Protein AF-0000000071392279 (afdb_homodimer)

Radius of gyration: 48.76 Å; Cα contacts (8 Å, |Δi|>4): 1713; chains: 2; bounding box: 173×163×91 Å

Sequence (722 aa):
MALFSVLIILVCLHVDSVRSAIGSTEVDCVSGTYVTLNTVDEEFEGDIEIITNISPYVRLVLEPYMCSLCMKYLELVYSDGDSTAIVRTIKPLDLEAIKMSADAVYYSISCVRGAINTRTLYIADINDNPPIFQSKSYTGRVSDGTPVGWVVQKVTAIDKDMTLENKRLTYSILPPVPENFGLRYDLQNNAADIELIKPVNYNNVQQYVFMVEAKDKGGLSDTTTITLTIEDFDNLNPYFDHCLYKASIEENQIGLFSEITPEPIKAQDGDTGINEPVVYSITSVIPNEYQNSFEIDRNTGVISVTAALDREQTGQITVVIQATQQNDTSKTADAVVLVTIVDVTDNPPKIDQGVHSSHLVMALFSVLIILVCLHVDSVRSAIGSTEVDCVSGTYVTLNTVDEEFEGDIEIITNISPYVRLVLEPYMCSLCMKYLELVYSDGDSTAIVRTIKPLDLEAIKMSADAVYYSISCVRGAINTRTLYIADINDNPPIFQSKSYTGRVSDGTPVGWVVQKVTAIDKDMTLENKRLTYSILPPVPENFGLRYDLQNNAADIELIKPVNYNNVQQYVFMVEAKDKGGLSDTTTITLTIEDFDNLNPYFDHCLYKASIEENQIGLFSEITPEPIKAQDGDTGINEPVVYSITSVIPNEYQNSFEIDRNTGVISVTAALDREQTGQITVVIQATQQNDTSKTADAVVLVTIVDVTDNPPKIDQGVHSSHLV

Structure (mmCIF, N/CA/C/O backbone):
data_AF-0000000071392279-model_v1
#
loop_
_entity.id
_entity.type
_entity.pdbx_description
1 polymer 'Protocadherin-like wing polarity protein stan'
#
loop_
_atom_site.group_PDB
_atom_site.id
_atom_site.type_symbol
_atom_site.label_atom_id
_atom_site.label_alt_id
_atom_site.label_comp_id
_atom_site.label_asym_id
_atom_site.label_entity_id
_atom_site.label_seq_id
_atom_site.pdbx_PDB_ins_code
_atom_site.Cartn_x
_atom_site.Cartn_y
_atom_site.Cartn_z
_atom_site.occupancy
_atom_site.B_iso_or_equiv
_atom_site.auth_seq_id
_atom_site.auth_comp_id
_atom_site.auth_asym_id
_atom_site.auth_atom_id
_atom_site.pdbx_PDB_model_num
ATOM 1 N N . MET A 1 1 ? 88.562 -14.469 -36.062 1 30.28 1 MET A N 1
ATOM 2 C CA . MET A 1 1 ? 87.938 -15.43 -35.156 1 30.28 1 MET A CA 1
ATOM 3 C C . MET A 1 1 ? 86.375 -15.352 -35.219 1 30.28 1 MET A C 1
ATOM 5 O O . MET A 1 1 ? 85.812 -14.312 -34.938 1 30.28 1 MET A O 1
ATOM 9 N N . ALA A 1 2 ? 85.75 -16.109 -36.25 1 39.19 2 ALA A N 1
ATOM 10 C CA . ALA A 1 2 ? 84.375 -16.281 -36.656 1 39.19 2 ALA A CA 1
ATOM 11 C C . ALA A 1 2 ? 83.5 -16.766 -35.469 1 39.19 2 ALA A C 1
ATOM 13 O O . ALA A 1 2 ? 83.812 -17.812 -34.875 1 39.19 2 ALA A O 1
ATOM 14 N N . LEU A 1 3 ? 82.812 -15.914 -34.688 1 34.94 3 LEU A N 1
ATOM 15 C CA . LEU A 1 3 ? 81.875 -16.109 -33.594 1 34.94 3 LEU A CA 1
ATOM 16 C C . LEU A 1 3 ? 80.688 -16.938 -34.062 1 34.94 3 LEU A C 1
ATOM 18 O O . LEU A 1 3 ? 79.938 -16.516 -34.969 1 34.94 3 LEU A O 1
ATOM 22 N N . PHE A 1 4 ? 80.75 -18.297 -34.094 1 37.12 4 PHE A N 1
ATOM 23 C CA . PHE A 1 4 ? 79.688 -19.203 -34.375 1 37.12 4 PHE A CA 1
ATOM 24 C C . PHE A 1 4 ? 78.5 -18.984 -33.375 1 37.12 4 PHE A C 1
ATOM 26 O O . PHE A 1 4 ? 78.75 -19.078 -32.156 1 37.12 4 PHE A O 1
ATOM 33 N N . SER A 1 5 ? 77.438 -18.172 -33.719 1 39 5 SER A N 1
ATOM 34 C CA . SER A 1 5 ? 76.188 -18 -33 1 39 5 SER A CA 1
ATOM 35 C C . SER A 1 5 ? 75.438 -19.312 -32.875 1 39 5 SER A C 1
ATOM 37 O O . SER A 1 5 ? 75.125 -19.953 -33.875 1 39 5 SER A O 1
ATOM 39 N N . VAL A 1 6 ? 75.688 -20.094 -31.781 1 39.09 6 VAL A N 1
ATOM 40 C CA . VAL A 1 6 ? 74.938 -21.312 -31.5 1 39.09 6 VAL A CA 1
ATOM 41 C C . VAL A 1 6 ? 73.438 -20.953 -31.266 1 39.09 6 VAL A C 1
ATOM 43 O O . VAL A 1 6 ? 73.125 -20.172 -30.359 1 39.09 6 VAL A O 1
ATOM 46 N N . LEU A 1 7 ? 72.562 -21.078 -32.25 1 36.31 7 LEU A N 1
ATOM 47 C CA . LEU A 1 7 ? 71.062 -21 -32.125 1 36.31 7 LEU A CA 1
ATOM 48 C C . LEU A 1 7 ? 70.562 -22.109 -31.234 1 36.31 7 LEU A C 1
ATOM 50 O O . LEU A 1 7 ? 70.688 -23.297 -31.562 1 36.31 7 LEU A O 1
ATOM 54 N N . ILE A 1 8 ? 70.438 -21.953 -29.906 1 39.66 8 ILE A N 1
ATOM 55 C CA . ILE A 1 8 ? 69.75 -22.859 -28.984 1 39.66 8 ILE A CA 1
ATOM 56 C C . ILE A 1 8 ? 68.25 -22.938 -29.312 1 39.66 8 ILE A C 1
ATOM 58 O O . ILE A 1 8 ? 67.562 -21.938 -29.188 1 39.66 8 ILE A O 1
ATOM 62 N N . ILE A 1 9 ? 67.812 -23.797 -30.203 1 37.56 9 ILE A N 1
ATOM 63 C CA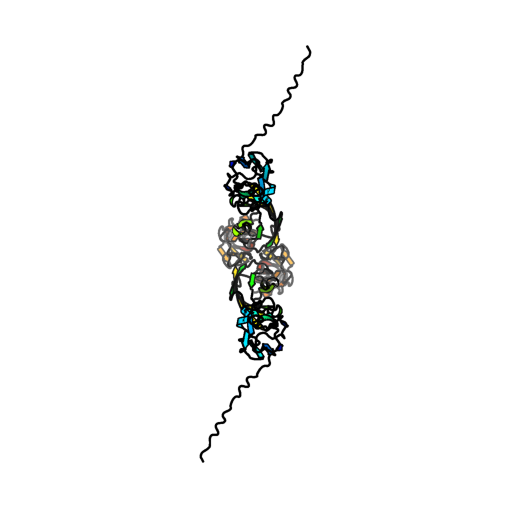 . ILE A 1 9 ? 66.438 -24.094 -30.406 1 37.56 9 ILE A CA 1
ATOM 64 C C . ILE A 1 9 ? 65.812 -24.719 -29.125 1 37.56 9 ILE A C 1
ATOM 66 O O . ILE A 1 9 ? 66.25 -25.797 -28.719 1 37.56 9 ILE A O 1
ATOM 70 N N . LEU A 1 10 ? 65.312 -24 -28.203 1 35.72 10 LEU A N 1
ATOM 71 C CA . LEU A 1 10 ? 64.5 -24.469 -27.094 1 35.72 10 LEU A CA 1
ATOM 72 C C . LEU A 1 10 ? 63.25 -25.234 -27.594 1 35.72 10 LEU A C 1
ATOM 74 O O . LEU A 1 10 ? 62.344 -24.641 -28.172 1 35.72 10 LEU A O 1
ATOM 78 N N . VAL A 1 11 ? 63.344 -26.516 -27.969 1 36.88 11 VAL A N 1
ATOM 79 C CA . VAL A 1 11 ? 62.188 -27.359 -28.188 1 36.88 11 VAL A CA 1
ATOM 80 C C . VAL A 1 11 ? 61.312 -27.375 -26.938 1 36.88 11 VAL A C 1
ATOM 82 O O . VAL A 1 11 ? 61.75 -27.766 -25.859 1 36.88 11 VAL A O 1
ATOM 85 N N . CYS A 1 12 ? 60.406 -26.5 -26.766 1 35.56 12 CYS A N 1
ATOM 86 C CA . CYS A 1 12 ? 59.312 -26.625 -25.797 1 35.56 12 CYS A CA 1
ATOM 87 C C . CYS A 1 12 ? 58.656 -28 -25.875 1 35.56 12 CYS A C 1
ATOM 89 O O . CYS A 1 12 ? 57.969 -28.312 -26.844 1 35.56 12 CYS A O 1
ATOM 91 N N . LEU A 1 13 ? 59.188 -29.062 -25.312 1 34.22 13 LEU A N 1
ATOM 92 C CA . LEU A 1 13 ? 58.438 -30.297 -25.047 1 34.22 13 LEU A CA 1
ATOM 93 C C . LEU A 1 13 ? 57.094 -30.016 -24.422 1 34.22 13 LEU A C 1
ATOM 95 O O . LEU A 1 13 ? 57.031 -29.438 -23.328 1 34.22 13 LEU A O 1
ATOM 99 N N . HIS A 1 14 ? 56.125 -29.672 -25.141 1 37.09 14 HIS A N 1
ATOM 100 C CA . HIS A 1 14 ? 54.781 -29.844 -24.641 1 37.09 14 HIS A CA 1
ATOM 101 C C . HIS A 1 14 ? 54.594 -31.188 -23.938 1 37.09 14 HIS A C 1
ATOM 103 O O . HIS A 1 14 ? 54.656 -32.25 -24.594 1 37.09 14 HIS A O 1
ATOM 109 N N . VAL A 1 15 ? 55.156 -31.453 -22.766 1 35.97 15 VAL A N 1
ATOM 110 C CA . VAL A 1 15 ? 54.719 -32.562 -21.953 1 35.97 15 VAL A CA 1
ATOM 111 C C . VAL A 1 15 ? 53.188 -32.656 -21.969 1 35.97 15 VAL A C 1
ATOM 113 O O . VAL A 1 15 ? 52.5 -31.75 -21.484 1 35.97 15 VAL A O 1
ATOM 116 N N . ASP A 1 16 ? 52.594 -33.156 -22.984 1 37.53 16 ASP A N 1
ATOM 117 C CA . ASP A 1 16 ? 51.219 -33.656 -22.781 1 37.53 16 ASP A CA 1
ATOM 118 C C . ASP A 1 16 ? 51.062 -34.312 -21.406 1 37.53 16 ASP A C 1
ATOM 120 O O . ASP A 1 16 ? 51.688 -35.344 -21.141 1 37.53 16 ASP A O 1
ATOM 124 N N . SER A 1 17 ? 51.156 -33.656 -20.312 1 39.31 17 SER A N 1
ATOM 125 C CA . SER A 1 17 ? 50.812 -34.219 -19.031 1 39.31 17 SER A CA 1
ATOM 126 C C . SER A 1 17 ? 49.719 -35.281 -19.188 1 39.31 17 SER A C 1
ATOM 128 O O . SER A 1 17 ? 48.594 -34.969 -19.547 1 39.31 17 SER A O 1
ATOM 130 N N . VAL A 1 18 ? 50.031 -36.406 -19.75 1 45.5 18 VAL A N 1
ATOM 131 C CA . VAL A 1 18 ? 49.156 -37.594 -19.719 1 45.5 18 VAL A CA 1
ATOM 132 C C . VAL A 1 18 ? 48.406 -37.656 -18.406 1 45.5 18 VAL A C 1
ATOM 134 O O . VAL A 1 18 ? 49 -37.906 -17.344 1 45.5 18 VAL A O 1
ATOM 137 N N . ARG A 1 19 ? 47.562 -36.719 -18.047 1 53.41 19 ARG A N 1
ATOM 138 C CA . ARG A 1 19 ? 46.719 -36.781 -16.875 1 53.41 19 ARG A CA 1
ATOM 139 C C . ARG A 1 19 ? 46.062 -38.156 -16.75 1 53.41 19 ARG A C 1
ATOM 141 O O . ARG A 1 19 ? 45.469 -38.688 -17.703 1 53.41 19 ARG A O 1
ATOM 148 N N . SER A 1 20 ? 46.438 -39.156 -15.898 1 66.62 20 SER A N 1
ATOM 149 C CA . SER A 1 20 ? 45.938 -40.469 -15.516 1 66.62 20 SER A CA 1
ATOM 150 C C . SER A 1 20 ? 44.438 -40.438 -15.375 1 66.62 20 SER A C 1
ATOM 152 O O . SER A 1 20 ? 43.844 -39.438 -15 1 66.62 20 SER A O 1
ATOM 154 N N . ALA A 1 21 ? 43.812 -41.438 -15.977 1 74.94 21 ALA A N 1
ATOM 155 C CA . ALA A 1 21 ? 42.375 -41.594 -15.836 1 74.94 21 ALA A CA 1
ATOM 156 C C . ALA A 1 21 ? 41.969 -41.656 -14.367 1 74.94 21 ALA A C 1
ATOM 158 O O . ALA A 1 21 ? 42.75 -42.062 -13.516 1 74.94 21 ALA A O 1
ATOM 159 N N . ILE A 1 22 ? 40.781 -41.156 -14.031 1 82.06 22 ILE A N 1
ATOM 160 C CA . ILE A 1 22 ? 40.25 -41.156 -12.672 1 82.06 22 ILE A CA 1
ATOM 161 C C . ILE A 1 22 ? 40.125 -42.594 -12.148 1 82.06 22 ILE A C 1
ATOM 163 O O . ILE A 1 22 ? 40.25 -42.812 -10.945 1 82.06 22 ILE A O 1
ATOM 167 N N . GLY A 1 23 ? 39.906 -43.625 -13.156 1 85.06 23 GLY A N 1
ATOM 168 C CA . GLY A 1 23 ? 39.781 -45 -12.75 1 85.06 23 GLY A CA 1
ATOM 169 C C . GLY A 1 23 ? 39.938 -45.969 -13.898 1 85.06 23 GLY A C 1
ATOM 170 O O . GLY A 1 23 ? 39.938 -45.562 -15.07 1 85.06 23 GLY A O 1
ATOM 171 N N . SER A 1 24 ? 40.25 -47.219 -13.523 1 92.88 24 SER A N 1
ATOM 172 C CA . SER A 1 24 ? 40.344 -48.344 -14.461 1 92.88 24 SER A CA 1
ATOM 173 C C . SER A 1 24 ? 39.156 -49.312 -14.273 1 92.88 24 SER A C 1
ATOM 175 O O . SER A 1 24 ? 38.844 -49.656 -13.141 1 92.88 24 SER A O 1
ATOM 177 N N . THR A 1 25 ? 38.5 -49.594 -15.32 1 95.69 25 THR A N 1
ATOM 178 C CA . THR A 1 25 ? 37.344 -50.469 -15.242 1 95.69 25 THR A CA 1
ATOM 179 C C . THR A 1 25 ? 37.406 -51.562 -16.297 1 95.69 25 THR A C 1
ATOM 181 O O . THR A 1 25 ? 38.375 -51.625 -17.078 1 95.69 25 THR A O 1
ATOM 184 N N . GLU A 1 26 ? 36.438 -52.469 -16.141 1 96.12 26 GLU A N 1
ATOM 185 C CA . GLU A 1 26 ? 36.25 -53.531 -17.141 1 96.12 26 GLU A CA 1
ATOM 186 C C . GLU A 1 26 ? 34.781 -53.594 -17.625 1 96.12 26 GLU A C 1
ATOM 188 O O . GLU A 1 26 ? 33.906 -52.969 -17.016 1 96.12 26 GLU A O 1
ATOM 193 N N . VAL A 1 27 ? 34.656 -54.219 -18.766 1 96.31 27 VAL A N 1
ATOM 194 C CA . VAL A 1 27 ? 33.281 -54.438 -19.266 1 96.31 27 VAL A CA 1
ATOM 195 C C . VAL A 1 27 ? 32.969 -55.906 -19.281 1 96.31 27 VAL A C 1
ATOM 197 O O . VAL A 1 27 ? 33.844 -56.75 -19.406 1 96.31 27 VAL A O 1
ATOM 200 N N . ASP A 1 28 ? 31.703 -56.219 -19.016 1 96.56 28 ASP A N 1
ATOM 201 C CA . ASP A 1 28 ? 31.141 -57.562 -19.172 1 96.56 28 ASP A CA 1
ATOM 202 C C . ASP A 1 28 ? 30.078 -57.594 -20.281 1 96.56 28 ASP A C 1
ATOM 204 O O . ASP A 1 28 ? 28.969 -57.062 -20.094 1 96.56 28 ASP A O 1
ATOM 208 N N . CYS A 1 29 ? 30.391 -58.25 -21.359 1 95.56 29 CYS A N 1
ATOM 209 C CA . CYS A 1 29 ? 29.531 -58.188 -22.547 1 95.56 29 CYS A CA 1
ATOM 210 C C . CYS A 1 29 ? 28.469 -59.281 -22.5 1 95.56 29 CYS A C 1
ATOM 212 O O . CYS A 1 29 ? 27.641 -59.375 -23.422 1 95.56 29 CYS A O 1
ATOM 214 N N . VAL A 1 30 ? 28.484 -60.031 -21.453 1 94.31 30 VAL A N 1
ATOM 215 C CA . VAL A 1 30 ? 27.484 -61.094 -21.297 1 94.31 30 VAL A CA 1
ATOM 216 C C . VAL A 1 30 ? 26.391 -60.625 -20.328 1 94.31 30 VAL A C 1
ATOM 218 O O . VAL A 1 30 ? 25.219 -60.562 -20.688 1 94.31 30 VAL A O 1
ATOM 221 N N . SER A 1 31 ? 26.781 -60.125 -19.172 1 95.25 31 SER A N 1
ATOM 222 C CA . SER A 1 31 ? 25.812 -59.812 -18.125 1 95.25 31 SER A CA 1
ATOM 223 C C . SER A 1 31 ? 25.688 -58.312 -17.922 1 95.25 31 SER A C 1
ATOM 225 O O . SER A 1 31 ? 24.703 -57.812 -17.359 1 95.25 31 SER A O 1
ATOM 227 N N . GLY A 1 32 ? 26.625 -57.562 -18.422 1 95.31 32 GLY A N 1
ATOM 228 C CA . GLY A 1 32 ? 26.672 -56.125 -18.125 1 95.31 32 GLY A CA 1
ATOM 229 C C . GLY A 1 32 ? 27.188 -55.812 -16.734 1 95.31 32 GLY A C 1
ATOM 230 O O . GLY A 1 32 ? 27.312 -56.719 -15.898 1 95.31 32 GLY A O 1
ATOM 231 N N . THR A 1 33 ? 27.641 -54.562 -16.547 1 95.38 33 THR A N 1
ATOM 232 C CA . THR A 1 33 ? 28.109 -54.094 -15.234 1 95.38 33 THR A CA 1
ATOM 233 C C . THR A 1 33 ? 27.594 -52.688 -14.93 1 95.38 33 THR A C 1
ATOM 235 O O . THR A 1 33 ? 27.156 -51.969 -15.828 1 95.38 33 THR A O 1
ATOM 238 N N . TYR A 1 34 ? 27.469 -52.438 -13.625 1 94.94 34 TYR A N 1
ATOM 239 C CA . TYR A 1 34 ? 27.234 -51.094 -13.109 1 94.94 34 TYR A CA 1
ATOM 240 C C . TYR A 1 34 ? 28.391 -50.656 -12.234 1 94.94 34 TYR A C 1
ATOM 242 O O . TYR A 1 34 ? 28.75 -51.312 -11.258 1 94.94 34 TYR A O 1
ATOM 250 N N . VAL A 1 35 ? 29.078 -49.594 -12.672 1 95.69 35 VAL A N 1
ATOM 251 C CA . VAL A 1 35 ? 30.234 -49.094 -11.922 1 95.69 35 VAL A CA 1
ATOM 252 C C . VAL A 1 35 ? 30 -47.625 -11.555 1 95.69 35 VAL A C 1
ATOM 254 O O . VAL A 1 35 ? 29.578 -46.812 -12.391 1 95.69 35 VAL A O 1
ATOM 257 N N . THR A 1 36 ? 30.188 -47.25 -10.312 1 94.5 36 THR A N 1
ATOM 258 C CA . THR A 1 36 ? 30.25 -45.844 -9.875 1 94.5 36 THR A CA 1
ATOM 259 C C . THR A 1 36 ? 31.703 -45.375 -9.852 1 94.5 36 THR A C 1
ATOM 261 O O . THR A 1 36 ? 32.531 -45.906 -9.125 1 94.5 36 THR A O 1
ATOM 264 N N . LEU A 1 37 ? 31.938 -44.438 -10.719 1 94.06 37 LEU A N 1
ATOM 265 C CA . LEU A 1 37 ? 33.281 -43.906 -10.82 1 94.06 37 LEU A CA 1
ATOM 266 C C . LEU A 1 37 ? 33.562 -42.906 -9.703 1 94.06 37 LEU A C 1
ATOM 268 O O . LEU A 1 37 ? 32.656 -42.5 -9 1 94.06 37 LEU A O 1
ATOM 272 N N . ASN A 1 38 ? 34.875 -42.562 -9.492 1 92.12 38 ASN A N 1
ATOM 273 C CA . ASN A 1 38 ? 35.25 -41.531 -8.523 1 92.12 38 ASN A CA 1
ATOM 274 C C . ASN A 1 38 ? 34.719 -40.156 -8.945 1 92.12 38 ASN A C 1
ATOM 276 O O . ASN A 1 38 ? 34.719 -39.844 -10.133 1 92.12 38 ASN A O 1
ATOM 280 N N . THR A 1 39 ? 34.375 -39.438 -7.949 1 92.44 39 THR A N 1
ATOM 281 C CA . THR A 1 39 ? 33.812 -38.125 -8.18 1 92.44 39 THR A CA 1
ATOM 282 C C . THR A 1 39 ? 34.875 -37.188 -8.773 1 92.44 39 THR A C 1
ATOM 284 O O . THR A 1 39 ? 36.062 -37.25 -8.391 1 92.44 39 THR A O 1
ATOM 287 N N . VAL A 1 40 ? 34.469 -36.406 -9.719 1 92.12 40 VAL A N 1
ATOM 288 C CA . VAL A 1 40 ? 35.344 -35.375 -10.273 1 92.12 40 VAL A CA 1
ATOM 289 C C . VAL A 1 40 ? 34.75 -34 -10.031 1 92.12 40 VAL A C 1
ATOM 291 O O . VAL A 1 40 ? 33.562 -33.875 -9.711 1 92.12 40 VAL A O 1
ATOM 294 N N . ASP A 1 41 ? 35.594 -32.969 -10.141 1 90.88 41 ASP A N 1
ATOM 295 C CA . ASP A 1 41 ? 35.094 -31.594 -10.023 1 90.88 41 ASP A CA 1
ATOM 296 C C . ASP A 1 41 ? 34.438 -31.125 -11.336 1 90.88 41 ASP A C 1
ATOM 298 O O . ASP A 1 41 ? 34.844 -31.578 -12.414 1 90.88 41 ASP A O 1
ATOM 302 N N . GLU A 1 42 ? 33.5 -30.344 -11.094 1 90 42 GLU A N 1
ATOM 303 C CA . GLU A 1 42 ? 33.031 -29.625 -12.266 1 90 42 GLU A CA 1
ATOM 304 C C . GLU A 1 42 ? 34.188 -28.906 -12.992 1 90 42 GLU A C 1
ATOM 306 O O . GLU A 1 42 ? 35.188 -28.578 -12.375 1 90 42 GLU A O 1
ATOM 311 N N . GLU A 1 43 ? 34.125 -28.875 -14.305 1 91.25 43 GLU A N 1
ATOM 312 C CA . GLU A 1 43 ? 35.125 -28.312 -15.195 1 91.25 43 GLU A CA 1
ATOM 313 C C . GLU A 1 43 ? 36.25 -29.297 -15.445 1 91.25 43 GLU A C 1
ATOM 315 O O . GLU A 1 43 ? 37.281 -28.938 -16.031 1 91.25 43 GLU A O 1
ATOM 320 N N . PHE A 1 44 ? 36.062 -30.484 -14.961 1 93.12 44 PHE A N 1
ATOM 321 C CA . PHE A 1 44 ? 37.062 -31.531 -15.211 1 93.12 44 PHE A CA 1
ATOM 322 C C . PHE A 1 44 ? 37.219 -31.766 -16.703 1 93.12 44 PHE A C 1
ATOM 324 O O . PHE A 1 44 ? 36.219 -31.859 -17.438 1 93.12 44 PHE A O 1
ATOM 331 N N . GLU A 1 45 ? 38.438 -31.766 -17.125 1 94.06 45 GLU A N 1
ATOM 332 C CA . GLU A 1 45 ? 38.844 -32.125 -18.484 1 94.06 45 GLU A CA 1
ATOM 333 C C . GLU A 1 45 ? 39.938 -33.188 -18.469 1 94.06 45 GLU A C 1
ATOM 335 O O . GLU A 1 45 ? 41 -32.938 -17.906 1 94.06 45 GLU A O 1
ATOM 340 N N . GLY A 1 46 ? 39.594 -34.344 -18.938 1 94.5 46 GLY A N 1
ATOM 341 C CA . GLY A 1 46 ? 40.594 -35.406 -18.953 1 94.5 46 GLY A CA 1
ATOM 342 C C . GLY A 1 46 ? 39.969 -36.781 -19.156 1 94.5 46 GLY A C 1
ATOM 343 O O . GLY A 1 46 ? 38.844 -36.906 -19.672 1 94.5 46 GLY A O 1
ATOM 344 N N . ASP A 1 47 ? 40.781 -37.812 -18.828 1 95.5 47 ASP A N 1
ATOM 345 C CA . ASP A 1 47 ? 40.344 -39.188 -18.953 1 95.5 47 ASP A CA 1
ATOM 346 C C . ASP A 1 47 ? 39.5 -39.625 -17.734 1 95.5 47 ASP A C 1
ATOM 348 O O . ASP A 1 47 ? 39.938 -39.469 -16.594 1 95.5 47 ASP A O 1
ATOM 352 N N . ILE A 1 48 ? 38.375 -40.031 -18.062 1 95 48 ILE A N 1
ATOM 353 C CA . ILE A 1 48 ? 37.469 -40.438 -17 1 95 48 ILE A CA 1
ATOM 354 C C . ILE A 1 48 ? 37.781 -41.875 -16.562 1 95 48 ILE A C 1
ATOM 356 O O . ILE A 1 48 ? 37.969 -42.125 -15.375 1 95 48 ILE A O 1
ATOM 360 N N . GLU A 1 49 ? 37.781 -42.719 -17.484 1 96.06 49 GLU A N 1
ATOM 361 C CA . GLU A 1 49 ? 38.156 -44.094 -17.172 1 96.06 49 GLU A CA 1
ATOM 362 C C . GLU A 1 49 ? 38.938 -44.75 -18.312 1 96.06 49 GLU A C 1
ATOM 364 O O . GLU A 1 49 ? 38.812 -44.344 -19.469 1 96.06 49 GLU A O 1
ATOM 369 N N . ILE A 1 50 ? 39.75 -45.719 -17.891 1 96.44 50 ILE A N 1
ATOM 370 C CA . ILE A 1 50 ? 40.406 -46.656 -18.828 1 96.44 50 ILE A CA 1
ATOM 371 C C . ILE A 1 50 ? 39.781 -48.031 -18.703 1 96.44 50 ILE A C 1
ATOM 373 O O . ILE A 1 50 ? 39.719 -48.594 -17.609 1 96.44 50 ILE A O 1
ATOM 377 N N . ILE A 1 51 ? 39.25 -48.438 -19.719 1 96.62 51 ILE A N 1
ATOM 378 C CA . ILE A 1 51 ? 38.656 -49.781 -19.766 1 96.62 51 ILE A CA 1
ATOM 379 C C . ILE A 1 51 ? 39.719 -50.781 -20.219 1 96.62 51 ILE A C 1
ATOM 381 O O . ILE A 1 51 ? 40.375 -50.594 -21.25 1 96.62 51 ILE A O 1
ATOM 385 N N . THR A 1 52 ? 39.844 -51.812 -19.375 1 96.38 52 THR A N 1
ATOM 386 C CA . THR A 1 52 ? 40.875 -52.781 -19.656 1 96.38 52 THR A CA 1
ATOM 387 C C . THR A 1 52 ? 40.312 -54.156 -19.938 1 96.38 52 THR A C 1
ATOM 389 O O . THR A 1 52 ? 39.094 -54.375 -19.797 1 96.38 52 THR A O 1
ATOM 392 N N . ASN A 1 53 ? 41.094 -55.031 -20.484 1 95.75 53 ASN A N 1
ATOM 393 C CA . ASN A 1 53 ? 40.75 -56.438 -20.703 1 95.75 53 ASN A CA 1
ATOM 394 C C . ASN A 1 53 ? 39.594 -56.594 -21.672 1 95.75 53 ASN A C 1
ATOM 396 O O . ASN A 1 53 ? 38.656 -57.406 -21.422 1 95.75 53 ASN A O 1
ATOM 400 N N . ILE A 1 54 ? 39.656 -55.844 -22.703 1 95.75 54 ILE A N 1
ATOM 401 C CA . ILE A 1 54 ? 38.625 -55.938 -23.719 1 95.75 54 ILE A CA 1
ATOM 402 C C . ILE A 1 54 ? 38.938 -57.125 -24.656 1 95.75 54 ILE A C 1
ATOM 404 O O . ILE A 1 54 ? 40.031 -57.219 -25.203 1 95.75 54 ILE A O 1
ATOM 408 N N . SER A 1 55 ? 37.938 -57.938 -24.875 1 94.81 55 SER A N 1
ATOM 409 C CA . SER A 1 55 ? 38.094 -59.062 -25.812 1 94.81 55 SER A CA 1
ATOM 410 C C . SER A 1 55 ? 38.25 -58.562 -27.234 1 94.81 55 SER A C 1
ATOM 412 O O . SER A 1 55 ? 37.594 -57.625 -27.672 1 94.81 55 SER A O 1
ATOM 414 N N . PRO A 1 56 ? 39.188 -59.219 -28.047 1 93.38 56 PRO A N 1
ATOM 415 C CA . PRO A 1 56 ? 39.375 -58.781 -29.438 1 93.38 56 PRO A CA 1
ATOM 416 C C . PRO A 1 56 ? 38.156 -59.031 -30.312 1 93.38 56 PRO A C 1
ATOM 418 O O . PRO A 1 56 ? 38.062 -58.531 -31.422 1 93.38 56 PRO A O 1
ATOM 421 N N . TYR A 1 57 ? 37.188 -59.719 -29.734 1 92.62 57 TYR A N 1
ATOM 422 C CA . TYR A 1 57 ? 36.031 -60.125 -30.531 1 92.62 57 TYR A CA 1
ATOM 423 C C . TYR A 1 57 ? 34.812 -59.219 -30.234 1 92.62 57 TYR A C 1
ATOM 425 O O . TYR A 1 57 ? 33.719 -59.438 -30.766 1 92.62 57 TYR A O 1
ATOM 433 N N . VAL A 1 58 ? 35.062 -58.25 -29.422 1 94.31 58 VAL A N 1
ATOM 434 C CA . VAL A 1 58 ? 33.938 -57.375 -29.078 1 94.31 58 VAL A CA 1
ATOM 435 C C . VAL A 1 58 ? 34.219 -55.969 -29.609 1 94.31 58 VAL A C 1
ATOM 437 O O . VAL A 1 58 ? 35.344 -55.594 -29.797 1 94.31 58 VAL A O 1
ATOM 440 N N . ARG A 1 59 ? 33.062 -55.312 -29.922 1 96.19 59 ARG A N 1
ATOM 441 C CA . ARG A 1 59 ? 33.094 -53.906 -30.297 1 96.19 59 ARG A CA 1
ATOM 442 C C . ARG A 1 59 ? 32.344 -53.062 -29.281 1 96.19 59 ARG A C 1
ATOM 444 O O . ARG A 1 59 ? 31.203 -53.375 -28.906 1 96.19 59 ARG A O 1
ATOM 451 N N . LEU A 1 60 ? 33.031 -52.031 -28.828 1 97.19 60 LEU A N 1
ATOM 452 C CA . LEU A 1 60 ? 32.438 -51.156 -27.812 1 97.19 60 LEU A CA 1
ATOM 453 C C . LEU A 1 60 ? 31.891 -49.875 -28.453 1 97.19 60 LEU A C 1
ATOM 455 O O . LEU A 1 60 ? 32.5 -49.344 -29.391 1 97.19 60 LEU A O 1
ATOM 459 N N . VAL A 1 61 ? 30.766 -49.438 -27.922 1 97.12 61 VAL A N 1
ATOM 460 C CA . VAL A 1 61 ? 30.172 -48.156 -28.312 1 97.12 61 VAL A CA 1
ATOM 461 C C . VAL A 1 61 ? 29.734 -47.375 -27.078 1 97.12 61 VAL A C 1
ATOM 463 O O . VAL A 1 61 ? 29.203 -47.938 -26.125 1 97.12 61 VAL A O 1
ATOM 466 N N . LEU A 1 62 ? 30.078 -46.125 -27.109 1 96.62 62 LEU A N 1
ATOM 467 C CA . LEU A 1 62 ? 29.594 -45.219 -26.078 1 96.62 62 LEU A CA 1
ATOM 468 C C . LEU A 1 62 ? 28.172 -44.781 -26.375 1 96.62 62 LEU A C 1
ATOM 470 O O . LEU A 1 62 ? 27.891 -44.281 -27.469 1 96.62 62 LEU A O 1
ATOM 474 N N . GLU A 1 63 ? 27.234 -44.938 -25.344 1 94.69 63 GLU A N 1
ATOM 475 C CA . GLU A 1 63 ? 25.828 -44.594 -25.547 1 94.69 63 GLU A CA 1
ATOM 476 C C . GLU A 1 63 ? 25.281 -43.812 -24.359 1 94.69 63 GLU A C 1
ATOM 478 O O . GLU A 1 63 ? 25.766 -43.938 -23.234 1 94.69 63 GLU A O 1
ATOM 483 N N . PRO A 1 64 ? 24.312 -42.969 -24.734 1 90.19 64 PRO A N 1
ATOM 484 C CA . PRO A 1 64 ? 23.672 -42.25 -23.625 1 90.19 64 PRO A CA 1
ATOM 485 C C . PRO A 1 64 ? 22.922 -43.188 -22.672 1 90.19 64 PRO A C 1
ATOM 487 O O . PRO A 1 64 ? 22.375 -44.188 -23.109 1 90.19 64 PRO A O 1
ATOM 490 N N . TYR A 1 65 ? 23.031 -42.875 -21.391 1 90 65 TYR A N 1
ATOM 491 C CA . TYR A 1 65 ? 22.266 -43.562 -20.359 1 90 65 TYR A CA 1
ATOM 492 C C . TYR A 1 65 ? 21.609 -42.562 -19.422 1 90 65 TYR A C 1
ATOM 494 O O . TYR A 1 65 ? 22.297 -41.906 -18.625 1 90 65 TYR A O 1
ATOM 502 N N . MET A 1 66 ? 20.312 -42.281 -19.484 1 83.62 66 MET A N 1
ATOM 503 C CA . MET A 1 66 ? 19.5 -41.375 -18.672 1 83.62 66 MET A CA 1
ATOM 504 C C . MET A 1 66 ? 19.875 -39.938 -18.922 1 83.62 66 MET A C 1
ATOM 506 O O . MET A 1 66 ? 19.469 -39.031 -18.172 1 83.62 66 MET A O 1
ATOM 510 N N . CYS A 1 67 ? 20.828 -39.688 -19.797 1 81.62 67 CYS A N 1
ATOM 511 C CA . CYS A 1 67 ? 21.297 -38.312 -20.078 1 81.62 67 CYS A CA 1
ATOM 512 C C . CYS A 1 67 ? 21.688 -38.156 -21.547 1 81.62 67 CYS A C 1
ATOM 514 O O . CYS A 1 67 ? 22.766 -38.594 -21.953 1 81.62 67 CYS A O 1
ATOM 516 N N . SER A 1 68 ? 20.922 -37.562 -22.25 1 80.31 68 SER A N 1
ATOM 517 C CA . SER A 1 68 ? 21.25 -37.375 -23.656 1 80.31 68 SER A CA 1
ATOM 518 C C . SER A 1 68 ? 22.281 -36.281 -23.844 1 80.31 68 SER A C 1
ATOM 520 O O . SER A 1 68 ? 23.172 -36.375 -24.688 1 80.31 68 SER A O 1
ATOM 522 N N . LEU A 1 69 ? 22.25 -35.312 -22.984 1 85.69 69 LEU A N 1
ATOM 523 C CA . LEU A 1 69 ? 23.125 -34.156 -23.141 1 85.69 69 LEU A CA 1
ATOM 524 C C . LEU A 1 69 ? 24.547 -34.5 -22.719 1 85.69 69 LEU A C 1
ATOM 526 O O . LEU A 1 69 ? 25.5 -33.781 -23.094 1 85.69 69 LEU A O 1
ATOM 530 N N . CYS A 1 70 ? 24.641 -35.594 -22.016 1 85.81 70 CYS A N 1
ATOM 531 C CA . CYS A 1 70 ? 25.953 -36 -21.516 1 85.81 70 CYS A CA 1
ATOM 532 C C . CYS A 1 70 ? 26.875 -36.375 -22.656 1 85.81 70 CYS A C 1
ATOM 534 O O . CYS A 1 70 ? 28.094 -36.25 -22.562 1 85.81 70 CYS A O 1
ATOM 536 N N . MET A 1 71 ? 26.328 -36.812 -23.75 1 89 71 MET A N 1
ATOM 537 C CA . MET A 1 71 ? 27.141 -37.312 -24.859 1 89 71 MET A CA 1
ATOM 538 C C . MET A 1 71 ? 27.844 -36.125 -25.562 1 89 71 MET A C 1
ATOM 540 O O . MET A 1 71 ? 28.781 -36.344 -26.328 1 89 71 MET A O 1
ATOM 544 N N . LYS A 1 72 ? 27.422 -34.938 -25.188 1 90.5 72 LYS A N 1
ATOM 545 C CA . LYS A 1 72 ? 28.078 -33.75 -25.75 1 90.5 72 LYS A CA 1
ATOM 546 C C . LYS A 1 72 ? 29.406 -33.5 -25.031 1 90.5 72 LYS A C 1
ATOM 548 O O . LYS A 1 72 ? 30.234 -32.719 -25.531 1 90.5 72 LYS A O 1
ATOM 553 N N . TYR A 1 73 ? 29.625 -34.188 -23.953 1 93.19 73 TYR A N 1
ATOM 554 C CA . TYR A 1 73 ? 30.781 -33.875 -23.125 1 93.19 73 TYR A CA 1
ATOM 555 C C . TYR A 1 73 ? 31.766 -35.031 -23.141 1 93.19 73 TYR A C 1
ATOM 557 O O . TYR A 1 73 ? 32.906 -34.906 -22.656 1 93.19 73 TYR A O 1
ATOM 565 N N . LEU A 1 74 ? 31.344 -36.25 -23.641 1 94.62 74 LEU A N 1
ATOM 566 C CA . LEU A 1 74 ? 32.156 -37.469 -23.531 1 94.62 74 LEU A CA 1
ATOM 567 C C . LEU A 1 74 ? 32.438 -38.062 -24.906 1 94.62 74 LEU A C 1
ATOM 569 O O . LEU A 1 74 ? 31.625 -37.906 -25.828 1 94.62 74 LEU A O 1
ATOM 573 N N . GLU A 1 75 ? 33.562 -38.719 -24.984 1 96.12 75 GLU A N 1
ATOM 574 C CA . GLU A 1 75 ? 33.875 -39.531 -26.172 1 96.12 75 GLU A CA 1
ATOM 575 C C . GLU A 1 75 ? 34.594 -40.812 -25.797 1 96.12 75 GLU A C 1
ATOM 577 O O . GLU A 1 75 ? 35.188 -40.906 -24.719 1 96.12 75 GLU A O 1
ATOM 582 N N . LEU A 1 76 ? 34.375 -41.781 -26.578 1 97.25 76 LEU A N 1
ATOM 583 C CA . LEU A 1 76 ? 35.062 -43.062 -26.453 1 97.25 76 LEU A CA 1
ATOM 584 C C . LEU A 1 76 ? 36.219 -43.156 -27.438 1 97.25 76 LEU A C 1
ATOM 586 O O . LEU A 1 76 ? 36 -43.062 -28.656 1 97.25 76 LEU A O 1
ATOM 590 N N . VAL A 1 77 ? 37.438 -43.188 -26.859 1 96.94 77 VAL A N 1
ATOM 591 C CA . VAL A 1 77 ? 38.625 -43.438 -27.672 1 96.94 77 VAL A CA 1
ATOM 592 C C . VAL A 1 77 ? 38.906 -44.938 -27.719 1 96.94 77 VAL A C 1
ATOM 594 O O . VAL A 1 77 ? 39.438 -45.5 -26.766 1 96.94 77 VAL A O 1
ATOM 597 N N . TYR A 1 78 ? 38.469 -45.469 -28.828 1 96.88 78 TYR A N 1
ATOM 598 C CA . TYR A 1 78 ? 38.5 -46.938 -28.969 1 96.88 78 TYR A CA 1
ATOM 599 C C . TYR A 1 78 ? 38.531 -47.344 -30.422 1 96.88 78 TYR A C 1
ATOM 601 O O . TYR A 1 78 ? 37.844 -46.75 -31.266 1 96.88 78 TYR A O 1
ATOM 609 N N . SER A 1 79 ? 39.469 -48.312 -30.781 1 95.44 79 SER A N 1
ATOM 610 C CA . SER A 1 79 ? 39.469 -49 -32.062 1 95.44 79 SER A CA 1
ATOM 611 C C . SER A 1 79 ? 39.188 -50.469 -31.938 1 95.44 79 SER A C 1
ATOM 613 O O . SER A 1 79 ? 39.688 -51.125 -31 1 95.44 79 SER A O 1
ATOM 615 N N . ASP A 1 80 ? 38.531 -50.969 -32.938 1 93.44 80 ASP A N 1
ATOM 616 C CA . ASP A 1 80 ? 38.188 -52.375 -32.906 1 93.44 80 ASP A CA 1
ATOM 617 C C . ASP A 1 80 ? 39.438 -53.219 -32.75 1 93.44 80 ASP A C 1
ATOM 619 O O . ASP A 1 80 ? 40.438 -53 -33.438 1 93.44 80 ASP A O 1
ATOM 623 N N . GLY A 1 81 ? 39.312 -54.125 -31.875 1 94.12 81 GLY A N 1
ATOM 624 C CA . GLY A 1 81 ? 40.406 -55.031 -31.672 1 94.12 81 GLY A CA 1
ATOM 625 C C . GLY A 1 81 ? 41.344 -54.625 -30.547 1 94.12 81 GLY A C 1
ATOM 626 O O . GLY A 1 81 ? 42.156 -55.438 -30.078 1 94.12 81 GLY A O 1
ATOM 627 N N . ASP A 1 82 ? 41.281 -53.375 -30.109 1 95.19 82 ASP A N 1
ATOM 628 C CA . ASP A 1 82 ? 42.125 -52.906 -29.016 1 95.19 82 ASP A CA 1
ATOM 629 C C . ASP A 1 82 ? 41.75 -53.594 -27.703 1 95.19 82 ASP A C 1
ATOM 631 O O . ASP A 1 82 ? 40.594 -53.906 -27.469 1 95.19 82 ASP A O 1
ATOM 635 N N . SER A 1 83 ? 42.719 -53.75 -26.828 1 96.44 83 SER A N 1
ATOM 636 C CA . SER A 1 83 ? 42.469 -54.375 -25.547 1 96.44 83 SER A CA 1
ATOM 637 C C . SER A 1 83 ? 42.125 -53.344 -24.484 1 96.44 83 SER A C 1
ATOM 639 O O . SER A 1 83 ? 41.812 -53.688 -23.344 1 96.44 83 SER A O 1
ATOM 641 N N . THR A 1 84 ? 42.344 -52.094 -24.812 1 96.44 84 THR A N 1
ATOM 642 C CA . THR A 1 84 ? 42 -51 -23.906 1 96.44 84 THR A CA 1
ATOM 643 C C . THR A 1 84 ? 41.188 -49.906 -24.625 1 96.44 84 THR A C 1
ATOM 645 O O . THR A 1 84 ? 41.219 -49.844 -25.844 1 96.44 84 THR A O 1
ATOM 648 N N . ALA A 1 85 ? 40.406 -49.219 -23.922 1 97.25 85 ALA A N 1
ATOM 649 C CA . ALA A 1 85 ? 39.625 -48.062 -24.375 1 97.25 85 ALA A CA 1
ATOM 650 C C . ALA A 1 85 ? 39.625 -46.969 -23.328 1 97.25 85 ALA A C 1
ATOM 652 O O . ALA A 1 85 ? 39.812 -47.219 -22.141 1 97.25 85 ALA A O 1
ATOM 653 N N . ILE A 1 86 ? 39.438 -45.75 -23.797 1 97.25 86 ILE A N 1
ATOM 654 C CA . ILE A 1 86 ? 39.438 -44.625 -22.875 1 97.25 86 ILE A CA 1
ATOM 655 C C . ILE A 1 86 ? 38.156 -43.781 -23.094 1 97.25 86 ILE A C 1
ATOM 657 O O . ILE A 1 86 ? 37.781 -43.469 -24.234 1 97.25 86 ILE A O 1
ATOM 661 N N . VAL A 1 87 ? 37.469 -43.594 -22.031 1 96.69 87 VAL A N 1
ATOM 662 C CA . VAL A 1 87 ? 36.438 -42.562 -22.047 1 96.69 87 VAL A CA 1
ATOM 663 C C . VAL A 1 87 ? 37 -41.25 -21.516 1 96.69 87 VAL A C 1
ATOM 665 O O . VAL A 1 87 ? 37.562 -41.219 -20.422 1 96.69 87 VAL A O 1
ATOM 668 N N . ARG A 1 88 ? 36.844 -40.219 -22.266 1 96.06 88 ARG A N 1
ATOM 669 C CA . ARG A 1 88 ? 37.406 -38.938 -21.859 1 96.06 88 ARG A CA 1
ATOM 670 C C . ARG A 1 88 ? 36.438 -37.812 -22.203 1 96.06 88 ARG A C 1
ATOM 672 O O . ARG A 1 88 ? 35.5 -38 -22.984 1 96.06 88 ARG A O 1
ATOM 679 N N . THR A 1 89 ? 36.625 -36.625 -21.562 1 94.69 89 THR A N 1
ATOM 680 C CA . THR A 1 89 ? 35.812 -35.438 -21.828 1 94.69 89 THR A CA 1
ATOM 681 C C . THR A 1 89 ? 36.25 -34.75 -23.125 1 94.69 89 THR A C 1
ATOM 683 O O . THR A 1 89 ? 37.438 -34.719 -23.438 1 94.69 89 THR A O 1
ATOM 686 N N . ILE A 1 90 ? 35.281 -34.281 -23.891 1 94.25 90 ILE A N 1
ATOM 687 C CA . ILE A 1 90 ? 35.562 -33.531 -25.094 1 94.25 90 ILE A CA 1
ATOM 688 C C . ILE A 1 90 ? 35.688 -32.031 -24.75 1 94.25 90 ILE A C 1
ATOM 690 O O . ILE A 1 90 ? 36.312 -31.266 -25.484 1 94.25 90 ILE A O 1
ATOM 694 N N . LYS A 1 91 ? 35.125 -31.625 -23.719 1 93.81 91 LYS A N 1
ATOM 695 C CA . LYS A 1 91 ? 35.156 -30.281 -23.125 1 93.81 91 LYS A CA 1
ATOM 696 C C . LYS A 1 91 ? 34.906 -30.328 -21.625 1 93.81 91 LYS A C 1
ATOM 698 O O . LYS A 1 91 ? 34.5 -31.359 -21.094 1 93.81 91 LYS A O 1
ATOM 703 N N . PRO A 1 92 ? 35.25 -29.266 -21.016 1 92.88 92 PRO A N 1
ATOM 704 C CA . PRO A 1 92 ? 35.062 -29.312 -19.562 1 92.88 92 PRO A CA 1
ATOM 705 C C . PRO A 1 92 ? 33.625 -29.625 -19.156 1 92.88 92 PRO A C 1
ATOM 707 O O . PRO A 1 92 ? 32.688 -29.141 -19.781 1 92.88 92 PRO A O 1
ATOM 710 N N . LEU A 1 93 ? 33.5 -30.422 -18.141 1 90.94 93 LEU A N 1
ATOM 711 C CA . LEU A 1 93 ? 32.188 -30.812 -17.656 1 90.94 93 LEU A CA 1
ATOM 712 C C . LEU A 1 93 ? 31.453 -29.609 -17.078 1 90.94 93 LEU A C 1
ATOM 714 O O . LEU A 1 93 ? 32.062 -28.766 -16.406 1 90.94 93 LEU A O 1
ATOM 718 N N . ASP A 1 94 ? 30.188 -29.469 -17.422 1 90.25 94 ASP A N 1
ATOM 719 C CA . ASP A 1 94 ? 29.312 -28.391 -16.938 1 90.25 94 ASP A CA 1
ATOM 720 C C . ASP A 1 94 ? 28.031 -28.969 -16.344 1 90.25 94 ASP A C 1
ATOM 722 O O . ASP A 1 94 ? 27.125 -29.359 -17.078 1 90.25 94 ASP A O 1
ATOM 726 N N . LEU A 1 95 ? 28.047 -29 -15.117 1 87.25 95 LEU A N 1
ATOM 727 C CA . LEU A 1 95 ? 26.953 -29.641 -14.391 1 87.25 95 LEU A CA 1
ATOM 728 C C . LEU A 1 95 ? 25.625 -28.969 -14.703 1 87.25 95 LEU A C 1
ATOM 730 O O . LEU A 1 95 ? 24.609 -29.641 -14.891 1 87.25 95 LEU A O 1
ATOM 734 N N . GLU A 1 96 ? 25.641 -27.641 -14.812 1 88.88 96 GLU A N 1
ATOM 735 C CA . GLU A 1 96 ? 24.422 -26.859 -15.023 1 88.88 96 GLU A CA 1
ATOM 736 C C . GLU A 1 96 ? 23.875 -27.047 -16.438 1 88.88 96 GLU A C 1
ATOM 738 O O . GLU A 1 96 ? 22.672 -27.016 -16.656 1 88.88 96 GLU A O 1
ATOM 743 N N . ALA A 1 97 ? 24.781 -27.234 -17.344 1 85.5 97 ALA A N 1
ATOM 744 C CA . ALA A 1 97 ? 24.375 -27.438 -18.734 1 85.5 97 ALA A CA 1
ATOM 745 C C . ALA A 1 97 ? 23.828 -28.844 -18.938 1 85.5 97 ALA A C 1
ATOM 747 O O . ALA A 1 97 ? 22.938 -29.047 -19.75 1 85.5 97 ALA A O 1
ATOM 748 N N . ILE A 1 98 ? 24.359 -29.75 -18.234 1 82.56 98 ILE A N 1
ATOM 749 C CA . ILE A 1 98 ? 23.953 -31.141 -18.375 1 82.56 98 ILE A CA 1
ATOM 750 C C . ILE A 1 98 ? 22.594 -31.359 -17.703 1 82.56 98 ILE A C 1
ATOM 752 O O . ILE A 1 98 ? 21.828 -32.219 -18.094 1 82.56 98 ILE A O 1
ATOM 756 N N . LYS A 1 99 ? 21.938 -30.234 -17.078 1 67.12 99 LYS A N 1
ATOM 757 C CA . LYS A 1 99 ? 20.609 -30.109 -16.5 1 67.12 99 LYS A CA 1
ATOM 758 C C . LYS A 1 99 ? 20.188 -31.391 -15.805 1 67.12 99 LYS A C 1
ATOM 760 O O . LYS A 1 99 ? 19 -31.719 -15.781 1 67.12 99 LYS A O 1
ATOM 765 N N . MET A 1 100 ? 21.109 -32.156 -15.438 1 61.94 100 MET A N 1
ATOM 766 C CA . MET A 1 100 ? 20.562 -33.406 -14.883 1 61.94 100 MET A CA 1
ATOM 767 C C . MET A 1 100 ? 20.125 -33.219 -13.445 1 61.94 100 MET A C 1
ATOM 769 O O . MET A 1 100 ? 20.656 -32.375 -12.734 1 61.94 100 MET A O 1
ATOM 773 N N . SER A 1 101 ? 18.984 -33.844 -13.148 1 58.53 101 SER A N 1
ATOM 774 C CA . SER A 1 101 ? 18.312 -33.812 -11.852 1 58.53 101 SER A CA 1
ATOM 775 C C . SER A 1 101 ? 19.25 -34.25 -10.734 1 58.53 101 SER A C 1
ATOM 777 O O . SER A 1 101 ? 19 -34 -9.555 1 58.53 101 SER A O 1
ATOM 779 N N . ALA A 1 102 ? 20.328 -35.094 -11.086 1 60.31 102 ALA A N 1
ATOM 780 C CA . ALA A 1 102 ? 20.938 -35.844 -9.969 1 60.31 102 ALA A CA 1
ATOM 781 C C . ALA A 1 102 ? 22.438 -35.594 -9.906 1 60.31 102 ALA A C 1
ATOM 783 O O . ALA A 1 102 ? 23.172 -36.375 -9.305 1 60.31 102 ALA A O 1
ATOM 784 N N . ASP A 1 103 ? 23.109 -34.438 -10.102 1 73.88 103 ASP A N 1
ATOM 785 C CA . ASP A 1 103 ? 24.531 -34.125 -9.938 1 73.88 103 ASP A CA 1
ATOM 786 C C . ASP A 1 103 ? 25.406 -35.219 -10.555 1 73.88 103 ASP A C 1
ATOM 788 O O . ASP A 1 103 ? 26.516 -35.469 -10.078 1 73.88 103 ASP A O 1
ATOM 792 N N . ALA A 1 104 ? 24.859 -36.062 -11.391 1 83.62 104 ALA A N 1
ATOM 793 C CA . ALA A 1 104 ? 25.672 -37.125 -11.938 1 83.62 104 ALA A CA 1
ATOM 794 C C . ALA A 1 104 ? 25.484 -37.25 -13.453 1 83.62 104 ALA A C 1
ATOM 796 O O . ALA A 1 104 ? 24.453 -36.844 -13.992 1 83.62 104 ALA A O 1
ATOM 797 N N . VAL A 1 105 ? 26.594 -37.688 -14.023 1 87.19 105 VAL A N 1
ATOM 798 C CA . VAL A 1 105 ? 26.562 -38.031 -15.445 1 87.19 105 VAL A CA 1
ATOM 799 C C . VAL A 1 105 ? 26.422 -39.562 -15.594 1 87.19 105 VAL A C 1
ATOM 801 O O . VAL A 1 105 ? 27.188 -40.312 -15.023 1 87.19 105 VAL A O 1
ATOM 804 N N . TYR A 1 106 ? 25.375 -39.906 -16.328 1 88.81 106 TYR A N 1
ATOM 805 C CA . TYR A 1 106 ? 25.125 -41.312 -16.609 1 88.81 106 TYR A CA 1
ATOM 806 C C . TYR A 1 106 ? 25.422 -41.625 -18.062 1 88.81 106 TYR A C 1
ATOM 808 O O . TYR A 1 106 ? 24.984 -40.906 -18.969 1 88.81 106 TYR A O 1
ATOM 816 N N . TYR A 1 107 ? 26.297 -42.625 -18.25 1 92.88 107 TYR A N 1
ATOM 817 C CA . TYR A 1 107 ? 26.516 -43.094 -19.609 1 92.88 107 TYR A CA 1
ATOM 818 C C . TYR A 1 107 ? 26.734 -44.625 -19.609 1 92.88 107 TYR A C 1
ATOM 820 O O . TYR A 1 107 ? 26.781 -45.25 -18.547 1 92.88 107 TYR A O 1
ATOM 828 N N . SER A 1 108 ? 26.672 -45.188 -20.766 1 96.19 108 SER A N 1
ATOM 829 C CA . SER A 1 108 ? 26.859 -46.625 -20.859 1 96.19 108 SER A CA 1
ATOM 830 C C . SER A 1 108 ? 27.844 -46.969 -21.984 1 96.19 108 SER A C 1
ATOM 832 O O . SER A 1 108 ? 27.969 -46.219 -22.953 1 96.19 108 SER A O 1
ATOM 834 N N . ILE A 1 109 ? 28.672 -47.969 -21.656 1 96.44 109 ILE A N 1
ATOM 835 C CA . ILE A 1 109 ? 29.5 -48.625 -22.656 1 96.44 109 ILE A CA 1
ATOM 836 C C . ILE A 1 109 ? 28.844 -49.906 -23.094 1 96.44 109 ILE A C 1
ATOM 838 O O . ILE A 1 109 ? 28.797 -50.875 -22.344 1 96.44 109 ILE A O 1
ATOM 842 N N . SER A 1 110 ? 28.375 -49.906 -24.312 1 96.44 110 SER A N 1
ATOM 843 C CA . SER A 1 110 ? 27.656 -51.062 -24.812 1 96.44 110 SER A CA 1
ATOM 844 C C . SER A 1 110 ? 28.547 -51.938 -25.703 1 96.44 110 SER A C 1
ATOM 846 O O . SER A 1 110 ? 29.344 -51.438 -26.484 1 96.44 110 SER A O 1
ATOM 848 N N . CYS A 1 111 ? 28.406 -53.25 -25.5 1 95.44 111 CYS A N 1
ATOM 849 C CA . CYS A 1 111 ? 28.953 -54.188 -26.453 1 95.44 111 CYS A CA 1
ATOM 850 C C . CYS A 1 111 ? 28 -54.438 -27.609 1 95.44 111 CYS A C 1
ATOM 852 O O . CYS A 1 111 ? 26.812 -54.688 -27.406 1 95.44 111 CYS A O 1
ATOM 854 N N . VAL A 1 112 ? 28.562 -54.25 -28.797 1 94.69 112 VAL A N 1
ATOM 855 C CA . VAL A 1 112 ? 27.703 -54.5 -29.938 1 94.69 112 VAL A CA 1
ATOM 856 C C . VAL A 1 112 ? 27.156 -55.938 -29.875 1 94.69 112 VAL A C 1
ATOM 858 O O . VAL A 1 112 ? 27.938 -56.875 -29.828 1 94.69 112 VAL A O 1
ATOM 861 N N . ARG A 1 113 ? 25.844 -56.125 -29.812 1 90.69 113 ARG A N 1
ATOM 862 C CA . ARG A 1 113 ? 25.141 -57.406 -29.703 1 90.69 113 ARG A CA 1
ATOM 863 C C . ARG A 1 113 ? 25.391 -58.062 -28.344 1 90.69 113 ARG A C 1
ATOM 865 O O . ARG A 1 113 ? 25.406 -59.281 -28.234 1 90.69 113 ARG A O 1
ATOM 872 N N . GLY A 1 114 ? 25.781 -57.219 -27.422 1 93.19 114 GLY A N 1
ATOM 873 C CA . GLY A 1 114 ? 26.016 -57.719 -26.062 1 93.19 114 GLY A CA 1
ATOM 874 C C . GLY A 1 114 ? 25.375 -56.844 -25 1 93.19 114 GLY A C 1
ATOM 875 O O . GLY A 1 114 ? 24.359 -56.188 -25.25 1 93.19 114 GLY A O 1
ATOM 876 N N . ALA A 1 115 ? 25.812 -56.969 -23.781 1 95.38 115 ALA A N 1
ATOM 877 C CA . ALA A 1 115 ? 25.234 -56.312 -22.609 1 95.38 115 ALA A CA 1
ATOM 878 C C . ALA A 1 115 ? 25.672 -54.844 -22.516 1 95.38 115 ALA A C 1
ATOM 880 O O . ALA A 1 115 ? 26.625 -54.438 -23.188 1 95.38 115 ALA A O 1
ATOM 881 N N . ILE A 1 116 ? 24.922 -54.156 -21.766 1 95.56 116 ILE A N 1
ATOM 882 C CA . ILE A 1 116 ? 25.219 -52.75 -21.5 1 95.56 116 ILE A CA 1
ATOM 883 C C . ILE A 1 116 ? 25.938 -52.625 -20.156 1 95.56 116 ILE A C 1
ATOM 885 O O . ILE A 1 116 ? 25.562 -53.281 -19.188 1 95.56 116 ILE A O 1
ATOM 889 N N . ASN A 1 117 ? 27.031 -51.875 -20.172 1 97.12 117 ASN A N 1
ATOM 890 C CA . ASN A 1 117 ? 27.766 -51.531 -18.953 1 97.12 117 ASN A CA 1
ATOM 891 C C . ASN A 1 117 ? 27.547 -50.094 -18.562 1 97.12 117 ASN A C 1
ATOM 893 O O . ASN A 1 117 ? 28.047 -49.188 -19.219 1 97.12 117 ASN A O 1
ATOM 897 N N . THR A 1 118 ? 26.844 -49.812 -17.438 1 96.19 118 THR A N 1
ATOM 898 C CA . THR A 1 118 ? 26.453 -48.469 -17.062 1 96.19 118 THR A CA 1
ATOM 899 C C . THR A 1 118 ? 27.453 -47.875 -16.094 1 96.19 118 THR A C 1
ATOM 901 O O . THR A 1 118 ? 28.078 -48.562 -15.305 1 96.19 118 THR A O 1
ATOM 904 N N . ARG A 1 119 ? 27.641 -46.625 -16.328 1 94.5 119 ARG A N 1
ATOM 905 C CA . ARG A 1 119 ? 28.531 -45.812 -15.484 1 94.5 119 ARG A CA 1
ATOM 906 C C . ARG A 1 119 ? 27.797 -44.688 -14.82 1 94.5 119 ARG A C 1
ATOM 908 O O . ARG A 1 119 ? 26.906 -44.062 -15.43 1 94.5 119 ARG A O 1
ATOM 915 N N . THR A 1 120 ? 28.125 -44.438 -13.523 1 92.38 120 THR A N 1
ATOM 916 C CA . THR A 1 120 ? 27.719 -43.25 -12.789 1 92.38 120 THR A CA 1
ATOM 917 C C . THR A 1 120 ? 28.922 -42.406 -12.406 1 92.38 120 THR A C 1
ATOM 919 O O . THR A 1 120 ? 29.844 -42.906 -11.727 1 92.38 120 THR A O 1
ATOM 922 N N . LEU A 1 121 ? 28.969 -41.25 -12.953 1 92.12 121 LEU A N 1
ATOM 923 C CA . LEU A 1 121 ? 30.031 -40.312 -12.617 1 92.12 121 LEU A CA 1
ATOM 924 C C . LEU A 1 121 ? 29.469 -39.125 -11.852 1 92.12 121 LEU A C 1
ATOM 926 O O . LEU A 1 121 ? 28.797 -38.281 -12.43 1 92.12 121 LEU A O 1
ATOM 930 N N . TYR A 1 122 ? 29.781 -39.062 -10.531 1 91.06 122 TYR A N 1
ATOM 931 C CA . TYR A 1 122 ? 29.375 -37.906 -9.727 1 91.06 122 TYR A CA 1
ATOM 932 C C . TYR A 1 122 ? 30.297 -36.719 -9.969 1 91.06 122 TYR A C 1
ATOM 934 O O . TYR A 1 122 ? 31.5 -36.875 -10.078 1 91.06 122 TYR A O 1
ATOM 942 N N . ILE A 1 123 ? 29.609 -35.656 -10.219 1 90.94 123 ILE A N 1
ATOM 943 C CA . ILE A 1 123 ? 30.328 -34.406 -10.43 1 90.94 123 ILE A CA 1
ATOM 944 C C . ILE A 1 123 ? 30.141 -33.469 -9.234 1 90.94 123 ILE A C 1
ATOM 946 O O . ILE A 1 123 ? 29 -33.219 -8.82 1 90.94 123 ILE A O 1
ATOM 950 N N . ALA A 1 124 ? 31.219 -33 -8.664 1 91.38 124 ALA A N 1
ATOM 951 C CA . ALA A 1 124 ? 31.141 -32 -7.578 1 91.38 124 ALA A CA 1
ATOM 952 C C . ALA A 1 124 ? 30.875 -30.609 -8.117 1 91.38 124 ALA A C 1
ATOM 954 O O . ALA A 1 124 ? 31.641 -30.094 -8.938 1 91.38 124 ALA A O 1
ATOM 955 N N . ASP A 1 125 ? 29.844 -30 -7.648 1 91.88 125 ASP A N 1
ATOM 956 C CA . ASP A 1 125 ? 29.422 -28.656 -8.078 1 91.88 125 ASP A CA 1
ATOM 957 C C . ASP A 1 125 ? 30.422 -27.609 -7.613 1 91.88 125 ASP A C 1
ATOM 959 O O . ASP A 1 125 ? 30.859 -27.609 -6.453 1 91.88 125 ASP A O 1
ATOM 963 N N . ILE A 1 126 ? 30.875 -26.75 -8.547 1 92.25 126 ILE A N 1
ATOM 964 C CA . ILE A 1 126 ? 31.688 -25.594 -8.195 1 92.25 126 ILE A CA 1
ATOM 965 C C . ILE A 1 126 ? 30.906 -24.312 -8.438 1 92.25 126 ILE A C 1
ATOM 967 O O . ILE A 1 126 ? 30 -24.266 -9.273 1 92.25 126 ILE A O 1
ATOM 971 N N . ASN A 1 127 ? 31.25 -23.234 -7.656 1 94.75 127 ASN A N 1
ATOM 972 C CA . ASN A 1 127 ? 30.609 -21.938 -7.848 1 94.75 127 ASN A CA 1
ATOM 973 C C . ASN A 1 127 ? 31.203 -21.203 -9.047 1 94.75 127 ASN A C 1
ATOM 975 O O . ASN A 1 127 ? 32.156 -20.438 -8.906 1 94.75 127 ASN A O 1
ATOM 979 N N . ASP A 1 128 ? 30.609 -21.422 -10.258 1 93.38 128 ASP A N 1
ATOM 980 C CA . ASP A 1 128 ? 31.188 -20.844 -11.469 1 93.38 128 ASP A CA 1
ATOM 981 C C . ASP A 1 128 ? 30.141 -20.016 -12.227 1 93.38 128 ASP A C 1
ATOM 983 O O . ASP A 1 128 ? 30.406 -19.516 -13.32 1 93.38 128 ASP A O 1
ATOM 987 N N . ASN A 1 129 ? 29.016 -19.922 -11.711 1 95.12 129 ASN A N 1
ATOM 988 C CA . ASN A 1 129 ? 27.984 -19.078 -12.297 1 95.12 129 ASN A CA 1
ATOM 989 C C . ASN A 1 129 ? 27.641 -17.906 -11.383 1 95.12 129 ASN A C 1
ATOM 991 O O . ASN A 1 129 ? 27.234 -18.094 -10.234 1 95.12 129 ASN A O 1
ATOM 995 N N . PRO A 1 130 ? 27.75 -16.719 -11.914 1 97.5 130 PRO A N 1
ATOM 996 C CA . PRO A 1 130 ? 27.297 -15.578 -11.125 1 97.5 130 PRO A CA 1
ATOM 997 C C . PRO A 1 130 ? 25.781 -15.422 -11.125 1 97.5 130 PRO A C 1
ATOM 999 O O . PRO A 1 130 ? 25.109 -15.891 -12.055 1 97.5 130 PRO A O 1
ATOM 1002 N N . PRO A 1 131 ? 25.25 -14.875 -10.039 1 97.81 131 PRO A N 1
ATOM 1003 C CA . PRO A 1 131 ? 23.828 -14.523 -10.117 1 97.81 131 PRO A CA 1
ATOM 1004 C C . PRO A 1 131 ? 23.531 -13.516 -11.219 1 97.81 131 PRO A C 1
ATOM 1006 O O . PRO A 1 131 ? 24.391 -12.719 -11.578 1 97.81 131 PRO A O 1
ATOM 1009 N N . ILE A 1 132 ? 22.391 -13.594 -11.742 1 98.25 132 ILE A N 1
ATOM 1010 C CA . ILE A 1 132 ? 21.922 -12.656 -12.75 1 98.25 132 ILE A CA 1
ATOM 1011 C C . ILE A 1 132 ? 20.547 -12.141 -12.367 1 98.25 132 ILE A C 1
ATOM 1013 O O . ILE A 1 132 ? 19.609 -12.922 -12.156 1 98.25 132 ILE A O 1
ATOM 1017 N N . PHE A 1 133 ? 20.422 -10.828 -12.297 1 98.5 133 PHE A N 1
ATOM 1018 C CA . PHE A 1 133 ? 19.125 -10.25 -12.008 1 98.5 133 PHE A CA 1
ATOM 1019 C C . PHE A 1 133 ? 18.156 -10.477 -13.164 1 98.5 133 PHE A C 1
ATOM 1021 O O . PHE A 1 133 ? 18.562 -10.445 -14.328 1 98.5 133 PHE A O 1
ATOM 1028 N N . GLN A 1 134 ? 16.938 -10.641 -12.797 1 97.62 134 GLN A N 1
ATOM 1029 C CA . GLN A 1 134 ? 15.898 -10.836 -13.805 1 97.62 134 GLN A CA 1
ATOM 1030 C C . GLN A 1 134 ? 15.75 -9.602 -14.688 1 97.62 134 GLN A C 1
ATOM 1032 O O . GLN A 1 134 ? 15.305 -9.695 -15.836 1 97.62 134 GLN A O 1
ATOM 1037 N N . SER A 1 135 ? 16.094 -8.43 -14.148 1 97.81 135 SER A N 1
ATOM 1038 C CA . SER A 1 135 ? 16.094 -7.164 -14.875 1 97.81 135 SER A CA 1
ATOM 1039 C C . SER A 1 135 ? 17.297 -6.309 -14.508 1 97.81 135 SER A C 1
ATOM 1041 O O . SER A 1 135 ? 17.75 -6.328 -13.367 1 97.81 135 SER A O 1
ATOM 1043 N N . LYS A 1 136 ? 17.719 -5.566 -15.5 1 97.44 136 LYS A N 1
ATOM 1044 C CA . LYS A 1 136 ? 18.859 -4.68 -15.242 1 97.44 136 LYS A CA 1
ATOM 1045 C C . LYS A 1 136 ? 18.406 -3.424 -14.5 1 97.44 136 LYS A C 1
ATOM 1047 O O . LYS A 1 136 ? 19.25 -2.697 -13.945 1 97.44 136 LYS A O 1
ATOM 1052 N N . SER A 1 137 ? 17.125 -3.17 -14.586 1 98.44 137 SER A N 1
ATOM 1053 C CA . SER A 1 137 ? 16.594 -2.023 -13.859 1 98.44 137 SER A CA 1
ATOM 1054 C C . SER A 1 137 ? 15.148 -2.273 -13.422 1 98.44 137 SER A C 1
ATOM 1056 O O . SER A 1 137 ? 14.391 -2.957 -14.117 1 98.44 137 SER A O 1
ATOM 1058 N N . TYR A 1 138 ? 14.867 -1.828 -12.273 1 98.31 138 TYR A N 1
ATOM 1059 C CA . TYR A 1 138 ? 13.516 -1.861 -11.734 1 98.31 138 TYR A CA 1
ATOM 1060 C C . TYR A 1 138 ? 13.008 -0.452 -11.453 1 98.31 138 TYR A C 1
ATOM 1062 O O . TYR A 1 138 ? 13.742 0.39 -10.938 1 98.31 138 TYR A O 1
ATOM 1070 N N . THR A 1 139 ? 11.812 -0.167 -11.844 1 98.19 139 THR A N 1
ATOM 1071 C CA . THR A 1 139 ? 11.164 1.113 -11.562 1 98.19 139 THR A CA 1
ATOM 1072 C C . THR A 1 139 ? 9.898 0.913 -10.742 1 98.19 139 THR A C 1
ATOM 1074 O O . THR A 1 139 ? 9.18 -0.072 -10.93 1 98.19 139 THR A O 1
ATOM 1077 N N . GLY A 1 140 ? 9.719 1.754 -9.773 1 97.75 140 GLY A N 1
ATOM 1078 C CA . GLY A 1 140 ? 8.523 1.705 -8.945 1 97.75 140 GLY A CA 1
ATOM 1079 C C . GLY A 1 140 ? 8.078 3.07 -8.453 1 97.75 140 GLY A C 1
ATOM 1080 O O . GLY A 1 140 ? 8.781 4.062 -8.648 1 97.75 140 GLY A O 1
ATOM 1081 N N . ARG A 1 141 ? 6.855 3.217 -7.914 1 97.62 141 ARG A N 1
ATOM 1082 C CA . ARG A 1 141 ? 6.289 4.41 -7.297 1 97.62 141 ARG A CA 1
ATOM 1083 C C . ARG A 1 141 ? 6.016 4.184 -5.812 1 97.62 141 ARG A C 1
ATOM 1085 O O . ARG A 1 141 ? 5.543 3.113 -5.422 1 97.62 141 ARG A O 1
ATOM 1092 N N . VAL A 1 142 ? 6.348 5.141 -5.047 1 97.94 142 VAL A N 1
ATOM 1093 C CA . VAL A 1 142 ? 6.117 5.102 -3.607 1 97.94 142 VAL A CA 1
ATOM 1094 C C . VAL A 1 142 ? 5.367 6.359 -3.174 1 97.94 142 VAL A C 1
ATOM 1096 O O . VAL A 1 142 ? 5.824 7.48 -3.412 1 97.94 142 VAL A O 1
ATOM 1099 N N . SER A 1 143 ? 4.254 6.203 -2.559 1 97.44 143 SER A N 1
ATOM 1100 C CA . SER A 1 143 ? 3.506 7.344 -2.033 1 97.44 143 SER A CA 1
ATOM 1101 C C . SER A 1 143 ? 4.168 7.906 -0.781 1 97.44 143 SER A C 1
ATOM 1103 O O . SER A 1 143 ? 4.66 7.152 0.062 1 97.44 143 SER A O 1
ATOM 1105 N N . ASP A 1 144 ? 4.105 9.195 -0.705 1 96.12 144 ASP A N 1
ATOM 1106 C CA . ASP A 1 144 ? 4.539 9.891 0.502 1 96.12 144 ASP A CA 1
ATOM 1107 C C . ASP A 1 144 ? 3.746 9.43 1.721 1 96.12 144 ASP A C 1
ATOM 1109 O O . ASP A 1 144 ? 4.168 9.633 2.859 1 96.12 144 ASP A O 1
ATOM 1113 N N . GLY A 1 145 ? 2.633 8.781 1.557 1 95.62 145 GLY A N 1
ATOM 1114 C CA . GLY A 1 145 ? 1.783 8.273 2.621 1 95.62 145 GLY A CA 1
ATOM 1115 C C . GLY A 1 145 ? 2.041 6.812 2.941 1 95.62 145 GLY A C 1
ATOM 1116 O O . GLY A 1 145 ? 1.352 6.223 3.775 1 95.62 145 GLY A O 1
ATOM 1117 N N . THR A 1 146 ? 3.014 6.258 2.309 1 96.38 146 THR A N 1
ATOM 1118 C CA . THR A 1 146 ? 3.322 4.852 2.553 1 96.38 146 THR A CA 1
ATOM 1119 C C . THR A 1 146 ? 3.895 4.66 3.955 1 96.38 146 THR A C 1
ATOM 1121 O O . THR A 1 146 ? 4.848 5.34 4.34 1 96.38 146 THR A O 1
ATOM 1124 N N . PRO A 1 147 ? 3.342 3.75 4.711 1 94.31 147 PRO A N 1
ATOM 1125 C CA . PRO A 1 147 ? 3.854 3.533 6.066 1 94.31 147 PRO A CA 1
ATOM 1126 C C . PRO A 1 147 ? 5.207 2.828 6.078 1 94.31 147 PRO A C 1
ATOM 1128 O O . PRO A 1 147 ? 5.52 2.061 5.164 1 94.31 147 PRO A O 1
ATOM 1131 N N . VAL A 1 148 ? 5.984 3.117 7.07 1 94.75 148 VAL A N 1
ATOM 1132 C CA . VAL A 1 148 ? 7.234 2.398 7.309 1 94.75 148 VAL A CA 1
ATOM 1133 C C . VAL A 1 148 ? 6.945 0.909 7.484 1 94.75 148 VAL A C 1
ATOM 1135 O O . VAL A 1 148 ? 5.949 0.531 8.102 1 94.75 148 VAL A O 1
ATOM 1138 N N . GLY A 1 149 ? 7.852 0.042 6.891 1 95.5 149 GLY A N 1
ATOM 1139 C CA . GLY A 1 149 ? 7.691 -1.4 6.977 1 95.5 149 GLY A CA 1
ATOM 1140 C C . GLY A 1 149 ? 7.121 -2.014 5.711 1 95.5 149 GLY A C 1
ATOM 1141 O O . GLY A 1 149 ? 7.195 -3.229 5.516 1 95.5 149 GLY A O 1
ATOM 1142 N N . TRP A 1 150 ? 6.562 -1.177 4.883 1 94.94 150 TRP A N 1
ATOM 1143 C CA . TRP A 1 150 ? 5.965 -1.684 3.654 1 94.94 150 TRP A CA 1
ATOM 1144 C C . TRP A 1 150 ? 7.035 -2.006 2.619 1 94.94 150 TRP A C 1
ATOM 1146 O O . TRP A 1 150 ? 8.023 -1.281 2.494 1 94.94 150 TRP A O 1
ATOM 1156 N N . VAL A 1 151 ? 6.852 -3.078 1.869 1 96.69 151 VAL A N 1
ATOM 1157 C CA . VAL A 1 151 ? 7.707 -3.449 0.747 1 96.69 151 VAL A CA 1
ATOM 1158 C C . VAL A 1 151 ? 7.359 -2.596 -0.471 1 96.69 151 VAL A C 1
ATOM 1160 O O . VAL A 1 151 ? 6.207 -2.566 -0.907 1 96.69 151 VAL A O 1
ATOM 1163 N N . VAL A 1 152 ? 8.328 -1.9 -0.975 1 97.81 152 VAL A N 1
ATOM 1164 C CA . VAL A 1 152 ? 8.031 -0.962 -2.053 1 97.81 152 VAL A CA 1
ATOM 1165 C C . VAL A 1 152 ? 8.539 -1.522 -3.379 1 97.81 152 VAL A C 1
ATOM 1167 O O . VAL A 1 152 ? 8.148 -1.05 -4.449 1 97.81 152 VAL A O 1
ATOM 1170 N N . GLN A 1 153 ? 9.43 -2.514 -3.314 1 97.88 153 GLN A N 1
ATOM 1171 C CA . GLN A 1 153 ? 9.984 -3.129 -4.516 1 97.88 153 GLN A CA 1
ATOM 1172 C C . GLN A 1 153 ? 10.594 -4.496 -4.203 1 97.88 153 GLN A C 1
ATOM 1174 O O . GLN A 1 153 ? 11.219 -4.676 -3.158 1 97.88 153 GLN A O 1
ATOM 1179 N N . LYS A 1 154 ? 10.336 -5.457 -5.062 1 97.56 154 LYS A N 1
ATOM 1180 C CA . LYS A 1 154 ? 10.961 -6.773 -4.965 1 97.56 154 LYS A CA 1
ATOM 1181 C C . LYS A 1 154 ? 11.938 -7.004 -6.113 1 97.56 154 LYS A C 1
ATOM 1183 O O . LYS A 1 154 ? 11.648 -6.668 -7.262 1 97.56 154 LYS A O 1
ATOM 1188 N N . VAL A 1 155 ? 13.078 -7.539 -5.836 1 98.06 155 VAL A N 1
ATOM 1189 C CA . VAL A 1 155 ? 14.062 -7.859 -6.863 1 98.06 155 VAL A CA 1
ATOM 1190 C C . VAL A 1 155 ? 14.523 -9.305 -6.707 1 98.06 155 VAL A C 1
ATOM 1192 O O . VAL A 1 155 ? 14.57 -9.836 -5.594 1 98.06 155 VAL A O 1
ATOM 1195 N N . THR A 1 156 ? 14.828 -9.883 -7.797 1 97.19 156 THR A N 1
ATOM 1196 C CA . THR A 1 156 ? 15.227 -11.281 -7.789 1 97.19 156 THR A CA 1
ATOM 1197 C C . THR A 1 156 ? 16.406 -11.516 -8.719 1 97.19 156 THR A C 1
ATOM 1199 O O . THR A 1 156 ? 16.438 -11.016 -9.844 1 97.19 156 THR A O 1
ATOM 1202 N N . ALA A 1 157 ? 17.312 -12.227 -8.297 1 97.31 157 ALA A N 1
ATOM 1203 C CA . ALA A 1 157 ? 18.438 -12.727 -9.086 1 97.31 157 ALA A CA 1
ATOM 1204 C C . ALA A 1 157 ? 18.469 -14.258 -9.07 1 97.31 157 ALA A C 1
ATOM 1206 O O . ALA A 1 157 ? 18.047 -14.883 -8.102 1 97.31 157 ALA A O 1
ATOM 1207 N N . ILE A 1 158 ? 19.016 -14.773 -10.148 1 96.5 158 ILE A N 1
ATOM 1208 C CA . ILE A 1 158 ? 19.062 -16.219 -10.266 1 96.5 158 ILE A CA 1
ATOM 1209 C C . ILE A 1 158 ? 20.516 -16.672 -10.453 1 96.5 158 ILE A C 1
ATOM 1211 O O . ILE A 1 158 ? 21.219 -16.156 -11.32 1 96.5 158 ILE A O 1
ATOM 1215 N N . ASP A 1 159 ? 20.922 -17.516 -9.562 1 95.69 159 ASP A N 1
ATOM 1216 C CA . ASP A 1 159 ? 22.188 -18.219 -9.68 1 95.69 159 ASP A CA 1
ATOM 1217 C C . ASP A 1 159 ? 21.984 -19.625 -10.219 1 95.69 159 ASP A C 1
ATOM 1219 O O . ASP A 1 159 ? 21.234 -20.422 -9.633 1 95.69 159 ASP A O 1
ATOM 1223 N N . LYS A 1 160 ? 22.641 -20.031 -11.281 1 93.19 160 LYS A N 1
ATOM 1224 C CA . LYS A 1 160 ? 22.344 -21.25 -12.016 1 93.19 160 LYS A CA 1
ATOM 1225 C C . LYS A 1 160 ? 23.047 -22.453 -11.398 1 93.19 160 LYS A C 1
ATOM 1227 O O . LYS A 1 160 ? 22.828 -23.594 -11.812 1 93.19 160 LYS A O 1
ATOM 1232 N N . ASP A 1 161 ? 23.891 -22.203 -10.43 1 92.25 161 ASP A N 1
ATOM 1233 C CA . ASP A 1 161 ? 24.594 -23.328 -9.828 1 92.25 161 ASP A CA 1
ATOM 1234 C C . ASP A 1 161 ? 23.625 -24.375 -9.289 1 92.25 161 ASP A C 1
ATOM 1236 O O . ASP A 1 161 ? 22.469 -24.062 -9.008 1 92.25 161 ASP A O 1
ATOM 1240 N N . MET A 1 162 ? 24.047 -25.547 -9.156 1 88.69 162 MET A N 1
ATOM 1241 C CA . MET A 1 162 ? 23.156 -26.656 -8.867 1 88.69 162 MET A CA 1
ATOM 1242 C C . MET A 1 162 ? 22.859 -26.766 -7.379 1 88.69 162 MET A C 1
ATOM 1244 O O . MET A 1 162 ? 21.703 -26.891 -6.977 1 88.69 162 MET A O 1
ATOM 1248 N N . THR A 1 163 ? 23.938 -26.734 -6.543 1 89.19 163 THR A N 1
ATOM 1249 C CA . THR A 1 163 ? 23.75 -26.953 -5.113 1 89.19 163 THR A CA 1
ATOM 1250 C C . THR A 1 163 ? 23.203 -25.703 -4.43 1 89.19 163 THR A C 1
ATOM 1252 O O . THR A 1 163 ? 23.5 -24.594 -4.844 1 89.19 163 THR A O 1
ATOM 1255 N N . LEU A 1 164 ? 22.484 -25.906 -3.367 1 89.88 164 LEU A N 1
ATOM 1256 C CA . LEU A 1 164 ? 21.906 -24.812 -2.588 1 89.88 164 LEU A CA 1
ATOM 1257 C C . LEU A 1 164 ? 23 -23.906 -2.033 1 89.88 164 LEU A C 1
ATOM 1259 O O . LEU A 1 164 ? 22.812 -22.688 -1.972 1 89.88 164 LEU A O 1
ATOM 1263 N N . GLU A 1 165 ? 24.062 -24.469 -1.646 1 91.19 165 GLU A N 1
ATOM 1264 C CA . GLU A 1 165 ? 25.172 -23.703 -1.076 1 91.19 165 GLU A CA 1
ATOM 1265 C C . GLU A 1 165 ? 25.734 -22.703 -2.088 1 91.19 165 GLU A C 1
ATOM 1267 O O . GLU A 1 165 ? 25.969 -21.547 -1.757 1 91.19 165 GLU A O 1
ATOM 1272 N N . ASN A 1 166 ? 25.828 -23.172 -3.328 1 92.38 166 ASN A N 1
ATOM 1273 C CA . ASN A 1 166 ? 26.438 -22.328 -4.352 1 92.38 166 ASN A CA 1
ATOM 1274 C C . ASN A 1 166 ? 25.453 -21.328 -4.938 1 92.38 166 ASN A C 1
ATOM 1276 O O . ASN A 1 166 ? 25.844 -20.297 -5.484 1 92.38 166 ASN A O 1
ATOM 1280 N N . LYS A 1 167 ? 24.156 -21.625 -4.742 1 93 167 LYS A N 1
ATOM 1281 C CA . LYS A 1 167 ? 23.188 -20.734 -5.383 1 93 167 LYS A CA 1
ATOM 1282 C C . LYS A 1 167 ? 22.594 -19.766 -4.371 1 93 167 LYS A C 1
ATOM 1284 O O . LYS A 1 167 ? 21.812 -18.891 -4.742 1 93 167 LYS A O 1
ATOM 1289 N N . ARG A 1 168 ? 22.922 -19.922 -3.131 1 93.25 168 ARG A N 1
ATOM 1290 C CA . ARG A 1 168 ? 22.422 -19.016 -2.098 1 93.25 168 ARG A CA 1
ATOM 1291 C C . ARG A 1 168 ? 22.953 -17.594 -2.301 1 93.25 168 ARG A C 1
ATOM 1293 O O . ARG A 1 168 ? 24.156 -17.406 -2.518 1 93.25 168 ARG A O 1
ATOM 1300 N N . LEU A 1 169 ? 22 -16.688 -2.195 1 96.06 169 LEU A N 1
ATOM 1301 C CA . LEU A 1 169 ? 22.391 -15.312 -2.484 1 96.06 169 LEU A CA 1
ATOM 1302 C C . LEU A 1 169 ? 22.25 -14.438 -1.249 1 96.06 169 LEU A C 1
ATOM 1304 O O . LEU A 1 169 ? 21.406 -14.703 -0.391 1 96.06 169 LEU A O 1
ATOM 1308 N N . THR A 1 170 ? 23.078 -13.422 -1.164 1 95.44 170 THR A N 1
ATOM 1309 C CA . THR A 1 170 ? 22.938 -12.289 -0.253 1 95.44 170 THR A CA 1
ATOM 1310 C C . THR A 1 170 ? 22.75 -10.984 -1.029 1 95.44 170 THR A C 1
ATOM 1312 O O . THR A 1 170 ? 23.406 -10.766 -2.049 1 95.44 170 THR A O 1
ATOM 1315 N N . TYR A 1 171 ? 21.844 -10.25 -0.56 1 97.56 171 TYR A N 1
ATOM 1316 C CA . TYR A 1 171 ? 21.547 -8.977 -1.217 1 97.56 171 TYR A CA 1
ATOM 1317 C C . TYR A 1 171 ? 22 -7.801 -0.359 1 97.56 171 TYR A C 1
ATOM 1319 O O . TYR A 1 171 ? 21.984 -7.879 0.871 1 97.56 171 TYR A O 1
ATOM 1327 N N . SER A 1 172 ? 22.391 -6.664 -1.021 1 97.5 172 SER A N 1
ATOM 1328 C CA . SER A 1 172 ? 22.75 -5.438 -0.323 1 97.5 172 SER A CA 1
ATOM 1329 C C . SER A 1 172 ? 22.531 -4.215 -1.207 1 97.5 172 SER A C 1
ATOM 1331 O O . SER A 1 172 ? 22.547 -4.32 -2.436 1 97.5 172 SER A O 1
ATOM 1333 N N . ILE A 1 173 ? 22.234 -3.143 -0.574 1 98.25 173 ILE A N 1
ATOM 1334 C CA . ILE A 1 173 ? 22.234 -1.866 -1.28 1 98.25 173 ILE A CA 1
ATOM 1335 C C . ILE A 1 173 ? 23.641 -1.285 -1.31 1 98.25 173 ILE A C 1
ATOM 1337 O O . ILE A 1 173 ? 24.297 -1.178 -0.27 1 98.25 173 ILE A O 1
ATOM 1341 N N . LEU A 1 174 ? 24.062 -0.958 -2.486 1 98.19 174 LEU A N 1
ATOM 1342 C CA . LEU A 1 174 ? 25.406 -0.4 -2.617 1 98.19 174 LEU A CA 1
ATOM 1343 C C . LEU A 1 174 ? 25.422 1.069 -2.211 1 98.19 174 LEU A C 1
ATOM 1345 O O . LEU A 1 174 ? 24.438 1.782 -2.396 1 98.19 174 LEU A O 1
ATOM 1349 N N . PRO A 1 175 ? 26.562 1.507 -1.717 1 97.38 175 PRO A N 1
ATOM 1350 C CA . PRO A 1 175 ? 26.688 2.932 -1.397 1 97.38 175 PRO A CA 1
ATOM 1351 C C . PRO A 1 175 ? 26.594 3.824 -2.633 1 97.38 175 PRO A C 1
ATOM 1353 O O . PRO A 1 175 ? 27.078 3.449 -3.705 1 97.38 175 PRO A O 1
ATOM 1356 N N . PRO A 1 176 ? 26.156 5.027 -2.404 1 97.25 176 PRO A N 1
ATOM 1357 C CA . PRO A 1 176 ? 25.531 5.625 -1.225 1 97.25 176 PRO A CA 1
ATOM 1358 C C . PRO A 1 176 ? 24.141 5.051 -0.941 1 97.25 176 PRO A C 1
ATOM 1360 O O . PRO A 1 176 ? 23.266 5.074 -1.813 1 97.25 176 PRO A O 1
ATOM 1363 N N . VAL A 1 177 ? 23.891 4.637 0.277 1 97.5 177 VAL A N 1
ATOM 1364 C CA . VAL A 1 177 ? 22.656 3.977 0.693 1 97.5 177 VAL A CA 1
ATOM 1365 C C . VAL A 1 177 ? 21.625 5.023 1.127 1 97.5 177 VAL A C 1
ATOM 1367 O O . VAL A 1 177 ? 21.875 5.797 2.055 1 97.5 177 VAL A O 1
ATOM 1370 N N . PRO A 1 178 ? 20.516 5.066 0.45 1 97.69 178 PRO A N 1
ATOM 1371 C CA . PRO A 1 178 ? 19.469 5.973 0.947 1 97.69 178 PRO A CA 1
ATOM 1372 C C . PRO A 1 178 ? 19 5.605 2.35 1 97.69 178 PRO A C 1
ATOM 1374 O O . PRO A 1 178 ? 18.797 4.426 2.648 1 97.69 178 PRO A O 1
ATOM 1377 N N . GLU A 1 179 ? 18.75 6.543 3.135 1 96.75 179 GLU A N 1
ATOM 1378 C CA . GLU A 1 179 ? 18.391 6.32 4.535 1 96.75 179 GLU A CA 1
ATOM 1379 C C . GLU A 1 179 ? 16.969 5.801 4.664 1 96.75 179 GLU A C 1
ATOM 1381 O O . GLU A 1 179 ? 16.609 5.211 5.688 1 96.75 179 GLU A O 1
ATOM 1386 N N . ASN A 1 180 ? 16.172 5.945 3.662 1 97.88 180 ASN A N 1
ATOM 1387 C CA . ASN A 1 180 ? 14.734 5.664 3.754 1 97.88 180 ASN A CA 1
ATOM 1388 C C . ASN A 1 180 ? 14.43 4.203 3.441 1 97.88 180 ASN A C 1
ATOM 1390 O O . ASN A 1 180 ? 13.336 3.721 3.721 1 97.88 180 ASN A O 1
ATOM 1394 N N . PHE A 1 181 ? 15.391 3.482 2.881 1 98.44 181 PHE A N 1
ATOM 1395 C CA . PHE A 1 181 ? 15.078 2.148 2.387 1 98.44 181 PHE A CA 1
ATOM 1396 C C . PHE A 1 181 ? 16.031 1.113 2.975 1 98.44 181 PHE A C 1
ATOM 1398 O O . PHE A 1 181 ? 17.203 1.402 3.197 1 98.44 181 PHE A O 1
ATOM 1405 N N . GLY A 1 182 ? 15.461 -0.059 3.213 1 97.94 182 GLY A N 1
ATOM 1406 C CA . GLY A 1 182 ? 16.203 -1.229 3.646 1 97.94 182 GLY A CA 1
ATOM 1407 C C . GLY A 1 182 ? 15.898 -2.471 2.834 1 97.94 182 GLY A C 1
ATOM 1408 O O . GLY A 1 182 ? 15.016 -2.449 1.969 1 97.94 182 GLY A O 1
ATOM 1409 N N . LEU A 1 183 ? 16.734 -3.49 3.105 1 97.06 183 LEU A N 1
ATOM 1410 C CA . LEU A 1 183 ? 16.562 -4.738 2.373 1 97.06 183 LEU A CA 1
ATOM 1411 C C . LEU A 1 183 ? 16.266 -5.895 3.326 1 97.06 183 LEU A C 1
ATOM 1413 O O . LEU A 1 183 ? 16.891 -6.004 4.387 1 97.06 183 LEU A O 1
ATOM 1417 N N . ARG A 1 184 ? 15.289 -6.617 2.914 1 95.06 184 ARG A N 1
ATOM 1418 C CA . ARG A 1 184 ? 14.977 -7.848 3.631 1 95.06 184 ARG A CA 1
ATOM 1419 C C . ARG A 1 184 ? 14.93 -9.039 2.682 1 95.06 184 ARG A C 1
ATOM 1421 O O . ARG A 1 184 ? 14.25 -8.992 1.652 1 95.06 184 ARG A O 1
ATOM 1428 N N . TYR A 1 185 ? 15.68 -10.055 3.061 1 91.88 185 TYR A N 1
ATOM 1429 C CA . TYR A 1 185 ? 15.688 -11.25 2.227 1 91.88 185 TYR A CA 1
ATOM 1430 C C . TYR A 1 185 ? 14.375 -12.016 2.367 1 91.88 185 TYR A C 1
ATOM 1432 O O . TYR A 1 185 ? 13.906 -12.25 3.482 1 91.88 185 TYR A O 1
ATOM 1440 N N . ASP A 1 186 ? 13.797 -12.289 1.251 1 91.06 186 ASP A N 1
ATOM 1441 C CA . ASP A 1 186 ? 12.625 -13.164 1.171 1 91.06 186 ASP A CA 1
ATOM 1442 C C . ASP A 1 186 ? 13.039 -14.602 0.843 1 91.06 186 ASP A C 1
ATOM 1444 O O . ASP A 1 186 ? 13.125 -14.977 -0.328 1 91.06 186 ASP A O 1
ATOM 1448 N N . LEU A 1 187 ? 13.234 -15.422 1.851 1 83.88 187 LEU A N 1
ATOM 1449 C CA . LEU A 1 187 ? 13.742 -16.781 1.712 1 83.88 187 LEU A CA 1
ATOM 1450 C C . LEU A 1 187 ? 12.781 -17.641 0.899 1 83.88 187 LEU A C 1
ATOM 1452 O O . LEU A 1 187 ? 13.211 -18.484 0.114 1 83.88 187 LEU A O 1
ATOM 1456 N N . GLN A 1 188 ? 11.562 -17.391 1.048 1 83.94 188 GLN A N 1
ATOM 1457 C CA . GLN A 1 188 ? 10.539 -18.203 0.403 1 83.94 188 GLN A CA 1
ATOM 1458 C C . GLN A 1 188 ? 10.555 -18.016 -1.11 1 83.94 188 GLN A C 1
ATOM 1460 O O . GLN A 1 188 ? 10.414 -18.969 -1.868 1 83.94 188 GLN A O 1
ATOM 1465 N N . ASN A 1 189 ? 10.836 -16.828 -1.47 1 86.31 189 ASN A N 1
ATOM 1466 C CA . ASN A 1 189 ? 10.742 -16.531 -2.893 1 86.31 189 ASN A CA 1
ATOM 1467 C C . ASN A 1 189 ? 12.117 -16.281 -3.504 1 86.31 189 ASN A C 1
ATOM 1469 O O . ASN A 1 189 ? 12.227 -15.914 -4.676 1 86.31 189 ASN A O 1
ATOM 1473 N N . ASN A 1 190 ? 13.141 -16.516 -2.688 1 82.94 190 ASN A N 1
ATOM 1474 C CA . ASN A 1 190 ? 14.508 -16.266 -3.127 1 82.94 190 ASN A CA 1
ATOM 1475 C C . ASN A 1 190 ? 14.648 -14.883 -3.748 1 82.94 190 ASN A C 1
ATOM 1477 O O . ASN A 1 190 ? 15.156 -14.75 -4.863 1 82.94 190 ASN A O 1
ATOM 1481 N N . ALA A 1 191 ? 14.086 -13.961 -3.143 1 92.88 191 ALA A N 1
ATOM 1482 C CA . ALA A 1 191 ? 14.062 -12.57 -3.584 1 92.88 191 ALA A CA 1
ATOM 1483 C C . ALA A 1 191 ? 14.477 -11.633 -2.453 1 92.88 191 ALA A C 1
ATOM 1485 O O . ALA A 1 191 ? 14.719 -12.07 -1.328 1 92.88 191 ALA A O 1
ATOM 1486 N N . ALA A 1 192 ? 14.734 -10.453 -2.848 1 97 192 ALA A N 1
ATOM 1487 C CA . ALA A 1 192 ? 14.977 -9.391 -1.871 1 97 192 ALA A CA 1
ATOM 1488 C C . ALA A 1 192 ? 13.859 -8.352 -1.907 1 97 192 ALA A C 1
ATOM 1490 O O . ALA A 1 192 ? 13.508 -7.844 -2.977 1 97 192 ALA A O 1
ATOM 1491 N N . ASP A 1 193 ? 13.352 -8.07 -0.729 1 98.06 193 ASP A N 1
ATOM 1492 C CA . ASP A 1 193 ? 12.328 -7.039 -0.567 1 98.06 193 ASP A CA 1
ATOM 1493 C C . ASP A 1 193 ? 12.953 -5.707 -0.151 1 98.06 193 ASP A C 1
ATOM 1495 O O . ASP A 1 193 ? 13.633 -5.629 0.876 1 98.06 193 ASP A O 1
ATOM 1499 N N . ILE A 1 194 ? 12.727 -4.723 -0.982 1 98.38 194 ILE A N 1
ATOM 1500 C CA . ILE A 1 194 ? 13.07 -3.367 -0.569 1 98.38 194 ILE A CA 1
ATOM 1501 C C . ILE A 1 194 ? 11.938 -2.775 0.259 1 98.38 194 ILE A C 1
ATOM 1503 O O . ILE A 1 194 ? 10.805 -2.654 -0.223 1 98.38 194 ILE A O 1
ATOM 1507 N N . GLU A 1 195 ? 12.273 -2.4 1.459 1 98.12 195 GLU A N 1
ATOM 1508 C CA . GLU A 1 195 ? 11.266 -1.914 2.396 1 98.12 195 GLU A CA 1
ATOM 1509 C C . GLU A 1 195 ? 11.531 -0.465 2.793 1 98.12 195 GLU A C 1
ATOM 1511 O O . GLU A 1 195 ? 12.68 -0.019 2.791 1 98.12 195 GLU A O 1
ATOM 1516 N N . LEU A 1 196 ? 10.453 0.244 3.092 1 97.88 196 LEU A N 1
ATOM 1517 C CA . LEU A 1 196 ? 10.586 1.581 3.658 1 97.88 196 LEU A CA 1
ATOM 1518 C C . LEU A 1 196 ? 10.953 1.512 5.137 1 97.88 196 LEU A C 1
ATOM 1520 O O . LEU A 1 196 ? 10.25 0.881 5.926 1 97.88 196 LEU A O 1
ATOM 1524 N N . ILE A 1 197 ? 12.086 2.131 5.543 1 97.31 197 ILE A N 1
ATOM 1525 C CA . ILE A 1 197 ? 12.5 2.031 6.938 1 97.31 197 ILE A CA 1
ATOM 1526 C C . ILE A 1 197 ? 12.43 3.408 7.594 1 97.31 197 ILE A C 1
ATOM 1528 O O . ILE A 1 197 ? 12.508 3.523 8.82 1 97.31 197 ILE A O 1
ATOM 1532 N N . LYS A 1 198 ? 12.336 4.438 6.828 1 95.44 198 LYS A N 1
ATOM 1533 C CA . LYS A 1 198 ? 12.07 5.816 7.227 1 95.44 198 LYS A CA 1
ATOM 1534 C C . LYS A 1 198 ? 11.094 6.488 6.262 1 95.44 198 LYS A C 1
ATOM 1536 O O . LYS A 1 198 ? 11.141 6.242 5.055 1 95.44 198 LYS A O 1
ATOM 1541 N N . PRO A 1 199 ? 10.234 7.305 6.781 1 94.06 199 PRO A N 1
ATOM 1542 C CA . PRO A 1 199 ? 9.273 7.949 5.879 1 94.06 199 PRO A CA 1
ATOM 1543 C C . PRO A 1 199 ? 9.961 8.734 4.758 1 94.06 199 PRO A C 1
ATOM 1545 O O . PRO A 1 199 ? 11.062 9.242 4.945 1 94.06 199 PRO A O 1
ATOM 1548 N N . VAL A 1 200 ? 9.289 8.758 3.646 1 95.75 200 VAL A N 1
ATOM 1549 C CA . VAL A 1 200 ? 9.742 9.617 2.551 1 95.75 200 VAL A CA 1
ATOM 1550 C C . VAL A 1 200 ? 8.961 10.93 2.568 1 95.75 200 VAL A C 1
ATOM 1552 O O . VAL A 1 200 ? 7.891 11.016 3.172 1 95.75 200 VAL A O 1
ATOM 1555 N N . ASN A 1 201 ? 9.547 11.93 2.02 1 94.81 201 ASN A N 1
ATOM 1556 C CA . ASN A 1 201 ? 8.961 13.258 1.933 1 94.81 201 ASN A CA 1
ATOM 1557 C C . ASN A 1 201 ? 9.078 13.836 0.524 1 94.81 201 ASN A C 1
ATOM 1559 O O . ASN A 1 201 ? 10.156 14.25 0.109 1 94.81 201 ASN A O 1
ATOM 1563 N N . TYR A 1 202 ? 7.988 13.875 -0.131 1 96.31 202 TYR A N 1
ATOM 1564 C CA . TYR A 1 202 ? 7.945 14.352 -1.509 1 96.31 202 TYR A CA 1
ATOM 1565 C C . TYR A 1 202 ? 8.492 15.766 -1.614 1 96.31 202 TYR A C 1
ATOM 1567 O O . TYR A 1 202 ? 9.133 16.125 -2.605 1 96.31 202 TYR A O 1
ATOM 1575 N N . ASN A 1 203 ? 8.164 16.594 -0.668 1 95.19 203 ASN A N 1
ATOM 1576 C CA . ASN A 1 203 ? 8.594 17.984 -0.704 1 95.19 203 ASN A CA 1
ATOM 1577 C C . ASN A 1 203 ? 10.117 18.094 -0.77 1 95.19 203 ASN A C 1
ATOM 1579 O O . ASN A 1 203 ? 10.648 19.078 -1.271 1 95.19 203 ASN A O 1
ATOM 1583 N N . ASN A 1 204 ? 10.805 17.078 -0.235 1 94.88 204 ASN A N 1
ATOM 1584 C CA . ASN A 1 204 ? 12.258 17.125 -0.132 1 94.88 204 ASN A CA 1
ATOM 1585 C C . ASN A 1 204 ? 12.93 16.375 -1.285 1 94.88 204 ASN A C 1
ATOM 1587 O O . ASN A 1 204 ? 13.859 16.891 -1.904 1 94.88 204 ASN A O 1
ATOM 1591 N N . VAL A 1 205 ? 12.484 15.133 -1.481 1 96.44 205 VAL A N 1
ATOM 1592 C CA . VAL A 1 205 ? 13.078 14.266 -2.496 1 96.44 205 VAL A CA 1
ATOM 1593 C C . VAL A 1 205 ? 11.969 13.617 -3.324 1 96.44 205 VAL A C 1
ATOM 1595 O O . VAL A 1 205 ? 11.062 12.992 -2.773 1 96.44 205 VAL A O 1
ATOM 1598 N N . GLN A 1 206 ? 12.008 13.719 -4.617 1 97.69 206 GLN A N 1
ATOM 1599 C CA . GLN A 1 206 ? 10.93 13.227 -5.469 1 97.69 206 GLN A CA 1
ATOM 1600 C C . GLN A 1 206 ? 11.328 11.945 -6.184 1 97.69 206 GLN A C 1
ATOM 1602 O O . GLN A 1 206 ? 10.5 11.305 -6.832 1 97.69 206 GLN A O 1
ATOM 1607 N N . GLN A 1 207 ? 12.625 11.609 -6.074 1 98.56 207 GLN A N 1
ATOM 1608 C CA . GLN A 1 207 ? 13.086 10.391 -6.727 1 98.56 207 GLN A CA 1
ATOM 1609 C C . GLN A 1 207 ? 14.336 9.844 -6.043 1 98.56 207 GLN A C 1
ATOM 1611 O O . GLN A 1 207 ? 15.234 10.602 -5.668 1 98.56 207 GLN A O 1
ATOM 1616 N N . TYR A 1 208 ? 14.375 8.578 -5.883 1 98.62 208 TYR A N 1
ATOM 1617 C CA . TYR A 1 208 ? 15.555 7.867 -5.395 1 98.62 208 TYR A CA 1
ATOM 1618 C C . TYR A 1 208 ? 16.109 6.926 -6.457 1 98.62 208 TYR A C 1
ATOM 1620 O O . TYR A 1 208 ? 15.344 6.188 -7.09 1 98.62 208 TYR A O 1
ATOM 1628 N N . VAL A 1 209 ? 17.344 6.934 -6.66 1 98.69 209 VAL A N 1
ATOM 1629 C CA . VAL A 1 209 ? 18.047 6.008 -7.547 1 98.69 209 VAL A CA 1
ATOM 1630 C C . VAL A 1 209 ? 19.219 5.379 -6.809 1 98.69 209 VAL A C 1
ATOM 1632 O O . VAL A 1 209 ? 20.078 6.086 -6.262 1 98.69 209 VAL A O 1
ATOM 1635 N N . PHE A 1 210 ? 19.25 4.102 -6.723 1 98.69 210 PHE A N 1
ATOM 1636 C CA . PHE A 1 210 ? 20.344 3.398 -6.055 1 98.69 210 PHE A CA 1
ATOM 1637 C C . PHE A 1 210 ? 20.547 2.01 -6.648 1 98.69 210 PHE A C 1
ATOM 1639 O O . PHE A 1 210 ? 19.766 1.583 -7.508 1 98.69 210 PHE A O 1
ATOM 1646 N N . MET A 1 211 ? 21.547 1.295 -6.281 1 98.75 211 MET A N 1
ATOM 1647 C CA . MET A 1 211 ? 21.875 -0.007 -6.852 1 98.75 211 MET A CA 1
ATOM 1648 C C . MET A 1 211 ? 21.781 -1.104 -5.797 1 98.75 211 MET A C 1
ATOM 1650 O O . MET A 1 211 ? 22.125 -0.88 -4.633 1 98.75 211 MET A O 1
ATOM 1654 N N . VAL A 1 212 ? 21.344 -2.254 -6.172 1 98.62 212 VAL A N 1
ATOM 1655 C CA . VAL A 1 212 ? 21.297 -3.447 -5.332 1 98.62 212 VAL A CA 1
ATOM 1656 C C . VAL A 1 212 ? 22.234 -4.512 -5.898 1 98.62 212 VAL A C 1
ATOM 1658 O O . VAL A 1 212 ? 22.281 -4.719 -7.113 1 98.62 212 VAL A O 1
ATOM 1661 N N . GLU A 1 213 ? 22.953 -5.125 -5.047 1 98.38 213 GLU A N 1
ATOM 1662 C CA . GLU A 1 213 ? 23.859 -6.203 -5.418 1 98.38 213 GLU A CA 1
ATOM 1663 C C . GLU A 1 213 ? 23.375 -7.547 -4.898 1 98.38 213 GLU A C 1
ATOM 1665 O O . GLU A 1 213 ? 22.891 -7.645 -3.766 1 98.38 213 GLU A O 1
ATOM 1670 N N . ALA A 1 214 ? 23.391 -8.547 -5.715 1 98 214 ALA A N 1
ATOM 1671 C CA . ALA A 1 214 ? 23.25 -9.945 -5.32 1 98 214 ALA A CA 1
ATOM 1672 C C . ALA A 1 214 ? 24.594 -10.672 -5.398 1 98 214 ALA A C 1
ATOM 1674 O O . ALA A 1 214 ? 25.281 -10.617 -6.426 1 98 214 ALA A O 1
ATOM 1675 N N . LYS A 1 215 ? 24.953 -11.312 -4.352 1 97.31 215 LYS A N 1
ATOM 1676 C CA . LYS A 1 215 ? 26.25 -11.969 -4.266 1 97.31 215 LYS A CA 1
ATOM 1677 C C . LYS A 1 215 ? 26.109 -13.398 -3.752 1 97.31 215 LYS A C 1
ATOM 1679 O O . LYS A 1 215 ? 25.359 -13.648 -2.809 1 97.31 215 LYS A O 1
ATOM 1684 N N . ASP A 1 216 ? 26.844 -14.273 -4.406 1 96.75 216 ASP A N 1
ATOM 1685 C CA . ASP A 1 216 ? 26.844 -15.648 -3.904 1 96.75 216 ASP A CA 1
ATOM 1686 C C . ASP A 1 216 ? 27.984 -15.875 -2.924 1 96.75 216 ASP A C 1
ATOM 1688 O O . ASP A 1 216 ? 28.719 -14.945 -2.592 1 96.75 216 ASP A O 1
ATOM 1692 N N . LYS A 1 217 ? 28.141 -17.062 -2.408 1 94.75 217 LYS A N 1
ATOM 1693 C CA . LYS A 1 217 ? 29.109 -17.375 -1.354 1 94.75 217 LYS A CA 1
ATOM 1694 C C . LYS A 1 217 ? 30.531 -17.203 -1.854 1 94.75 217 LYS A C 1
ATOM 1696 O O . LYS A 1 217 ? 31.438 -16.922 -1.069 1 94.75 217 LYS A O 1
ATOM 1701 N N . GLY A 1 218 ? 30.766 -17.391 -3.191 1 96 218 GLY A N 1
ATOM 1702 C CA . GLY A 1 218 ? 32.094 -17.297 -3.768 1 96 218 GLY A CA 1
ATOM 1703 C C . GLY A 1 218 ? 32.469 -15.883 -4.164 1 96 218 GLY A C 1
ATOM 1704 O O . GLY A 1 218 ? 33.594 -15.641 -4.633 1 96 218 GLY A O 1
ATOM 1705 N N . GLY A 1 219 ? 31.562 -14.977 -4.082 1 97 219 GLY A N 1
ATOM 1706 C CA . GLY A 1 219 ? 31.859 -13.578 -4.359 1 97 219 GLY A CA 1
ATOM 1707 C C . GLY A 1 219 ? 31.438 -13.141 -5.746 1 97 219 GLY A C 1
ATOM 1708 O O . GLY A 1 219 ? 31.562 -11.969 -6.098 1 97 219 GLY A O 1
ATOM 1709 N N . LEU A 1 220 ? 30.969 -14.078 -6.531 1 98 220 LEU A N 1
ATOM 1710 C CA . LEU A 1 220 ? 30.406 -13.672 -7.816 1 98 220 LEU A CA 1
ATOM 1711 C C . LEU A 1 220 ? 29.125 -12.867 -7.621 1 98 220 LEU A C 1
ATOM 1713 O O . LEU A 1 220 ? 28.328 -13.18 -6.742 1 98 220 LEU A O 1
ATOM 1717 N N . SER A 1 221 ? 28.938 -11.758 -8.414 1 98.31 221 SER A N 1
ATOM 1718 C CA . SER A 1 221 ? 27.828 -10.852 -8.125 1 98.31 221 SER A CA 1
ATOM 1719 C C . SER A 1 221 ? 27.281 -10.227 -9.406 1 98.31 221 SER A C 1
ATOM 1721 O O . SER A 1 221 ? 27.875 -10.367 -10.477 1 98.31 221 SER A O 1
ATOM 1723 N N . ASP A 1 222 ? 26.094 -9.75 -9.281 1 98.56 222 ASP A N 1
ATOM 1724 C CA . ASP A 1 222 ? 25.422 -8.914 -10.266 1 98.56 222 ASP A CA 1
ATOM 1725 C C . ASP A 1 222 ? 24.719 -7.727 -9.602 1 98.56 222 ASP A C 1
ATOM 1727 O O . ASP A 1 222 ? 24.516 -7.723 -8.391 1 98.56 222 ASP A O 1
ATOM 1731 N N . THR A 1 223 ? 24.547 -6.652 -10.383 1 98.69 223 THR A N 1
ATOM 1732 C CA . THR A 1 223 ? 23.906 -5.469 -9.836 1 98.69 223 THR A CA 1
ATOM 1733 C C . THR A 1 223 ? 22.703 -5.059 -10.695 1 98.69 223 THR A C 1
ATOM 1735 O O . THR A 1 223 ? 22.625 -5.441 -11.867 1 98.69 223 THR A O 1
ATOM 1738 N N . THR A 1 224 ? 21.781 -4.449 -10.117 1 98.69 224 THR A N 1
ATOM 1739 C CA . THR A 1 224 ? 20.641 -3.844 -10.805 1 98.69 224 THR A CA 1
ATOM 1740 C C . THR A 1 224 ? 20.359 -2.447 -10.266 1 98.69 224 THR A C 1
ATOM 1742 O O . THR A 1 224 ? 20.766 -2.111 -9.156 1 98.69 224 THR A O 1
ATOM 1745 N N . THR A 1 225 ? 19.734 -1.593 -11.07 1 98.81 225 THR A N 1
ATOM 1746 C CA . THR A 1 225 ? 19.391 -0.227 -10.68 1 98.81 225 THR A CA 1
ATOM 1747 C C . THR A 1 225 ? 17.922 -0.129 -10.258 1 98.81 225 THR A C 1
ATOM 1749 O O . THR A 1 225 ? 17.047 -0.668 -10.93 1 98.81 225 THR A O 1
ATOM 1752 N N . ILE A 1 226 ? 17.734 0.531 -9.164 1 98.81 226 ILE A N 1
ATOM 1753 C CA . ILE A 1 226 ? 16.375 0.776 -8.648 1 98.81 226 ILE A CA 1
ATOM 1754 C C . ILE A 1 226 ? 16.047 2.258 -8.781 1 98.81 226 ILE A C 1
ATOM 1756 O O . ILE A 1 226 ? 16.797 3.119 -8.336 1 98.81 226 ILE A O 1
ATOM 1760 N N . THR A 1 227 ? 14.992 2.539 -9.438 1 98.81 227 THR A N 1
ATOM 1761 C CA . THR A 1 227 ? 14.469 3.896 -9.516 1 98.81 227 THR A CA 1
ATOM 1762 C C . THR A 1 227 ? 13.078 3.977 -8.891 1 98.81 227 THR A C 1
ATOM 1764 O O . THR A 1 227 ? 12.125 3.393 -9.406 1 98.81 227 THR A O 1
ATOM 1767 N N . LEU A 1 228 ? 12.961 4.691 -7.766 1 98.69 228 LEU A N 1
ATOM 1768 C CA . LEU A 1 228 ? 11.688 4.883 -7.082 1 98.69 228 LEU A CA 1
ATOM 1769 C C . LEU A 1 228 ? 11.227 6.332 -7.18 1 98.69 228 LEU A C 1
ATOM 1771 O O . LEU A 1 228 ? 11.914 7.238 -6.699 1 98.69 228 LEU A O 1
ATOM 1775 N N . THR A 1 229 ? 10.117 6.551 -7.844 1 98.62 229 THR A N 1
ATOM 1776 C CA . THR A 1 229 ? 9.508 7.871 -7.91 1 98.62 229 THR A CA 1
ATOM 1777 C C . THR A 1 229 ? 8.547 8.086 -6.738 1 98.62 229 THR A C 1
ATOM 1779 O O . THR A 1 229 ? 7.688 7.246 -6.477 1 98.62 229 THR A O 1
ATOM 1782 N N . ILE A 1 230 ? 8.766 9.211 -6.023 1 98.19 230 ILE A N 1
ATOM 1783 C CA . ILE A 1 230 ? 7.918 9.516 -4.879 1 98.19 230 ILE A CA 1
ATOM 1784 C C . ILE A 1 230 ? 6.688 10.297 -5.344 1 98.19 230 ILE A C 1
ATOM 1786 O O . ILE A 1 230 ? 6.809 11.297 -6.055 1 98.19 230 ILE A O 1
ATOM 1790 N N . GLU A 1 231 ? 5.535 9.797 -4.984 1 97.19 231 GLU A N 1
ATOM 1791 C CA . GLU A 1 231 ? 4.281 10.492 -5.266 1 97.19 231 GLU A CA 1
ATOM 1792 C C . GLU A 1 231 ? 3.797 11.258 -4.043 1 97.19 231 GLU A C 1
ATOM 1794 O O . GLU A 1 231 ? 3.82 10.742 -2.924 1 97.19 231 GLU A O 1
ATOM 1799 N N . ASP A 1 232 ? 3.4 12.453 -4.305 1 96.44 232 ASP A N 1
ATOM 1800 C CA . ASP A 1 232 ? 2.959 13.305 -3.201 1 96.44 232 ASP A CA 1
ATOM 1801 C C . ASP A 1 232 ? 1.682 12.758 -2.568 1 96.44 232 ASP A C 1
ATOM 1803 O O . ASP A 1 232 ? 0.883 12.094 -3.238 1 96.44 232 ASP A O 1
ATOM 1807 N N . PHE A 1 233 ? 1.499 12.977 -1.305 1 95.44 233 PHE A N 1
ATOM 1808 C CA . PHE A 1 233 ? 0.347 12.664 -0.468 1 95.44 233 PHE A CA 1
ATOM 1809 C C . PHE A 1 233 ? 0.015 13.828 0.457 1 95.44 233 PHE A C 1
ATOM 1811 O O . PHE A 1 233 ? 0.916 14.484 0.984 1 95.44 233 PHE A O 1
ATOM 1818 N N . ASP A 1 234 ? -1.277 14.062 0.631 1 94 234 ASP A N 1
ATOM 1819 C CA . ASP A 1 234 ? -1.704 15.195 1.452 1 94 234 ASP A CA 1
ATOM 1820 C C . ASP A 1 234 ? -1.491 14.906 2.938 1 94 234 ASP A C 1
ATOM 1822 O O . ASP A 1 234 ? -2.43 14.523 3.641 1 94 234 ASP A O 1
ATOM 1826 N N . ASN A 1 235 ? -0.272 15.125 3.398 1 94 235 ASN A N 1
ATOM 1827 C CA . ASN A 1 235 ? 0.049 14.766 4.777 1 94 235 ASN A CA 1
ATOM 1828 C C . ASN A 1 235 ? 0.537 15.977 5.57 1 94 235 ASN A C 1
ATOM 1830 O O . ASN A 1 235 ? 1.143 15.82 6.633 1 94 235 ASN A O 1
ATOM 1834 N N . LEU A 1 236 ? 0.427 17.109 5.059 1 95 236 LEU A N 1
ATOM 1835 C CA . LEU A 1 236 ? 0.767 18.344 5.773 1 95 236 LEU A CA 1
ATOM 1836 C C . LEU A 1 236 ? -0.437 19.281 5.859 1 95 236 LEU A C 1
ATOM 1838 O O . LEU A 1 236 ? -1.258 19.312 4.941 1 95 236 LEU A O 1
ATOM 1842 N N . ASN A 1 237 ? -0.495 20.016 6.957 1 96.44 237 ASN A N 1
ATOM 1843 C CA . ASN A 1 237 ? -1.493 21.078 7.09 1 96.44 237 ASN A CA 1
ATOM 1844 C C . ASN A 1 237 ? -1.122 22.297 6.27 1 96.44 237 ASN A C 1
ATOM 1846 O O . ASN A 1 237 ? 0.038 22.469 5.891 1 96.44 237 ASN A O 1
ATOM 1850 N N . PRO A 1 238 ? -2.141 23.125 6.004 1 96.88 238 PRO A N 1
ATOM 1851 C CA . PRO A 1 238 ? -1.792 24.438 5.434 1 96.88 238 PRO A CA 1
ATOM 1852 C C . PRO A 1 238 ? -0.928 25.281 6.367 1 96.88 238 PRO A C 1
ATOM 1854 O O . PRO A 1 238 ? -0.742 24.922 7.531 1 96.88 238 PRO A O 1
ATOM 1857 N N . TYR A 1 239 ? -0.376 26.281 5.754 1 95.81 239 TYR A N 1
ATOM 1858 C CA . TYR A 1 239 ? 0.375 27.234 6.57 1 95.81 239 TYR A CA 1
ATOM 1859 C C . TYR A 1 239 ? 0.172 28.656 6.078 1 95.81 239 TYR A C 1
ATOM 1861 O O . TYR A 1 239 ? -0.089 28.891 4.895 1 95.81 239 TYR A O 1
ATOM 1869 N N . PHE A 1 240 ? 0.199 29.625 7 1 97.06 240 PHE A N 1
ATOM 1870 C CA . PHE A 1 240 ? 0.223 31.047 6.664 1 97.06 240 PHE A CA 1
ATOM 1871 C C . PHE A 1 240 ? 1.648 31.516 6.41 1 97.06 240 PHE A C 1
ATOM 1873 O O . PHE A 1 240 ? 2.588 31.047 7.059 1 97.06 240 PHE A O 1
ATOM 1880 N N . ASP A 1 241 ? 1.787 32.5 5.551 1 96.19 241 ASP A N 1
ATOM 1881 C CA . ASP A 1 241 ? 3.111 33.062 5.312 1 96.19 241 ASP A CA 1
ATOM 1882 C C . ASP A 1 241 ? 3.705 33.625 6.605 1 96.19 241 ASP A C 1
ATOM 1884 O O . ASP A 1 241 ? 4.922 33.594 6.801 1 96.19 241 ASP A O 1
ATOM 1888 N N . HIS A 1 242 ? 2.791 34.125 7.418 1 94.56 242 HIS A N 1
ATOM 1889 C CA . HIS A 1 242 ? 3.168 34.656 8.727 1 94.56 242 HIS A CA 1
ATOM 1890 C C . HIS A 1 242 ? 2.152 34.25 9.797 1 94.56 242 HIS A C 1
ATOM 1892 O O . HIS A 1 242 ? 0.949 34.219 9.531 1 94.56 242 HIS A O 1
ATOM 1898 N N . CYS A 1 243 ? 2.666 34 10.977 1 94.56 243 CYS A N 1
ATOM 1899 C CA . CYS A 1 243 ? 1.749 33.625 12.047 1 94.56 243 CYS A CA 1
ATOM 1900 C C . CYS A 1 243 ? 1.146 34.875 12.711 1 94.56 243 CYS A C 1
ATOM 1902 O O . CYS A 1 243 ? 0.171 34.781 13.453 1 94.56 243 CYS A O 1
ATOM 1904 N N . LEU A 1 244 ? 1.774 36 12.477 1 96 244 LEU A N 1
ATOM 1905 C CA . LEU A 1 244 ? 1.312 37.281 13.031 1 96 244 LEU A CA 1
ATOM 1906 C C . LEU A 1 244 ? 1.271 38.344 11.945 1 96 244 LEU A C 1
ATOM 1908 O O . LEU A 1 244 ? 2.268 38.594 11.258 1 96 244 LEU A O 1
ATOM 1912 N N . TYR A 1 245 ? 0.155 38.938 11.844 1 97.06 245 TYR A N 1
ATOM 1913 C CA . TYR A 1 245 ? -0.054 40.094 10.977 1 97.06 245 TYR A CA 1
ATOM 1914 C C . TYR A 1 245 ? -0.464 41.344 11.781 1 97.06 245 TYR A C 1
ATOM 1916 O O . TYR A 1 245 ? -1.076 41.219 12.844 1 97.06 245 TYR A O 1
ATOM 1924 N N . LYS A 1 246 ? -0.09 42.469 11.234 1 95.44 246 LYS A N 1
ATOM 1925 C CA . LYS A 1 246 ? -0.507 43.75 11.805 1 95.44 246 LYS A CA 1
ATOM 1926 C C . LYS A 1 246 ? -1.269 44.562 10.789 1 95.44 246 LYS A C 1
ATOM 1928 O O . LYS A 1 246 ? -0.895 44.625 9.617 1 95.44 246 LYS A O 1
ATOM 1933 N N . ALA A 1 247 ? -2.305 45.094 11.266 1 96.62 247 ALA A N 1
ATOM 1934 C CA . ALA A 1 247 ? -3.139 45.938 10.43 1 96.62 247 ALA A CA 1
ATOM 1935 C C . ALA A 1 247 ? -3.566 47.188 11.188 1 96.62 247 ALA A C 1
ATOM 1937 O O . ALA A 1 247 ? -3.482 47.25 12.422 1 96.62 247 ALA A O 1
ATOM 1938 N N . SER A 1 248 ? -3.943 48.219 10.43 1 94.5 248 SER A N 1
ATOM 1939 C CA . SER A 1 248 ? -4.43 49.469 11.016 1 94.5 248 SER A CA 1
ATOM 1940 C C . SER A 1 248 ? -5.664 49.969 10.289 1 94.5 248 SER A C 1
ATOM 1942 O O . SER A 1 248 ? -5.828 49.75 9.086 1 94.5 248 SER A O 1
ATOM 1944 N N . ILE A 1 249 ? -6.477 50.594 11.086 1 94.31 249 ILE A N 1
ATOM 1945 C CA . ILE A 1 249 ? -7.676 51.219 10.547 1 94.31 249 ILE A CA 1
ATOM 1946 C C . ILE A 1 249 ? -8.008 52.5 11.352 1 94.31 249 ILE A C 1
ATOM 1948 O O . ILE A 1 249 ? -7.793 52.531 12.562 1 94.31 249 ILE A O 1
ATOM 1952 N N . GLU A 1 250 ? -8.516 53.531 10.672 1 93.31 250 GLU A N 1
ATOM 1953 C CA . GLU A 1 250 ? -8.938 54.75 11.359 1 93.31 250 GLU A CA 1
ATOM 1954 C C . GLU A 1 250 ? -10.258 54.531 12.094 1 93.31 250 GLU A C 1
ATOM 1956 O O . GLU A 1 250 ? -11.117 53.781 11.625 1 93.31 250 GLU A O 1
ATOM 1961 N N . GLU A 1 251 ? -10.32 55.188 13.219 1 93.25 251 GLU A N 1
ATOM 1962 C CA . GLU A 1 251 ? -11.594 55.094 13.914 1 93.25 251 GLU A CA 1
ATOM 1963 C C . GLU A 1 251 ? -12.75 55.562 13.039 1 93.25 251 GLU A C 1
ATOM 1965 O O . GLU A 1 251 ? -12.586 56.469 12.219 1 93.25 251 GLU A O 1
ATOM 1970 N N . ASN A 1 252 ? -13.938 54.875 13.109 1 90.44 252 ASN A N 1
ATOM 1971 C CA . ASN A 1 252 ? -15.18 55.188 12.406 1 90.44 252 ASN A CA 1
ATOM 1972 C C . ASN A 1 252 ? -15.109 54.781 10.938 1 90.44 252 ASN A C 1
ATOM 1974 O O . ASN A 1 252 ? -16.047 55.062 10.172 1 90.44 252 ASN A O 1
ATOM 1978 N N . GLN A 1 253 ? -14.008 54.312 10.586 1 91.12 253 GLN A N 1
ATOM 1979 C CA . GLN A 1 253 ? -13.883 53.844 9.203 1 91.12 253 GLN A CA 1
ATOM 1980 C C . GLN A 1 253 ? -14.398 52.438 9.055 1 91.12 253 GLN A C 1
ATOM 1982 O O . GLN A 1 253 ? -14.18 51.594 9.93 1 91.12 253 GLN A O 1
ATOM 1987 N N . ILE A 1 254 ? -15 52.156 7.918 1 92.62 254 ILE A N 1
ATOM 1988 C CA . ILE A 1 254 ? -15.438 50.812 7.551 1 92.62 254 ILE A CA 1
ATOM 1989 C C . ILE A 1 254 ? -14.758 50.375 6.254 1 92.62 254 ILE A C 1
ATOM 1991 O O . ILE A 1 254 ? -14.383 51.219 5.434 1 92.62 254 ILE A O 1
ATOM 1995 N N . GLY A 1 255 ? -14.602 49.062 6.117 1 93.69 255 GLY A N 1
ATOM 1996 C CA . GLY A 1 255 ? -14 48.594 4.891 1 93.69 255 GLY A CA 1
ATOM 1997 C C . GLY A 1 255 ? -12.68 47.875 5.117 1 93.69 255 GLY A C 1
ATOM 1998 O O . GLY A 1 255 ? -12.523 47.125 6.094 1 93.69 255 GLY A O 1
ATOM 1999 N N . LEU A 1 256 ? -11.773 48.156 4.207 1 93.44 256 LEU A N 1
ATOM 2000 C CA . LEU A 1 256 ? -10.516 47.438 4.207 1 93.44 256 LEU A CA 1
ATOM 2001 C C . LEU A 1 256 ? -9.477 48.125 5.09 1 93.44 256 LEU A C 1
ATOM 2003 O O . LEU A 1 256 ? -9.578 49.312 5.344 1 93.44 256 LEU A O 1
ATOM 2007 N N . PHE A 1 257 ? -8.609 47.281 5.508 1 91.69 257 PHE A N 1
ATOM 2008 C CA . PHE A 1 257 ? -7.492 47.844 6.266 1 91.69 257 PHE A CA 1
ATOM 2009 C C . PHE A 1 257 ? -6.633 48.75 5.387 1 91.69 257 PHE A C 1
ATOM 2011 O O . PHE A 1 257 ? -6.504 48.5 4.184 1 91.69 257 PHE A O 1
ATOM 2018 N N . SER A 1 258 ? -6.086 49.75 6.02 1 83.38 258 SER A N 1
ATOM 2019 C CA . SER A 1 258 ? -5.18 50.625 5.301 1 83.38 258 SER A CA 1
ATOM 2020 C C . SER A 1 258 ? -3.877 49.938 4.945 1 83.38 258 SER A C 1
ATOM 2022 O O . SER A 1 258 ? -3.318 50.156 3.869 1 83.38 258 SER A O 1
ATOM 2024 N N . GLU A 1 259 ? -3.393 49.125 5.836 1 89.38 259 GLU A N 1
ATOM 2025 C CA . GLU A 1 259 ? -2.135 48.438 5.637 1 89.38 259 GLU A CA 1
ATOM 2026 C C . GLU A 1 259 ? -2.119 47.094 6.402 1 89.38 259 GLU A C 1
ATOM 2028 O O . GLU A 1 259 ? -2.652 47.031 7.508 1 89.38 259 GLU A O 1
ATOM 2033 N N . ILE A 1 260 ? -1.603 46.125 5.746 1 94.62 260 ILE A N 1
ATOM 2034 C CA . ILE A 1 260 ? -1.34 44.844 6.406 1 94.62 260 ILE A CA 1
ATOM 2035 C C . ILE A 1 260 ? 0.142 44.5 6.281 1 94.62 260 ILE A C 1
ATOM 2037 O O . ILE A 1 260 ? 0.699 44.5 5.18 1 94.62 260 ILE A O 1
ATOM 2041 N N . THR A 1 261 ? 0.779 44.344 7.367 1 94.5 261 THR A N 1
ATOM 2042 C CA . THR A 1 261 ? 2.197 44 7.391 1 94.5 261 THR A CA 1
ATOM 2043 C C . THR A 1 261 ? 2.408 42.625 8.008 1 94.5 261 THR A C 1
ATOM 2045 O O . THR A 1 261 ? 1.631 42.188 8.867 1 94.5 261 THR A O 1
ATOM 2048 N N . PRO A 1 262 ? 3.443 41.906 7.66 1 94.38 262 PRO A N 1
ATOM 2049 C CA . PRO A 1 262 ? 4.496 42.312 6.727 1 94.38 262 PRO A CA 1
ATOM 2050 C C . PRO A 1 262 ? 4.078 42.156 5.266 1 94.38 262 PRO A C 1
ATOM 2052 O O . PRO A 1 262 ? 4.711 42.75 4.379 1 94.38 262 PRO A O 1
ATOM 2055 N N . GLU A 1 263 ? 3.109 41.375 4.969 1 95.56 263 GLU A N 1
ATOM 2056 C CA . GLU A 1 263 ? 2.553 41.094 3.643 1 95.56 263 GLU A CA 1
ATOM 2057 C C . GLU A 1 263 ? 1.055 40.844 3.719 1 95.56 263 GLU A C 1
ATOM 2059 O O . GLU A 1 263 ? 0.51 40.625 4.809 1 95.56 263 GLU A O 1
ATOM 2064 N N . PRO A 1 264 ? 0.432 40.844 2.559 1 96.38 264 PRO A N 1
ATOM 2065 C CA . PRO A 1 264 ? -0.982 40.469 2.592 1 96.38 264 PRO A CA 1
ATOM 2066 C C . PRO A 1 264 ? -1.197 39.031 3.117 1 96.38 264 PRO A C 1
ATOM 2068 O O . PRO A 1 264 ? -0.338 38.188 2.936 1 96.38 264 PRO A O 1
ATOM 2071 N N . ILE A 1 265 ? -2.291 38.844 3.754 1 97.75 265 ILE A N 1
ATOM 2072 C CA . ILE A 1 265 ? -2.629 37.562 4.336 1 97.75 265 ILE A CA 1
ATOM 2073 C C . ILE A 1 265 ? -2.676 36.5 3.24 1 97.75 265 ILE A C 1
ATOM 2075 O O . ILE A 1 265 ? -3.359 36.656 2.229 1 97.75 265 ILE A O 1
ATOM 2079 N N . LYS A 1 266 ? -1.908 35.438 3.418 1 97.75 266 LYS A N 1
ATOM 2080 C CA . LYS A 1 266 ? -1.88 34.344 2.465 1 97.75 266 LYS A CA 1
ATOM 2081 C C . LYS A 1 266 ? -1.581 33.031 3.166 1 97.75 266 LYS A C 1
ATOM 2083 O O . LYS A 1 266 ? -0.66 32.938 3.982 1 97.75 266 LYS A O 1
ATOM 2088 N N . ALA A 1 267 ? -2.389 32.062 2.912 1 97.62 267 ALA A N 1
ATOM 2089 C CA . ALA A 1 267 ? -2.176 30.703 3.354 1 97.62 267 ALA A CA 1
ATOM 2090 C C . ALA A 1 267 ? -2.17 29.734 2.168 1 97.62 267 ALA A C 1
ATOM 2092 O O . ALA A 1 267 ? -2.76 30.031 1.123 1 97.62 267 ALA A O 1
ATOM 2093 N N . GLN A 1 268 ? -1.473 28.656 2.303 1 96.06 268 GLN A N 1
ATOM 2094 C CA . GLN A 1 268 ? -1.41 27.656 1.252 1 96.06 268 GLN A CA 1
ATOM 2095 C C . GLN A 1 268 ? -1.191 26.266 1.838 1 96.06 268 GLN A C 1
ATOM 2097 O O . GLN A 1 268 ? -0.8 26.125 3 1 96.06 268 GLN A O 1
ATOM 2102 N N . ASP A 1 269 ? -1.414 25.297 0.976 1 96.25 269 ASP A N 1
ATOM 2103 C CA . ASP A 1 269 ? -1.202 23.891 1.353 1 96.25 269 ASP A CA 1
ATOM 2104 C C . ASP A 1 269 ? 0.273 23.625 1.634 1 96.25 269 ASP A C 1
ATOM 2106 O O . ASP A 1 269 ? 1.15 24.172 0.96 1 96.25 269 ASP A O 1
ATOM 2110 N N . GLY A 1 270 ? 0.497 22.766 2.646 1 95.44 270 GLY A N 1
ATOM 2111 C CA . GLY A 1 270 ? 1.868 22.438 2.996 1 95.44 270 GLY A CA 1
ATOM 2112 C C . GLY A 1 270 ? 2.521 21.484 2.016 1 95.44 270 GLY A C 1
ATOM 2113 O O . GLY A 1 270 ? 3.75 21.391 1.952 1 95.44 270 GLY A O 1
ATOM 2114 N N . ASP A 1 271 ? 1.695 20.734 1.341 1 95.38 271 ASP A N 1
ATOM 2115 C CA . ASP A 1 271 ? 2.207 19.781 0.359 1 95.38 271 ASP A CA 1
ATOM 2116 C C . ASP A 1 271 ? 2.482 20.469 -0.978 1 95.38 271 ASP A C 1
ATOM 2118 O O . ASP A 1 271 ? 1.667 21.266 -1.456 1 95.38 271 ASP A O 1
ATOM 2122 N N . THR A 1 272 ? 3.51 20.188 -1.641 1 92.06 272 THR A N 1
ATOM 2123 C CA . THR A 1 272 ? 3.922 20.922 -2.828 1 92.06 272 THR A CA 1
ATOM 2124 C C . THR A 1 272 ? 3.395 20.25 -4.094 1 92.06 272 THR A C 1
ATOM 2126 O O . THR A 1 272 ? 3.109 20.922 -5.086 1 92.06 272 THR A O 1
ATOM 2129 N N . GLY A 1 273 ? 3.26 18.938 -4.137 1 90.69 273 GLY A N 1
ATOM 2130 C CA . GLY A 1 273 ? 2.729 18.266 -5.309 1 90.69 273 GLY A CA 1
ATOM 2131 C C . GLY A 1 273 ? 1.215 18.312 -5.391 1 90.69 273 GLY A C 1
ATOM 2132 O O . GLY A 1 273 ? 0.653 18.5 -6.469 1 90.69 273 GLY A O 1
ATOM 2133 N N . ILE A 1 274 ? 0.62 18.125 -4.227 1 88.56 274 ILE A N 1
ATOM 2134 C CA . ILE A 1 274 ? -0.819 18.297 -4.062 1 88.56 274 ILE A CA 1
ATOM 2135 C C . ILE A 1 274 ? -1.106 19.688 -3.5 1 88.56 274 ILE A C 1
ATOM 2137 O O . ILE A 1 274 ? -0.538 20.078 -2.479 1 88.56 274 ILE A O 1
ATOM 2141 N N . ASN A 1 275 ? -1.609 20.562 -4.219 1 88.88 275 ASN A N 1
ATOM 2142 C CA . ASN A 1 275 ? -1.937 21.906 -3.752 1 88.88 275 ASN A CA 1
ATOM 2143 C C . ASN A 1 275 ? -3.439 22.078 -3.549 1 88.88 275 ASN A C 1
ATOM 2145 O O . ASN A 1 275 ? -4.125 22.656 -4.398 1 88.88 275 ASN A O 1
ATOM 2149 N N . GLU A 1 276 ? -3.869 21.688 -2.348 1 93.31 276 GLU A N 1
ATOM 2150 C CA . GLU A 1 276 ? -5.289 21.781 -2.027 1 93.31 276 GLU A CA 1
ATOM 2151 C C . GLU A 1 276 ? -5.691 23.219 -1.684 1 93.31 276 GLU A C 1
ATOM 2153 O O . GLU A 1 276 ? -5.023 23.875 -0.894 1 93.31 276 GLU A O 1
ATOM 2158 N N . PRO A 1 277 ? -6.766 23.688 -2.268 1 96.19 277 PRO A N 1
ATOM 2159 C CA . PRO A 1 277 ? -7.227 25.031 -1.91 1 96.19 277 PRO A CA 1
ATOM 2160 C C . PRO A 1 277 ? -7.586 25.156 -0.432 1 96.19 277 PRO A C 1
ATOM 2162 O O . PRO A 1 277 ? -7.996 24.172 0.193 1 96.19 277 PRO A O 1
ATOM 2165 N N . VAL A 1 278 ? -7.418 26.375 0.089 1 97.88 278 VAL A N 1
ATOM 2166 C CA . VAL A 1 278 ? -7.746 26.641 1.487 1 97.88 278 VAL A CA 1
ATOM 2167 C C . VAL A 1 278 ? -8.906 27.625 1.572 1 97.88 278 VAL A C 1
ATOM 2169 O O . VAL A 1 278 ? -9.125 28.422 0.655 1 97.88 278 VAL A O 1
ATOM 2172 N N . VAL A 1 279 ? -9.656 27.484 2.592 1 98.5 279 VAL A N 1
ATOM 2173 C CA . VAL A 1 279 ? -10.758 28.375 2.912 1 98.5 279 VAL A CA 1
ATOM 2174 C C . VAL A 1 279 ? -10.438 29.156 4.184 1 98.5 279 VAL A C 1
ATOM 2176 O O . VAL A 1 279 ? -10.031 28.578 5.191 1 98.5 279 VAL A O 1
ATOM 2179 N N . TYR A 1 280 ? -10.625 30.516 4.105 1 98.69 280 TYR A N 1
ATOM 2180 C CA . TYR A 1 280 ? -10.328 31.375 5.242 1 98.69 280 TYR A CA 1
ATOM 2181 C C . TYR A 1 280 ? -11.562 31.594 6.105 1 98.69 280 TYR A C 1
ATOM 2183 O O . TYR A 1 280 ? -12.688 31.656 5.59 1 98.69 280 TYR A O 1
ATOM 2191 N N . SER A 1 281 ? -11.344 31.719 7.359 1 98.62 281 SER A N 1
ATOM 2192 C CA . SER A 1 281 ? -12.406 32.062 8.297 1 98.62 281 SER A CA 1
ATOM 2193 C C . SER A 1 281 ? -11.859 32.781 9.508 1 98.62 281 SER A C 1
ATOM 2195 O O . SER A 1 281 ? -10.656 32.781 9.773 1 98.62 281 SER A O 1
ATOM 2197 N N . ILE A 1 282 ? -12.695 33.531 10.172 1 98.31 282 ILE A N 1
ATOM 2198 C CA . ILE A 1 282 ? -12.383 34.125 11.469 1 98.31 282 ILE A CA 1
ATOM 2199 C C . ILE A 1 282 ? -12.883 33.219 12.594 1 98.31 282 ILE A C 1
ATOM 2201 O O . ILE A 1 282 ? -14.07 32.906 12.656 1 98.31 282 ILE A O 1
ATOM 2205 N N . THR A 1 283 ? -12.008 32.844 13.406 1 96.88 283 THR A N 1
ATOM 2206 C CA . THR A 1 283 ? -12.414 31.906 14.461 1 96.88 283 THR A CA 1
ATOM 2207 C C . THR A 1 283 ? -12.766 32.688 15.734 1 96.88 283 THR A C 1
ATOM 2209 O O . THR A 1 283 ? -13.648 32.25 16.484 1 96.88 283 THR A O 1
ATOM 2212 N N . SER A 1 284 ? -12.055 33.781 15.953 1 95.94 284 SER A N 1
ATOM 2213 C CA . SER A 1 284 ? -12.328 34.562 17.156 1 95.94 284 SER A CA 1
ATOM 2214 C C . SER A 1 284 ? -11.828 36 17 1 95.94 284 SER A C 1
ATOM 2216 O O . SER A 1 284 ? -10.867 36.25 16.266 1 95.94 284 SER A O 1
ATOM 2218 N N . VAL A 1 285 ? -12.516 36.875 17.656 1 96.56 285 VAL A N 1
ATOM 2219 C CA . VAL A 1 285 ? -12.109 38.281 17.781 1 96.56 285 VAL A CA 1
ATOM 2220 C C . VAL A 1 285 ? -12.023 38.656 19.266 1 96.56 285 VAL A C 1
ATOM 2222 O O . VAL A 1 285 ? -12.922 38.344 20.047 1 96.56 285 VAL A O 1
ATOM 2225 N N . ILE A 1 286 ? -10.93 39.25 19.578 1 93 286 ILE A N 1
ATOM 2226 C CA . ILE A 1 286 ? -10.695 39.625 20.969 1 93 286 ILE A CA 1
ATOM 2227 C C . ILE A 1 286 ? -10.539 41.156 21.047 1 93 286 ILE A C 1
ATOM 2229 O O . ILE A 1 286 ? -9.594 41.719 20.484 1 93 286 ILE A O 1
ATOM 2233 N N . PRO A 1 287 ? -11.43 41.781 21.859 1 93.88 287 PRO A N 1
ATOM 2234 C CA . PRO A 1 287 ? -12.555 41.281 22.656 1 93.88 287 PRO A CA 1
ATOM 2235 C C . PRO A 1 287 ? -13.695 40.75 21.812 1 93.88 287 PRO A C 1
ATOM 2237 O O . PRO A 1 287 ? -13.93 41.219 20.688 1 93.88 287 PRO A O 1
ATOM 2240 N N . ASN A 1 288 ? -14.516 39.906 22.438 1 94.5 288 ASN A N 1
ATOM 2241 C CA . ASN A 1 288 ? -15.539 39.156 21.719 1 94.5 288 ASN A CA 1
ATOM 2242 C C . ASN A 1 288 ? -16.672 40.062 21.219 1 94.5 288 ASN A C 1
ATOM 2244 O O . ASN A 1 288 ? -17.375 39.719 20.266 1 94.5 288 ASN A O 1
ATOM 2248 N N . GLU A 1 289 ? -16.859 41.188 21.875 1 94.44 289 GLU A N 1
ATOM 2249 C CA . GLU A 1 289 ? -17.938 42.094 21.5 1 94.44 289 GLU A CA 1
ATOM 2250 C C . GLU A 1 289 ? -17.766 42.594 20.078 1 94.44 289 GLU A C 1
ATOM 2252 O O . GLU A 1 289 ? -18.719 43.062 19.453 1 94.44 289 GLU A O 1
ATOM 2257 N N . TYR A 1 290 ? -16.594 42.406 19.5 1 95.5 290 TYR A N 1
ATOM 2258 C CA . TYR A 1 290 ? -16.328 42.938 18.156 1 95.5 290 TYR A CA 1
ATOM 2259 C C . TYR A 1 290 ? -16.359 41.812 17.125 1 95.5 290 TYR A C 1
ATOM 2261 O O . TYR A 1 290 ? -15.906 42 16 1 95.5 290 TYR A O 1
ATOM 2269 N N . GLN A 1 291 ? -16.797 40.656 17.484 1 95.62 291 GLN A N 1
ATOM 2270 C CA . GLN A 1 291 ? -16.828 39.5 16.609 1 95.62 291 GLN A CA 1
ATOM 2271 C C . GLN A 1 291 ? -17.531 39.781 15.297 1 95.62 291 GLN A C 1
ATOM 2273 O O . GLN A 1 291 ? -17.078 39.375 14.227 1 95.62 291 GLN A O 1
ATOM 2278 N N . ASN A 1 292 ? -18.562 40.594 15.383 1 95.69 292 ASN A N 1
ATOM 2279 C CA . ASN A 1 292 ? -19.391 40.844 14.203 1 95.69 292 ASN A CA 1
ATOM 2280 C C . ASN A 1 292 ? -18.906 42.062 13.438 1 95.69 292 ASN A C 1
ATOM 2282 O O . ASN A 1 292 ? -19.5 42.438 12.43 1 95.69 292 ASN A O 1
ATOM 2286 N N . SER A 1 293 ? -17.859 42.625 13.906 1 96.25 293 SER A N 1
ATOM 2287 C CA . SER A 1 293 ? -17.359 43.844 13.266 1 96.25 293 SER A CA 1
ATOM 2288 C C . SER A 1 293 ? -16.375 43.5 12.148 1 96.25 293 SER A C 1
ATOM 2290 O O . SER A 1 293 ? -15.867 44.375 11.469 1 96.25 293 SER A O 1
ATOM 2292 N N . PHE A 1 294 ? -16.156 42.188 11.961 1 97.81 294 PHE A N 1
ATOM 2293 C CA . PHE A 1 294 ? -15.172 41.781 10.961 1 97.81 294 PHE A CA 1
ATOM 2294 C C . PHE A 1 294 ? -15.734 40.688 10.07 1 97.81 294 PHE A C 1
ATOM 2296 O O . PHE A 1 294 ? -16.484 39.844 10.531 1 97.81 294 PHE A O 1
ATOM 2303 N N . GLU A 1 295 ? -15.328 40.75 8.852 1 97.88 295 GLU A N 1
ATOM 2304 C CA . GLU A 1 295 ? -15.586 39.688 7.875 1 97.88 295 GLU A CA 1
ATOM 2305 C C . GLU A 1 295 ? -14.328 39.344 7.082 1 97.88 295 GLU A C 1
ATOM 2307 O O . GLU A 1 295 ? -13.445 40.188 6.93 1 97.88 295 GLU A O 1
ATOM 2312 N N . ILE A 1 296 ? -14.305 38.125 6.695 1 98.25 296 ILE A N 1
ATOM 2313 C CA . ILE A 1 296 ? -13.156 37.719 5.902 1 98.25 296 ILE A CA 1
ATOM 2314 C C . ILE A 1 296 ? -13.641 37.062 4.609 1 98.25 296 ILE A C 1
ATOM 2316 O O . ILE A 1 296 ? -14.602 36.281 4.617 1 98.25 296 ILE A O 1
ATOM 2320 N N . ASP A 1 297 ? -13.016 37.375 3.463 1 98.19 297 ASP A N 1
ATOM 2321 C CA . ASP A 1 297 ? -13.289 36.656 2.223 1 98.19 297 ASP A CA 1
ATOM 2322 C C . ASP A 1 297 ? -12.781 35.219 2.301 1 98.19 297 ASP A C 1
ATOM 2324 O O . ASP A 1 297 ? -11.586 35 2.49 1 98.19 297 ASP A O 1
ATOM 2328 N N . ARG A 1 298 ? -13.578 34.281 2.053 1 97.88 298 ARG A N 1
ATOM 2329 C CA . ARG A 1 298 ? -13.281 32.875 2.266 1 97.88 298 ARG A CA 1
ATOM 2330 C C . ARG A 1 298 ? -12.25 32.375 1.262 1 97.88 298 ARG A C 1
ATOM 2332 O O . ARG A 1 298 ? -11.578 31.375 1.502 1 97.88 298 ARG A O 1
ATOM 2339 N N . ASN A 1 299 ? -12.047 33.062 0.139 1 97.44 299 ASN A N 1
ATOM 2340 C CA . ASN A 1 299 ? -11.164 32.625 -0.924 1 97.44 299 ASN A CA 1
ATOM 2341 C C . ASN A 1 299 ? -9.836 33.375 -0.918 1 97.44 299 ASN A C 1
ATOM 2343 O O . ASN A 1 299 ? -8.781 32.781 -1.16 1 97.44 299 ASN A O 1
ATOM 2347 N N . THR A 1 300 ? -9.867 34.688 -0.525 1 96.12 300 THR A N 1
ATOM 2348 C CA . THR A 1 300 ? -8.68 35.531 -0.678 1 96.12 300 THR A CA 1
ATOM 2349 C C . THR A 1 300 ? -8.023 35.781 0.674 1 96.12 300 THR A C 1
ATOM 2351 O O . THR A 1 300 ? -6.844 36.125 0.74 1 96.12 300 THR A O 1
ATOM 2354 N N . GLY A 1 301 ? -8.859 35.688 1.755 1 97.19 301 GLY A N 1
ATOM 2355 C CA . GLY A 1 301 ? -8.328 35.969 3.08 1 97.19 301 GLY A CA 1
ATOM 2356 C C . GLY A 1 301 ? -8.344 37.469 3.426 1 97.19 301 GLY A C 1
ATOM 2357 O O . GLY A 1 301 ? -7.855 37.875 4.484 1 97.19 301 GLY A O 1
ATOM 2358 N N . VAL A 1 302 ? -8.898 38.25 2.531 1 97.38 302 VAL A N 1
ATOM 2359 C CA . VAL A 1 302 ? -8.961 39.688 2.783 1 97.38 302 VAL A CA 1
ATOM 2360 C C . VAL A 1 302 ? -9.984 39.969 3.879 1 97.38 302 VAL A C 1
ATOM 2362 O O . VAL A 1 302 ? -11.117 39.5 3.822 1 97.38 302 VAL A O 1
ATOM 2365 N N . ILE A 1 303 ? -9.609 40.75 4.875 1 97.56 303 ILE A N 1
ATOM 2366 C CA . ILE A 1 303 ? -10.469 41.094 6.004 1 97.56 303 ILE A CA 1
ATOM 2367 C C . ILE A 1 303 ? -11.023 42.5 5.82 1 97.56 303 ILE A C 1
ATOM 2369 O O . ILE A 1 303 ? -10.32 43.406 5.371 1 97.56 303 ILE A O 1
ATOM 2373 N N . SER A 1 304 ? -12.273 42.625 6.195 1 96.62 304 SER A N 1
ATOM 2374 C CA . SER A 1 304 ? -12.93 43.938 6.164 1 96.62 304 SER A CA 1
ATOM 2375 C C . SER A 1 304 ? -13.648 44.219 7.473 1 96.62 304 SER A C 1
ATOM 2377 O O . SER A 1 304 ? -14.109 43.281 8.148 1 96.62 304 SER A O 1
ATOM 2379 N N . VAL A 1 305 ? -13.664 45.469 7.789 1 96.12 305 VAL A N 1
ATOM 2380 C CA . VAL A 1 305 ? -14.398 45.938 8.953 1 96.12 305 VAL A CA 1
ATOM 2381 C C . VAL A 1 305 ? -15.828 46.312 8.555 1 96.12 305 VAL A C 1
ATOM 2383 O O . VAL A 1 305 ? -16.047 47.094 7.613 1 96.12 305 VAL A O 1
ATOM 2386 N N . THR A 1 306 ? -16.75 45.781 9.281 1 95.94 306 THR A N 1
ATOM 2387 C CA . THR A 1 306 ? -18.141 45.969 8.867 1 95.94 306 THR A CA 1
ATOM 2388 C C . THR A 1 306 ? -18.859 46.938 9.781 1 95.94 306 THR A C 1
ATOM 2390 O O . THR A 1 306 ? -19.938 47.438 9.445 1 95.94 306 THR A O 1
ATOM 2393 N N . ALA A 1 307 ? -18.312 47.188 10.938 1 93.25 307 ALA A N 1
ATOM 2394 C CA . ALA A 1 307 ? -18.859 48.188 11.859 1 93.25 307 ALA A CA 1
ATOM 2395 C C . ALA A 1 307 ? -17.766 49.125 12.375 1 93.25 307 ALA A C 1
ATOM 2397 O O . ALA A 1 307 ? -16.672 48.688 12.695 1 93.25 307 ALA A O 1
ATOM 2398 N N . ALA A 1 308 ? -18.188 50.406 12.43 1 89.81 308 ALA A N 1
ATOM 2399 C CA . ALA A 1 308 ? -17.219 51.406 12.852 1 89.81 308 ALA A CA 1
ATOM 2400 C C . ALA A 1 308 ? -16.688 51.094 14.25 1 89.81 308 ALA A C 1
ATOM 2402 O O . ALA A 1 308 ? -17.438 50.688 15.133 1 89.81 308 ALA A O 1
ATOM 2403 N N . LEU A 1 309 ? -15.469 51.438 14.406 1 92.12 309 LEU A N 1
ATOM 2404 C CA . LEU A 1 309 ? -14.797 51.188 15.672 1 92.12 309 LEU A CA 1
ATOM 2405 C C . LEU A 1 309 ? -14.406 52.5 16.344 1 92.12 309 LEU A C 1
ATOM 2407 O O . LEU A 1 309 ? -14.078 53.469 15.664 1 92.12 309 LEU A O 1
ATOM 2411 N N . ASP A 1 310 ? -14.492 52.469 17.625 1 90.69 310 ASP A N 1
ATOM 2412 C CA . ASP A 1 310 ? -14.195 53.688 18.422 1 90.69 310 ASP A CA 1
ATOM 2413 C C . ASP A 1 310 ? -12.883 53.531 19.188 1 90.69 310 ASP A C 1
ATOM 2415 O O . ASP A 1 310 ? -12.766 52.656 20.062 1 90.69 310 ASP A O 1
ATOM 2419 N N . ARG A 1 311 ? -11.945 54.406 18.922 1 88.88 311 ARG A N 1
ATOM 2420 C CA . ARG A 1 311 ? -10.617 54.312 19.516 1 88.88 311 ARG A CA 1
ATOM 2421 C C . ARG A 1 311 ? -10.688 54.5 21.031 1 88.88 311 ARG A C 1
ATOM 2423 O O . ARG A 1 311 ? -9.906 53.906 21.766 1 88.88 311 ARG A O 1
ATOM 2430 N N . GLU A 1 312 ? -11.594 55.344 21.5 1 88.81 312 GLU A N 1
ATOM 2431 C CA . GLU A 1 312 ? -11.734 55.625 22.938 1 88.81 312 GLU A CA 1
ATOM 2432 C C . GLU A 1 312 ? -12.211 54.375 23.688 1 88.81 312 GLU A C 1
ATOM 2434 O O . GLU A 1 312 ? -11.93 54.219 24.875 1 88.81 312 GLU A O 1
ATOM 2439 N N . GLN A 1 313 ? -12.914 53.562 23 1 89 313 GLN A N 1
ATOM 2440 C CA . GLN A 1 313 ? -13.398 52.344 23.609 1 89 313 GLN A CA 1
ATOM 2441 C C . GLN A 1 313 ? -12.336 51.25 23.578 1 89 313 GLN A C 1
ATOM 2443 O O . GLN A 1 313 ? -12.164 50.5 24.547 1 89 313 GLN A O 1
ATOM 2448 N N . THR A 1 314 ? -11.695 51.188 22.406 1 89.25 314 THR A N 1
ATOM 2449 C CA . THR A 1 314 ? -10.648 50.188 22.281 1 89.25 314 THR A CA 1
ATOM 2450 C C . THR A 1 314 ? -9.57 50.656 21.312 1 89.25 314 THR A C 1
ATOM 2452 O O . THR A 1 314 ? -9.875 51.156 20.219 1 89.25 314 THR A O 1
ATOM 2455 N N . GLY A 1 315 ? -8.227 50.406 21.719 1 91 315 GLY A N 1
ATOM 2456 C CA . GLY A 1 315 ? -7.137 50.844 20.859 1 91 315 GLY A CA 1
ATOM 2457 C C . GLY A 1 315 ? -6.598 49.719 19.984 1 91 315 GLY A C 1
ATOM 2458 O O . GLY A 1 315 ? -5.918 50 18.984 1 91 315 GLY A O 1
ATOM 2459 N N . GLN A 1 316 ? -6.902 48.562 20.406 1 94 316 GLN A N 1
ATOM 2460 C CA . GLN A 1 316 ? -6.379 47.438 19.672 1 94 316 GLN A CA 1
ATOM 2461 C C . GLN A 1 316 ? -7.344 46.25 19.734 1 94 316 GLN A C 1
ATOM 2463 O O . GLN A 1 316 ? -7.938 45.969 20.781 1 94 316 GLN A O 1
ATOM 2468 N N . ILE A 1 317 ? -7.562 45.594 18.578 1 95.56 317 ILE A N 1
ATOM 2469 C CA . ILE A 1 317 ? -8.406 44.406 18.453 1 95.56 317 ILE A CA 1
ATOM 2470 C C . ILE A 1 317 ? -7.605 43.25 17.844 1 95.56 317 ILE A C 1
ATOM 2472 O O . ILE A 1 317 ? -6.809 43.469 16.922 1 95.56 317 ILE A O 1
ATOM 2476 N N . THR A 1 318 ? -7.781 42.094 18.359 1 96.25 318 THR A N 1
ATOM 2477 C CA . THR A 1 318 ? -7.113 40.906 17.828 1 96.25 318 THR A CA 1
ATOM 2478 C C . THR A 1 318 ? -8.094 40.031 17.047 1 96.25 318 THR A C 1
ATOM 2480 O O . THR A 1 318 ? -9.156 39.688 17.562 1 96.25 318 THR A O 1
ATOM 2483 N N . VAL A 1 319 ? -7.781 39.719 15.844 1 97.5 319 VAL A N 1
ATOM 2484 C CA . VAL A 1 319 ? -8.578 38.844 15.008 1 97.5 319 VAL A CA 1
ATOM 2485 C C . VAL A 1 319 ? -7.812 37.531 14.766 1 97.5 319 VAL A C 1
ATOM 2487 O O . VAL A 1 319 ? -6.699 37.562 14.234 1 97.5 319 VAL A O 1
ATOM 2490 N N . VAL A 1 320 ? -8.344 36.406 15.172 1 97.62 320 VAL A N 1
ATOM 2491 C CA . VAL A 1 320 ? -7.754 35.094 14.922 1 97.62 320 VAL A CA 1
ATOM 2492 C C . VAL A 1 320 ? -8.352 34.5 13.656 1 97.62 320 VAL A C 1
ATOM 2494 O O . VAL A 1 320 ? -9.57 34.344 13.547 1 97.62 320 VAL A O 1
ATOM 2497 N N . ILE A 1 321 ? -7.527 34.156 12.719 1 98.25 321 ILE A N 1
ATOM 2498 C CA . ILE A 1 321 ? -8 33.625 11.445 1 98.25 321 ILE A CA 1
ATOM 2499 C C . ILE A 1 321 ? -7.512 32.188 11.281 1 98.25 321 ILE A C 1
ATOM 2501 O O . ILE A 1 321 ? -6.555 31.766 11.938 1 98.25 321 ILE A O 1
ATOM 2505 N N . GLN A 1 322 ? -8.242 31.438 10.438 1 98.31 322 GLN A N 1
ATOM 2506 C CA . GLN A 1 322 ? -7.941 30.031 10.18 1 98.31 322 GLN A CA 1
ATOM 2507 C C . GLN A 1 322 ? -8.023 29.719 8.688 1 98.31 322 GLN A C 1
ATOM 2509 O O . GLN A 1 322 ? -8.906 30.219 7.988 1 98.31 322 GLN A O 1
ATOM 2514 N N . ALA A 1 323 ? -7.059 29.031 8.234 1 98.31 323 ALA A N 1
ATOM 2515 C CA . ALA A 1 323 ? -7.102 28.438 6.898 1 98.31 323 ALA A CA 1
ATOM 2516 C C . ALA A 1 323 ? -7.371 26.938 6.984 1 98.31 323 ALA A C 1
ATOM 2518 O O . ALA A 1 323 ? -6.68 26.219 7.703 1 98.31 323 ALA A O 1
ATOM 2519 N N . THR A 1 324 ? -8.375 26.469 6.316 1 97.94 324 THR A N 1
ATOM 2520 C CA . THR A 1 324 ? -8.773 25.062 6.301 1 97.94 324 THR A CA 1
ATOM 2521 C C . THR A 1 324 ? -8.75 24.516 4.879 1 97.94 324 THR A C 1
ATOM 2523 O O . THR A 1 324 ? -9.234 25.156 3.947 1 97.94 324 THR A O 1
ATOM 2526 N N . GLN A 1 325 ? -8.164 23.297 4.797 1 96.12 325 GLN A N 1
ATOM 2527 C CA . GLN A 1 325 ? -8.242 22.672 3.48 1 96.12 325 GLN A CA 1
ATOM 2528 C C . GLN A 1 325 ? -9.688 22.359 3.105 1 96.12 325 GLN A C 1
ATOM 2530 O O . GLN A 1 325 ? -10.469 21.922 3.947 1 96.12 325 GLN A O 1
ATOM 2535 N N . GLN A 1 326 ? -9.945 22.562 1.862 1 95 326 GLN A N 1
ATOM 2536 C CA . GLN A 1 326 ? -11.328 22.391 1.415 1 95 326 GLN A CA 1
ATOM 2537 C C . GLN A 1 326 ? -11.742 20.922 1.485 1 95 326 GLN A C 1
ATOM 2539 O O . GLN A 1 326 ? -12.898 20.609 1.785 1 95 326 GLN A O 1
ATOM 2544 N N . ASN A 1 327 ? -10.859 20.031 1.249 1 89.56 327 ASN A N 1
ATOM 2545 C CA . ASN A 1 327 ? -11.203 18.625 1.13 1 89.56 327 ASN A CA 1
ATOM 2546 C C . ASN A 1 327 ? -11.078 17.906 2.469 1 89.56 327 ASN A C 1
ATOM 2548 O O . ASN A 1 327 ? -11.484 16.75 2.594 1 89.56 327 ASN A O 1
ATOM 2552 N N . ASP A 1 328 ? -10.562 18.547 3.459 1 91.5 328 ASP A N 1
ATOM 2553 C CA . ASP A 1 328 ? -10.328 17.938 4.762 1 91.5 328 ASP A CA 1
ATOM 2554 C C . ASP A 1 328 ? -10.375 18.969 5.879 1 91.5 328 ASP A C 1
ATOM 2556 O O . ASP A 1 328 ? -9.391 19.672 6.129 1 91.5 328 ASP A O 1
ATOM 2560 N N . THR A 1 329 ? -11.336 18.969 6.664 1 92.81 329 THR A N 1
ATOM 2561 C CA . THR A 1 329 ? -11.578 20 7.66 1 92.81 329 THR A CA 1
ATOM 2562 C C . THR A 1 329 ? -10.664 19.828 8.867 1 92.81 329 THR A C 1
ATOM 2564 O O . THR A 1 329 ? -10.547 20.719 9.703 1 92.81 329 THR A O 1
ATOM 2567 N N . SER A 1 330 ? -9.977 18.734 8.883 1 90.88 330 SER A N 1
ATOM 2568 C CA . SER A 1 330 ? -9.062 18.484 9.992 1 90.88 330 SER A CA 1
ATOM 2569 C C . SER A 1 330 ? -7.719 19.172 9.758 1 90.88 330 SER A C 1
ATOM 2571 O O . SER A 1 330 ? -6.922 19.312 10.688 1 90.88 330 SER A O 1
ATOM 2573 N N . LYS A 1 331 ? -7.473 19.547 8.594 1 95 331 LYS A N 1
ATOM 2574 C CA . LYS A 1 331 ? -6.207 20.188 8.25 1 95 331 LYS A CA 1
ATOM 2575 C C . LYS A 1 331 ? -6.352 21.719 8.234 1 95 331 LYS A C 1
ATOM 2577 O O . LYS A 1 331 ? -6.82 22.281 7.254 1 95 331 LYS A O 1
ATOM 2582 N N . THR A 1 332 ? -5.863 22.297 9.289 1 96.38 332 THR A N 1
ATOM 2583 C CA . THR A 1 332 ? -6.047 23.734 9.477 1 96.38 332 THR A CA 1
ATOM 2584 C C . THR A 1 332 ? -4.734 24.391 9.898 1 96.38 332 THR A C 1
ATOM 2586 O O . THR A 1 332 ? -3.779 23.703 10.273 1 96.38 332 THR A O 1
ATOM 2589 N N . ALA A 1 333 ? -4.648 25.641 9.711 1 96.56 333 ALA A N 1
ATOM 2590 C CA . ALA A 1 333 ? -3.607 26.516 10.234 1 96.56 333 ALA A CA 1
ATOM 2591 C C . ALA A 1 333 ? -4.203 27.812 10.773 1 96.56 333 ALA A C 1
ATOM 2593 O O . ALA A 1 333 ? -5.148 28.359 10.203 1 96.56 333 ALA A O 1
ATOM 2594 N N . ASP A 1 334 ? -3.68 28.297 11.867 1 97.06 334 ASP A N 1
ATOM 2595 C CA . ASP A 1 334 ? -4.172 29.531 12.469 1 97.06 334 ASP A CA 1
ATOM 2596 C C . ASP A 1 334 ? -3.131 30.656 12.367 1 97.06 334 ASP A C 1
ATOM 2598 O O . ASP A 1 334 ? -1.933 30.375 12.266 1 97.06 334 ASP A O 1
ATOM 2602 N N . ALA A 1 335 ? -3.566 31.844 12.367 1 97.5 335 ALA A N 1
ATOM 2603 C CA . ALA A 1 335 ? -2.75 33.062 12.438 1 97.5 335 ALA A CA 1
ATOM 2604 C C . ALA A 1 335 ? -3.482 34.156 13.18 1 97.5 335 ALA A C 1
ATOM 2606 O O . ALA A 1 335 ? -4.691 34.094 13.414 1 97.5 335 ALA A O 1
ATOM 2607 N N . VAL A 1 336 ? -2.705 35.156 13.594 1 97.62 336 VAL A N 1
ATOM 2608 C CA . VAL A 1 336 ? -3.246 36.281 14.375 1 97.62 336 VAL A CA 1
ATOM 2609 C C . VAL A 1 336 ? -3.072 37.594 13.602 1 97.62 336 VAL A C 1
ATOM 2611 O O . VAL A 1 336 ? -2.018 37.812 13.016 1 97.62 336 VAL A O 1
ATOM 2614 N N . VAL A 1 337 ? -4.109 38.375 13.609 1 97.44 337 VAL A N 1
ATOM 2615 C CA . VAL A 1 337 ? -4.059 39.75 13.047 1 97.44 337 VAL A CA 1
ATOM 2616 C C . VAL A 1 337 ? -4.285 40.75 14.156 1 97.44 337 VAL A C 1
ATOM 2618 O O . VAL A 1 337 ? -5.379 40.844 14.727 1 97.44 337 VAL A O 1
ATOM 2621 N N . LEU A 1 338 ? -3.299 41.531 14.445 1 96 338 LEU A N 1
ATOM 2622 C CA . LEU A 1 338 ? -3.424 42.625 15.391 1 96 338 LEU A CA 1
ATOM 2623 C C . LEU A 1 338 ? -3.873 43.906 14.688 1 96 338 LEU A C 1
ATOM 2625 O O . LEU A 1 338 ? -3.121 44.469 13.898 1 96 338 LEU A O 1
ATOM 2629 N N . VAL A 1 339 ? -5.031 44.375 15.031 1 96.06 339 VAL A N 1
ATOM 2630 C CA . VAL A 1 339 ? -5.609 45.531 14.383 1 96.06 339 VAL A CA 1
ATOM 2631 C C . VAL A 1 339 ? -5.504 46.75 15.305 1 96.06 339 VAL A C 1
ATOM 2633 O O . VAL A 1 339 ? -6.117 46.781 16.375 1 96.06 339 VAL A O 1
ATOM 2636 N N . THR A 1 340 ? -4.82 47.719 14.906 1 94.62 340 THR A N 1
ATOM 2637 C CA . THR A 1 340 ? -4.688 48.969 15.648 1 94.62 340 THR A CA 1
ATOM 2638 C C . THR A 1 340 ? -5.691 50 15.148 1 94.62 340 THR A C 1
ATOM 2640 O O . THR A 1 340 ? -5.789 50.25 13.938 1 94.62 340 THR A O 1
ATOM 2643 N N . ILE A 1 341 ? -6.453 50.562 16.062 1 94.25 341 ILE A N 1
ATOM 2644 C CA . ILE A 1 341 ? -7.395 51.625 15.719 1 94.25 341 ILE A CA 1
ATOM 2645 C C . ILE A 1 341 ? -6.723 52.969 15.898 1 94.25 341 ILE A C 1
ATOM 2647 O O . ILE A 1 341 ? -6.363 53.344 17.016 1 94.25 341 ILE A O 1
ATOM 2651 N N . VAL A 1 342 ? -6.602 53.688 14.836 1 92.94 342 VAL A N 1
ATOM 2652 C CA . VAL A 1 342 ? -5.902 54.969 14.844 1 92.94 342 VAL A CA 1
ATOM 2653 C C . VAL A 1 342 ? -6.902 56.094 15.055 1 92.94 342 VAL A C 1
ATOM 2655 O O . VAL A 1 342 ? -7.984 56.094 14.461 1 92.94 342 VAL A O 1
ATOM 2658 N N . ASP A 1 343 ? -6.516 57.062 15.891 1 90.69 343 ASP A N 1
ATOM 2659 C CA . ASP A 1 343 ? -7.375 58.188 16.219 1 90.69 343 ASP A CA 1
ATOM 2660 C C . ASP A 1 343 ? -7.457 59.156 15.055 1 90.69 343 ASP A C 1
ATOM 2662 O O . ASP A 1 343 ? -6.465 59.406 14.359 1 90.69 343 ASP A O 1
ATOM 2666 N N . VAL A 1 344 ? -8.719 59.594 14.75 1 83.38 344 VAL A N 1
ATOM 2667 C CA . VAL A 1 344 ? -8.914 60.688 13.797 1 83.38 344 VAL A CA 1
ATOM 2668 C C . VAL A 1 344 ? -9.141 62 14.555 1 83.38 344 VAL A C 1
ATOM 2670 O O . VAL A 1 344 ? -9.883 62.031 15.539 1 83.38 344 VAL A O 1
ATOM 2673 N N . THR A 1 345 ? -8.266 62.969 14.516 1 70.81 345 THR A N 1
ATOM 2674 C CA . THR A 1 345 ? -8.336 64.25 15.172 1 70.81 345 THR A CA 1
ATOM 2675 C C . THR A 1 345 ? -9.695 64.938 14.922 1 70.81 345 THR A C 1
ATOM 2677 O O . THR A 1 345 ? -9.977 65.375 13.805 1 70.81 345 THR A O 1
ATOM 2680 N N . ASP A 1 346 ? -10.719 64.562 15.266 1 59.94 346 ASP A N 1
ATOM 2681 C CA . ASP A 1 346 ? -11.945 65.312 15.008 1 59.94 346 ASP A CA 1
ATOM 2682 C C . ASP A 1 346 ? -12.148 66.438 16.047 1 59.94 346 ASP A C 1
ATOM 2684 O O . ASP A 1 346 ? -13.086 67.25 15.953 1 59.94 346 ASP A O 1
ATOM 2688 N N . ASN A 1 347 ? -11.734 66.312 17.328 1 53.38 347 ASN A N 1
ATOM 2689 C CA . ASN A 1 347 ? -12.094 67.375 18.234 1 53.38 347 ASN A CA 1
ATOM 2690 C C . ASN A 1 347 ? -11.109 68.5 18.141 1 53.38 347 ASN A C 1
ATOM 2692 O O . ASN A 1 347 ? -9.992 68.438 18.641 1 53.38 347 ASN A O 1
ATOM 2696 N N . PRO A 1 348 ? -11.328 69.438 17.25 1 53.69 348 PRO A N 1
ATOM 2697 C CA . PRO A 1 348 ? -10.5 70.625 17.297 1 53.69 348 PRO A CA 1
ATOM 2698 C C . PRO A 1 348 ? -10.367 71.188 18.703 1 53.69 348 PRO A C 1
ATOM 2700 O O . PRO A 1 348 ? -11.281 71.062 19.531 1 53.69 348 PRO A O 1
ATOM 2703 N N . PRO A 1 349 ? -9.18 71.25 19.188 1 54.44 349 PRO A N 1
ATOM 2704 C CA . PRO A 1 349 ? -9.094 71.938 20.484 1 54.44 349 PRO A CA 1
ATOM 2705 C C . PRO A 1 349 ? -10.102 73.062 20.641 1 54.44 349 PRO A C 1
ATOM 2707 O O . PRO A 1 349 ? -10.273 73.875 19.719 1 54.44 349 PRO A O 1
ATOM 2710 N N . LYS A 1 350 ? -11.156 72.812 21.328 1 54.28 350 LYS A N 1
ATOM 2711 C CA . LYS A 1 350 ? -12 73.938 21.672 1 54.28 350 LYS A CA 1
ATOM 2712 C C . LYS A 1 350 ? -11.188 75.062 22.328 1 54.28 350 LYS A C 1
ATOM 2714 O O . LYS A 1 350 ? -10.562 74.875 23.375 1 54.28 350 LYS A O 1
ATOM 2719 N N . ILE A 1 351 ? -10.633 75.938 21.531 1 49.19 351 ILE A N 1
ATOM 2720 C CA . ILE A 1 351 ? -10.055 77.125 22.109 1 49.19 351 ILE A CA 1
ATOM 2721 C C . ILE A 1 351 ? -11.109 77.875 22.938 1 49.19 351 ILE A C 1
ATOM 2723 O O . ILE A 1 351 ? -12.148 78.312 22.406 1 49.19 351 ILE A O 1
ATOM 2727 N N . ASP A 1 352 ? -11.289 77.438 24.156 1 46.34 352 ASP A N 1
ATOM 2728 C CA . ASP A 1 352 ? -12.062 78.312 25.047 1 46.34 352 ASP A CA 1
ATOM 2729 C C . ASP A 1 352 ? -11.648 79.75 24.906 1 46.34 352 ASP A C 1
ATOM 2731 O O . ASP A 1 352 ? -10.508 80.125 25.203 1 46.34 352 ASP A O 1
ATOM 2735 N N . GLN A 1 353 ? -12.102 80.438 23.859 1 45.97 353 GLN A N 1
ATOM 2736 C CA . GLN A 1 353 ? -11.961 81.875 23.797 1 45.97 353 GLN A CA 1
ATOM 2737 C C . GLN A 1 353 ? -12.516 82.562 25.047 1 45.97 353 GLN A C 1
ATOM 2739 O O . GLN A 1 353 ? -13.734 82.562 25.25 1 45.97 353 GLN A O 1
ATOM 2744 N N . GLY A 1 354 ? -12.016 82.188 26.281 1 44.5 354 GLY A N 1
ATOM 2745 C CA . GLY A 1 354 ? -12.312 83.062 27.406 1 44.5 354 GLY A CA 1
ATOM 2746 C C . GLY A 1 354 ? -12.148 84.5 27.078 1 44.5 354 GLY A C 1
ATOM 2747 O O . GLY A 1 354 ? -11.039 85 26.797 1 44.5 354 GLY A O 1
ATOM 2748 N N . VAL A 1 355 ? -13.086 85.125 26.406 1 46.38 355 VAL A N 1
ATOM 2749 C CA . VAL A 1 355 ? -13.258 86.562 26.281 1 46.38 355 VAL A CA 1
ATOM 2750 C C . VAL A 1 355 ? -13.32 87.188 27.656 1 46.38 355 VAL A C 1
ATOM 2752 O O . VAL A 1 355 ? -14.258 86.938 28.422 1 46.38 355 VAL A O 1
ATOM 2755 N N . HIS A 1 356 ? -12.211 87.312 28.422 1 44.91 356 HIS A N 1
ATOM 2756 C CA . HIS A 1 356 ? -12.117 88.188 29.547 1 44.91 356 HIS A CA 1
ATOM 2757 C C . HIS A 1 356 ? -12.484 89.625 29.125 1 44.91 356 HIS A C 1
ATOM 2759 O O . HIS A 1 356 ? -11.758 90.25 28.344 1 44.91 356 HIS A O 1
ATOM 2765 N N . SER A 1 357 ? -13.773 89.875 28.734 1 42.66 357 SER A N 1
ATOM 2766 C CA . SER A 1 357 ? -14.234 91.25 28.656 1 42.66 357 SER A CA 1
ATOM 2767 C C . SER A 1 357 ? -13.977 92 29.953 1 42.66 357 SER A C 1
ATOM 2769 O O . SER A 1 357 ? -14.562 91.688 30.984 1 42.66 357 SER A O 1
ATOM 2771 N N . SER A 1 358 ? -12.781 92.438 30.219 1 43.16 358 SER A N 1
ATOM 2772 C CA . SER A 1 358 ? -12.43 93.438 31.219 1 43.16 358 SER A CA 1
ATOM 2773 C C . SER A 1 358 ? -13.289 94.688 31.078 1 43.16 358 SER A C 1
ATOM 2775 O O . SER A 1 358 ? -13.195 95.375 30.078 1 43.16 358 SER A O 1
ATOM 2777 N N . HIS A 1 359 ? -14.617 94.625 31.344 1 38.59 359 HIS A N 1
ATOM 2778 C CA . HIS A 1 359 ? -15.445 95.812 31.453 1 38.59 359 HIS A CA 1
ATOM 2779 C C . HIS A 1 359 ? -14.859 96.812 32.438 1 38.59 359 HIS A C 1
ATOM 2781 O O . HIS A 1 359 ? -14.461 96.375 33.562 1 38.59 359 HIS A O 1
ATOM 2787 N N . LEU A 1 360 ? -14.383 97.938 31.953 1 43.94 360 LEU A N 1
ATOM 2788 C CA . LEU A 1 360 ? -13.961 99.25 32.438 1 43.94 360 LEU A CA 1
ATOM 2789 C C . LEU A 1 360 ? -15.023 99.875 33.344 1 43.94 360 LEU A C 1
ATOM 2791 O O . LEU A 1 360 ? -16.141 100.125 32.906 1 43.94 360 LEU A O 1
ATOM 2795 N N . VAL A 1 361 ? -15.234 99.188 34.531 1 36.34 361 VAL A N 1
ATOM 2796 C CA . VAL A 1 361 ? -15.922 100.062 35.438 1 36.34 361 VAL A CA 1
ATOM 2797 C C . VAL A 1 361 ? -14.977 101.188 35.875 1 36.34 361 VAL A C 1
ATOM 2799 O O . VAL A 1 361 ? -13.789 100.938 36.156 1 36.34 361 VAL A O 1
ATOM 2802 N N . MET B 1 1 ? -85.438 -39.281 10.984 1 30.2 1 MET B N 1
ATOM 2803 C CA . MET B 1 1 ? -84.938 -39.125 9.625 1 30.2 1 MET B CA 1
ATOM 2804 C C . MET B 1 1 ? -83.375 -39.312 9.578 1 30.2 1 MET B C 1
ATOM 2806 O O . MET B 1 1 ? -82.625 -38.562 10.227 1 30.2 1 MET B O 1
ATOM 2810 N N . ALA B 1 2 ? -83 -40.625 9.469 1 38.94 2 ALA B N 1
ATOM 2811 C CA . ALA B 1 2 ? -81.688 -41.188 9.344 1 38.94 2 ALA B CA 1
ATOM 2812 C C . ALA B 1 2 ? -80.938 -40.562 8.164 1 38.94 2 ALA B C 1
ATOM 2814 O O . ALA B 1 2 ? -81.312 -40.719 7.012 1 38.94 2 ALA B O 1
ATOM 2815 N N . LEU B 1 3 ? -80.312 -39.375 8.289 1 34.72 3 LEU B N 1
ATOM 2816 C CA . LEU B 1 3 ? -79.438 -38.719 7.312 1 34.72 3 LEU B CA 1
ATOM 2817 C C . LEU B 1 3 ? -78.312 -39.625 6.867 1 34.72 3 LEU B C 1
ATOM 2819 O O . LEU B 1 3 ? -77.562 -40.125 7.695 1 34.72 3 LEU B O 1
ATOM 2823 N N . PHE B 1 4 ? -78.5 -40.375 5.746 1 36.25 4 PHE B N 1
ATOM 2824 C CA . PHE B 1 4 ? -77.5 -41.125 5.016 1 36.25 4 PHE B CA 1
ATOM 2825 C C . PHE B 1 4 ? -76.312 -40.219 4.656 1 36.25 4 PHE B C 1
ATOM 2827 O O . PHE B 1 4 ? -76.5 -39.188 4.004 1 36.25 4 PHE B O 1
ATOM 2834 N N . SER B 1 5 ? -75.25 -40.156 5.48 1 36.97 5 SER B N 1
ATOM 2835 C CA . SER B 1 5 ? -73.938 -39.531 5.211 1 36.97 5 SER B CA 1
ATOM 2836 C C . SER B 1 5 ? -73.312 -40.125 3.973 1 36.97 5 SER B C 1
ATOM 2838 O O . SER B 1 5 ? -73 -41.312 3.938 1 36.97 5 SER B O 1
ATOM 2840 N N . VAL B 1 6 ? -73.625 -39.625 2.775 1 37.88 6 VAL B N 1
ATOM 2841 C CA . VAL B 1 6 ? -72.938 -40 1.572 1 37.88 6 VAL B CA 1
ATOM 2842 C C . VAL B 1 6 ? -71.438 -39.625 1.714 1 37.88 6 VAL B C 1
ATOM 2844 O O . VAL B 1 6 ? -71.125 -38.469 1.893 1 37.88 6 VAL B O 1
ATOM 2847 N N . LEU B 1 7 ? -70.562 -40.531 2.174 1 34.78 7 LEU B N 1
ATOM 2848 C CA . LEU B 1 7 ? -69.125 -40.375 2.121 1 34.78 7 LEU B CA 1
ATOM 2849 C C . LEU B 1 7 ? -68.625 -40.281 0.679 1 34.78 7 LEU B C 1
ATOM 2851 O O . LEU B 1 7 ? -68.812 -41.219 -0.109 1 34.78 7 LEU B O 1
ATOM 2855 N N . ILE B 1 8 ? -68.562 -39.094 0.078 1 38.47 8 ILE B N 1
ATOM 2856 C CA . ILE B 1 8 ? -67.875 -38.844 -1.203 1 38.47 8 ILE B CA 1
ATOM 2857 C C . ILE B 1 8 ? -66.438 -39.188 -1.097 1 38.47 8 ILE B C 1
ATOM 2859 O O . ILE B 1 8 ? -65.688 -38.562 -0.334 1 38.47 8 ILE B O 1
ATOM 2863 N N . ILE B 1 9 ? -66.062 -40.438 -1.308 1 36.47 9 ILE B N 1
ATOM 2864 C CA . ILE B 1 9 ? -64.625 -40.812 -1.504 1 36.47 9 ILE B CA 1
ATOM 2865 C C . ILE B 1 9 ? -64.062 -40.094 -2.738 1 36.47 9 ILE B C 1
ATOM 2867 O O . ILE B 1 9 ? -64.562 -40.344 -3.859 1 36.47 9 ILE B O 1
ATOM 2871 N N . LEU B 1 10 ? -63.594 -38.875 -2.633 1 34.19 10 LEU B N 1
ATOM 2872 C CA . LEU B 1 10 ? -62.781 -38.25 -3.664 1 34.19 10 LEU B CA 1
ATOM 2873 C C . LEU B 1 10 ? -61.562 -39.125 -3.988 1 34.19 10 LEU B C 1
ATOM 2875 O O . LEU B 1 10 ? -60.656 -39.281 -3.16 1 34.19 10 LEU B O 1
ATOM 2879 N N . VAL B 1 11 ? -61.688 -40.219 -4.793 1 35.22 11 VAL B N 1
ATOM 2880 C CA . VAL B 1 11 ? -60.531 -40.875 -5.375 1 35.22 11 VAL B CA 1
ATOM 2881 C C . VAL B 1 11 ? -59.656 -39.844 -6.094 1 35.22 11 VAL B C 1
ATOM 2883 O O . VAL B 1 11 ? -60.094 -39.188 -7.047 1 35.22 11 VAL B O 1
ATOM 2886 N N . CYS B 1 12 ? -58.812 -39.156 -5.453 1 34.69 12 CYS B N 1
ATOM 2887 C CA . CYS B 1 12 ? -57.719 -38.438 -6.125 1 34.69 12 CYS B CA 1
ATOM 2888 C C . CYS B 1 12 ? -57.031 -39.344 -7.152 1 34.69 12 CYS B C 1
ATOM 2890 O O . CYS B 1 12 ? -56.375 -40.312 -6.793 1 34.69 12 CYS B O 1
ATOM 2892 N N . LEU B 1 13 ? -57.562 -39.562 -8.336 1 33.56 13 LEU B N 1
ATOM 2893 C CA . LEU B 1 13 ? -56.781 -40.062 -9.461 1 33.56 13 LEU B CA 1
ATOM 2894 C C . LEU B 1 13 ? -55.438 -39.375 -9.547 1 33.56 13 LEU B C 1
ATOM 2896 O O . LEU B 1 13 ? -55.344 -38.156 -9.727 1 33.56 13 LEU B O 1
ATOM 2900 N N . HIS B 1 14 ? -54.531 -39.75 -8.781 1 36.41 14 HIS B N 1
ATOM 2901 C CA . HIS B 1 14 ? -53.156 -39.469 -9.188 1 36.41 14 HIS B CA 1
ATOM 2902 C C . HIS B 1 14 ? -52.938 -39.719 -10.68 1 36.41 14 HIS B C 1
ATOM 2904 O O . HIS B 1 14 ? -52.969 -40.875 -11.125 1 36.41 14 HIS B O 1
ATOM 2910 N N . VAL B 1 15 ? -53.531 -38.938 -11.578 1 35.56 15 VAL B N 1
ATOM 2911 C CA . VAL B 1 15 ? -53.031 -38.969 -12.953 1 35.56 15 VAL B CA 1
ATOM 2912 C C . VAL B 1 15 ? -51.5 -39.031 -12.945 1 35.56 15 VAL B C 1
ATOM 2914 O O . VAL B 1 15 ? -50.844 -38.062 -12.516 1 35.56 15 VAL B O 1
ATOM 2917 N N . ASP B 1 16 ? -50.938 -40.156 -12.672 1 36.88 16 ASP B N 1
ATOM 2918 C CA . ASP B 1 16 ? -49.562 -40.281 -13.148 1 36.88 16 ASP B CA 1
ATOM 2919 C C . ASP B 1 16 ? -49.375 -39.594 -14.508 1 36.88 16 ASP B C 1
ATOM 2921 O O . ASP B 1 16 ? -49.969 -40.031 -15.5 1 36.88 16 ASP B O 1
ATOM 2925 N N . SER B 1 17 ? -49.5 -38.344 -14.672 1 39.22 17 SER B N 1
ATOM 2926 C CA . SER B 1 17 ? -49.125 -37.688 -15.922 1 39.22 17 SER B CA 1
ATOM 2927 C C . SER B 1 17 ? -48.031 -38.469 -16.625 1 39.22 17 SER B C 1
ATOM 2929 O O . SER B 1 17 ? -46.906 -38.562 -16.109 1 39.22 17 SER B O 1
ATOM 2931 N N . VAL B 1 18 ? -48.281 -39.625 -17.125 1 44.94 18 VAL B N 1
ATOM 2932 C CA . VAL B 1 18 ? -47.406 -40.344 -18.031 1 44.94 18 VAL B CA 1
ATOM 2933 C C . VAL B 1 18 ? -46.625 -39.344 -18.891 1 44.94 18 VAL B C 1
ATOM 2935 O O . VAL B 1 18 ? -47.188 -38.656 -19.75 1 44.94 18 VAL B O 1
ATOM 2938 N N . ARG B 1 19 ? -45.844 -38.469 -18.344 1 52.81 19 ARG B N 1
ATOM 2939 C CA . ARG B 1 19 ? -44.969 -37.594 -19.109 1 52.81 19 ARG B CA 1
ATOM 2940 C C . ARG B 1 19 ? -44.25 -38.344 -20.234 1 52.81 19 ARG B C 1
ATOM 2942 O O . ARG B 1 19 ? -43.656 -39.406 -20.016 1 52.81 19 ARG B O 1
ATOM 2949 N N . SER B 1 20 ? -44.656 -38.344 -21.531 1 65.5 20 SER B N 1
ATOM 2950 C CA . SER B 1 20 ? -44.094 -38.844 -22.781 1 65.5 20 SER B CA 1
ATOM 2951 C C . SER B 1 20 ? -42.594 -38.688 -22.828 1 65.5 20 SER B C 1
ATOM 2953 O O . SER B 1 20 ? -42.031 -37.75 -22.25 1 65.5 20 SER B O 1
ATOM 2955 N N . ALA B 1 21 ? -41.938 -39.75 -23.172 1 74.44 21 ALA B N 1
ATOM 2956 C CA . ALA B 1 21 ? -40.469 -39.719 -23.359 1 74.44 21 ALA B CA 1
ATOM 2957 C C . ALA B 1 21 ? -40.094 -38.594 -24.328 1 74.44 21 ALA B C 1
ATOM 2959 O O . ALA B 1 21 ? -40.875 -38.188 -25.188 1 74.44 21 ALA B O 1
ATOM 2960 N N . ILE B 1 22 ? -38.969 -37.969 -24.125 1 81.81 22 ILE B N 1
ATOM 2961 C CA . ILE B 1 22 ? -38.438 -36.875 -24.953 1 81.81 22 ILE B CA 1
ATOM 2962 C C . ILE B 1 22 ? -38.281 -37.375 -26.391 1 81.81 22 ILE B C 1
ATOM 2964 O O . ILE B 1 22 ? -38.406 -36.594 -27.328 1 81.81 22 ILE B O 1
ATOM 2968 N N . GLY B 1 23 ? -37.969 -38.781 -26.562 1 84.94 23 GLY B N 1
ATOM 2969 C CA . GLY B 1 23 ? -37.812 -39.344 -27.891 1 84.94 23 GLY B CA 1
ATOM 2970 C C . GLY B 1 23 ? -37.938 -40.844 -27.938 1 84.94 23 GLY B C 1
ATOM 2971 O O . GLY B 1 23 ? -37.938 -41.5 -26.891 1 84.94 23 GLY B O 1
ATOM 2972 N N . SER B 1 24 ? -38.219 -41.344 -29.141 1 92.81 24 SER B N 1
ATOM 2973 C CA . SER B 1 24 ? -38.25 -42.781 -29.422 1 92.81 24 SER B CA 1
ATOM 2974 C C . SER B 1 24 ? -37.062 -43.219 -30.266 1 92.81 24 SER B C 1
ATOM 2976 O O . SER B 1 24 ? -36.719 -42.531 -31.25 1 92.81 24 SER B O 1
ATOM 2978 N N . THR B 1 25 ? -36.375 -44.188 -29.828 1 95.62 25 THR B N 1
ATOM 2979 C CA . THR B 1 25 ? -35.188 -44.625 -30.547 1 95.62 25 THR B CA 1
ATOM 2980 C C . THR B 1 25 ? -35.188 -46.156 -30.734 1 95.62 25 THR B C 1
ATOM 2982 O O . THR B 1 25 ? -36.125 -46.812 -30.297 1 95.62 25 THR B O 1
ATOM 2985 N N . GLU B 1 26 ? -34.188 -46.562 -31.516 1 96.06 26 GLU B N 1
ATOM 2986 C CA . GLU B 1 26 ? -33.938 -48 -31.703 1 96.06 26 GLU B CA 1
ATOM 2987 C C . GLU B 1 26 ? -32.5 -48.344 -31.422 1 96.06 26 GLU B C 1
ATOM 2989 O O . GLU B 1 26 ? -31.625 -47.469 -31.312 1 96.06 26 GLU B O 1
ATOM 2994 N N . VAL B 1 27 ? -32.312 -49.656 -31.203 1 96.25 27 VAL B N 1
ATOM 2995 C CA . VAL B 1 27 ? -30.938 -50.125 -31.016 1 96.25 27 VAL B CA 1
ATOM 2996 C C . VAL B 1 27 ? -30.547 -51.062 -32.156 1 96.25 27 VAL B C 1
ATOM 2998 O O . VAL B 1 27 ? -31.406 -51.719 -32.75 1 96.25 27 VAL B O 1
ATOM 3001 N N . ASP B 1 28 ? -29.281 -51 -32.562 1 96.44 28 ASP B N 1
ATOM 3002 C CA . ASP B 1 28 ? -28.672 -51.969 -33.469 1 96.44 28 ASP B CA 1
ATOM 3003 C C . ASP B 1 28 ? -27.594 -52.781 -32.781 1 96.44 28 ASP B C 1
ATOM 3005 O O . ASP B 1 28 ? -26.516 -52.281 -32.469 1 96.44 28 ASP B O 1
ATOM 3009 N N . CYS B 1 29 ? -27.859 -54.062 -32.625 1 95.44 29 CYS B N 1
ATOM 3010 C CA . CYS B 1 29 ? -26.984 -54.906 -31.812 1 95.44 29 CYS B CA 1
ATOM 3011 C C . CYS B 1 29 ? -25.891 -55.531 -32.656 1 95.44 29 CYS B C 1
ATOM 3013 O O . CYS B 1 29 ? -25.062 -56.281 -32.156 1 95.44 29 CYS B O 1
ATOM 3015 N N . VAL B 1 30 ? -25.906 -55.188 -33.938 1 94.25 30 VAL B N 1
ATOM 3016 C CA . VAL B 1 30 ? -24.859 -55.688 -34.844 1 94.25 30 VAL B CA 1
ATOM 3017 C C . VAL B 1 30 ? -23.812 -54.625 -35.062 1 94.25 30 VAL B C 1
ATOM 3019 O O . VAL B 1 30 ? -22.625 -54.812 -34.781 1 94.25 30 VAL B O 1
ATOM 3022 N N . SER B 1 31 ? -24.234 -53.438 -35.406 1 95.25 31 SER B N 1
ATOM 3023 C CA . SER B 1 31 ? -23.297 -52.375 -35.812 1 95.25 31 SER B CA 1
ATOM 3024 C C . SER B 1 31 ? -23.234 -51.281 -34.75 1 95.25 31 SER B C 1
ATOM 3026 O O . SER B 1 31 ? -22.281 -50.5 -34.719 1 95.25 31 SER B O 1
ATOM 3028 N N . GLY B 1 32 ? -24.188 -51.219 -33.875 1 95.38 32 GLY B N 1
ATOM 3029 C CA . GLY B 1 32 ? -24.281 -50.094 -32.938 1 95.38 32 GLY B CA 1
ATOM 3030 C C . GLY B 1 32 ? -24.844 -48.844 -33.594 1 95.38 32 GLY B C 1
ATOM 3031 O O . GLY B 1 32 ? -24.953 -48.75 -34.812 1 95.38 32 GLY B O 1
ATOM 3032 N N . THR B 1 33 ? -25.328 -47.906 -32.75 1 95.31 33 THR B N 1
ATOM 3033 C CA . THR B 1 33 ? -25.828 -46.625 -33.219 1 95.31 33 THR B CA 1
ATOM 3034 C C . THR B 1 33 ? -25.359 -45.5 -32.312 1 95.31 33 THR B C 1
ATOM 3036 O O . THR B 1 33 ? -24.922 -45.719 -31.188 1 95.31 33 THR B O 1
ATOM 3039 N N . TYR B 1 34 ? -25.281 -44.312 -32.938 1 94.94 34 TYR B N 1
ATOM 3040 C CA . TYR B 1 34 ? -25.094 -43.062 -32.219 1 94.94 34 TYR B CA 1
ATOM 3041 C C . TYR B 1 34 ? -26.281 -42.125 -32.438 1 94.94 34 TYR B C 1
ATOM 3043 O O . TYR B 1 34 ? -26.625 -41.781 -33.562 1 94.94 34 TYR B O 1
ATOM 3051 N N . VAL B 1 35 ? -27.016 -41.812 -31.344 1 95.56 35 VAL B N 1
ATOM 3052 C CA . VAL B 1 35 ? -28.188 -40.969 -31.438 1 95.56 35 VAL B CA 1
ATOM 3053 C C . VAL B 1 35 ? -28.016 -39.75 -30.531 1 95.56 35 VAL B C 1
ATOM 3055 O O . VAL B 1 35 ? -27.594 -39.875 -29.375 1 95.56 35 VAL B O 1
ATOM 3058 N N . THR B 1 36 ? -28.234 -38.531 -31.016 1 94.31 36 THR B N 1
ATOM 3059 C CA . THR B 1 36 ? -28.344 -37.344 -30.219 1 94.31 36 THR B CA 1
ATOM 3060 C C . THR B 1 36 ? -29.812 -37.062 -29.875 1 94.31 36 THR B C 1
ATOM 3062 O O . THR B 1 36 ? -30.625 -36.844 -30.766 1 94.31 36 THR B O 1
ATOM 3065 N N . LEU B 1 37 ? -30.062 -37.156 -28.609 1 93.88 37 LEU B N 1
ATOM 3066 C CA . LEU B 1 37 ? -31.422 -36.969 -28.156 1 93.88 37 LEU B CA 1
ATOM 3067 C C . LEU B 1 37 ? -31.75 -35.469 -28.078 1 93.88 37 LEU B C 1
ATOM 3069 O O . LEU B 1 37 ? -30.859 -34.625 -28.172 1 93.88 37 LEU B O 1
ATOM 3073 N N . ASN B 1 38 ? -33.094 -35.125 -27.969 1 91.94 38 ASN B N 1
ATOM 3074 C CA . ASN B 1 38 ? -33.5 -33.75 -27.766 1 91.94 38 ASN B CA 1
ATOM 3075 C C . ASN B 1 38 ? -33 -33.188 -26.438 1 91.94 38 ASN B C 1
ATOM 3077 O O . ASN B 1 38 ? -32.969 -33.906 -25.438 1 91.94 38 ASN B O 1
ATOM 3081 N N . THR B 1 39 ? -32.719 -31.938 -26.484 1 92.31 39 THR B N 1
ATOM 3082 C CA . THR B 1 39 ? -32.219 -31.266 -25.297 1 92.31 39 THR B CA 1
ATOM 3083 C C . THR B 1 39 ? -33.281 -31.188 -24.219 1 92.31 39 THR B C 1
ATOM 3085 O O . THR B 1 39 ? -34.469 -30.984 -24.516 1 92.31 39 THR B O 1
ATOM 3088 N N . VAL B 1 40 ? -32.875 -31.422 -23 1 91.94 40 VAL B N 1
ATOM 3089 C CA . VAL B 1 40 ? -33.75 -31.234 -21.859 1 91.94 40 VAL B CA 1
ATOM 3090 C C . VAL B 1 40 ? -33.219 -30.156 -20.922 1 91.94 40 VAL B C 1
ATOM 3092 O O . VAL B 1 40 ? -32.031 -29.797 -21.016 1 91.94 40 VAL B O 1
ATOM 3095 N N . ASP B 1 41 ? -34.094 -29.609 -20.062 1 90.88 41 ASP B N 1
ATOM 3096 C CA . ASP B 1 41 ? -33.656 -28.641 -19.062 1 90.88 41 ASP B CA 1
ATOM 3097 C C . ASP B 1 41 ? -33 -29.359 -17.875 1 90.88 41 ASP B C 1
ATOM 3099 O O . ASP B 1 41 ? -33.344 -30.5 -17.562 1 90.88 41 ASP B O 1
ATOM 3103 N N . GLU B 1 42 ? -32.094 -28.641 -17.406 1 90 42 GLU B N 1
ATOM 3104 C CA . GLU B 1 42 ? -31.609 -29.094 -16.094 1 90 42 GLU B CA 1
ATOM 3105 C C . GLU B 1 42 ? -32.781 -29.25 -15.109 1 90 42 GLU B C 1
ATOM 3107 O O . GLU B 1 42 ? -33.812 -28.594 -15.258 1 90 42 GLU B O 1
ATOM 3112 N N . GLU B 1 43 ? -32.688 -30.25 -14.25 1 91.25 43 GLU B N 1
ATOM 3113 C CA . GLU B 1 43 ? -33.719 -30.609 -13.266 1 91.25 43 GLU B CA 1
ATOM 3114 C C . GLU B 1 43 ? -34.812 -31.469 -13.891 1 91.25 43 GLU B C 1
ATOM 3116 O O . GLU B 1 43 ? -35.844 -31.734 -13.258 1 91.25 43 GLU B O 1
ATOM 3121 N N . PHE B 1 44 ? -34.594 -31.828 -15.133 1 93.06 44 PHE B N 1
ATOM 3122 C CA . PHE B 1 44 ? -35.531 -32.719 -15.797 1 93.06 44 PHE B CA 1
ATOM 3123 C C . PHE B 1 44 ? -35.688 -34.031 -15.039 1 93.06 44 PHE B C 1
ATOM 3125 O O . PHE B 1 44 ? -34.688 -34.625 -14.641 1 93.06 44 PHE B O 1
ATOM 3132 N N . GLU B 1 45 ? -36.875 -34.375 -14.805 1 94.06 45 GLU B N 1
ATOM 3133 C CA . GLU B 1 45 ? -37.25 -35.688 -14.242 1 94.06 45 GLU B CA 1
ATOM 3134 C C . GLU B 1 45 ? -38.312 -36.375 -15.086 1 94.06 45 GLU B C 1
ATOM 3136 O O . GLU B 1 45 ? -39.406 -35.812 -15.289 1 94.06 45 GLU B O 1
ATOM 3141 N N . GLY B 1 46 ? -37.938 -37.469 -15.68 1 94.38 46 GLY B N 1
ATOM 3142 C CA . GLY B 1 46 ? -38.875 -38.188 -16.531 1 94.38 46 GLY B CA 1
ATOM 3143 C C . GLY B 1 46 ? -38.219 -39.188 -17.453 1 94.38 46 GLY B C 1
ATOM 3144 O O . GLY B 1 46 ? -37.094 -39.625 -17.203 1 94.38 46 GLY B O 1
ATOM 3145 N N . ASP B 1 47 ? -39 -39.594 -18.469 1 95.44 47 ASP B N 1
ATOM 3146 C CA . ASP B 1 47 ? -38.5 -40.562 -19.469 1 95.44 47 ASP B CA 1
ATOM 3147 C C . ASP B 1 47 ? -37.688 -39.844 -20.547 1 95.44 47 ASP B C 1
ATOM 3149 O O . ASP B 1 47 ? -38.125 -38.875 -21.156 1 95.44 47 ASP B O 1
ATOM 3153 N N . ILE B 1 48 ? -36.531 -40.312 -20.656 1 94.88 48 ILE B N 1
ATOM 3154 C CA . ILE B 1 48 ? -35.625 -39.719 -21.625 1 94.88 48 ILE B CA 1
ATOM 3155 C C . ILE B 1 48 ? -35.906 -40.281 -23.016 1 94.88 48 ILE B C 1
ATOM 3157 O O . ILE B 1 48 ? -36.094 -39.531 -23.969 1 94.88 48 ILE B O 1
ATOM 3161 N N . GLU B 1 49 ? -35.875 -41.531 -23.094 1 95.94 49 GLU B N 1
ATOM 3162 C CA . GLU B 1 49 ? -36.156 -42.188 -24.375 1 95.94 49 GLU B CA 1
ATOM 3163 C C . GLU B 1 49 ? -36.906 -43.5 -24.172 1 95.94 49 GLU B C 1
ATOM 3165 O O . GLU B 1 49 ? -36.812 -44.125 -23.125 1 95.94 49 GLU B O 1
ATOM 3170 N N . ILE B 1 50 ? -37.719 -43.812 -25.219 1 96.44 50 ILE B N 1
ATOM 3171 C CA . ILE B 1 50 ? -38.312 -45.125 -25.344 1 96.44 50 ILE B CA 1
ATOM 3172 C C . ILE B 1 50 ? -37.656 -45.875 -26.5 1 96.44 50 ILE B C 1
ATOM 3174 O O . ILE B 1 50 ? -37.594 -45.375 -27.625 1 96.44 50 ILE B O 1
ATOM 3178 N N . ILE B 1 51 ? -37.094 -46.906 -26.172 1 96.62 51 ILE B N 1
ATOM 3179 C CA . ILE B 1 51 ? -36.469 -47.781 -27.172 1 96.62 51 ILE B CA 1
ATOM 3180 C C . ILE B 1 51 ? -37.469 -48.781 -27.688 1 96.62 51 ILE B C 1
ATOM 3182 O O . ILE B 1 51 ? -38.094 -49.5 -26.906 1 96.62 51 ILE B O 1
ATOM 3186 N N . THR B 1 52 ? -37.562 -48.781 -29.031 1 96.31 52 THR B N 1
ATOM 3187 C CA . THR B 1 52 ? -38.594 -49.656 -29.625 1 96.31 52 THR B CA 1
ATOM 3188 C C . THR B 1 52 ? -37.938 -50.719 -30.5 1 96.31 52 THR B C 1
ATOM 3190 O O . THR B 1 52 ? -36.719 -50.688 -30.734 1 96.31 52 THR B O 1
ATOM 3193 N N . ASN B 1 53 ? -38.688 -51.719 -30.875 1 95.69 53 ASN B N 1
ATOM 3194 C CA . ASN B 1 53 ? -38.312 -52.75 -31.812 1 95.69 53 ASN B CA 1
ATOM 3195 C C . ASN B 1 53 ? -37.125 -53.562 -31.312 1 95.69 53 ASN B C 1
ATOM 3197 O O . ASN B 1 53 ? -36.188 -53.844 -32.062 1 95.69 53 ASN B O 1
ATOM 3201 N N . ILE B 1 54 ? -37.188 -53.875 -30.062 1 95.69 54 ILE B N 1
ATOM 3202 C CA . ILE B 1 54 ? -36.156 -54.719 -29.484 1 95.69 54 ILE B CA 1
ATOM 3203 C C . ILE B 1 54 ? -36.406 -56.188 -29.812 1 95.69 54 ILE B C 1
ATOM 3205 O O . ILE B 1 54 ? -37.5 -56.688 -29.562 1 95.69 54 ILE B O 1
ATOM 3209 N N . SER B 1 55 ? -35.375 -56.844 -30.312 1 94.75 55 SER B N 1
ATOM 3210 C CA . SER B 1 55 ? -35.469 -58.281 -30.594 1 94.75 55 SER B CA 1
ATOM 3211 C C . SER B 1 55 ? -35.656 -59.094 -29.312 1 94.75 55 SER B C 1
ATOM 3213 O O . SER B 1 55 ? -35 -58.812 -28.297 1 94.75 55 SER B O 1
ATOM 3215 N N . PRO B 1 56 ? -36.531 -60.156 -29.312 1 93.19 56 PRO B N 1
ATOM 3216 C CA . PRO B 1 56 ? -36.719 -60.969 -28.109 1 93.19 56 PRO B CA 1
ATOM 3217 C C . PRO B 1 56 ? -35.469 -61.781 -27.734 1 93.19 56 PRO B C 1
ATOM 3219 O O . PRO B 1 56 ? -35.375 -62.312 -26.641 1 93.19 56 PRO B O 1
ATOM 3222 N N . TYR B 1 57 ? -34.469 -61.719 -28.625 1 92.56 57 TYR B N 1
ATOM 3223 C CA . TYR B 1 57 ? -33.312 -62.562 -28.406 1 92.56 57 TYR B CA 1
ATOM 3224 C C . TYR B 1 57 ? -32.156 -61.719 -27.859 1 92.56 57 TYR B C 1
ATOM 3226 O O . TYR B 1 57 ? -31.031 -62.219 -27.688 1 92.56 57 TYR B O 1
ATOM 3234 N N . VAL B 1 58 ? -32.438 -60.469 -27.641 1 94.19 58 VAL B N 1
ATOM 3235 C CA . VAL B 1 58 ? -31.344 -59.625 -27.156 1 94.19 58 VAL B CA 1
ATOM 3236 C C . VAL B 1 58 ? -31.656 -59.156 -25.734 1 94.19 58 VAL B C 1
ATOM 3238 O O . VAL B 1 58 ? -32.812 -59.094 -25.328 1 94.19 58 VAL B O 1
ATOM 3241 N N . ARG B 1 59 ? -30.516 -58.938 -24.984 1 96.06 59 ARG B N 1
ATOM 3242 C CA . ARG B 1 59 ? -30.594 -58.344 -23.656 1 96.06 59 ARG B CA 1
ATOM 3243 C C . ARG B 1 59 ? -29.875 -57 -23.625 1 96.06 59 ARG B C 1
ATOM 3245 O O . ARG B 1 59 ? -28.734 -56.875 -24.094 1 96.06 59 ARG B O 1
ATOM 3252 N N . LEU B 1 60 ? -30.625 -56.031 -23.141 1 97.12 60 LEU B N 1
ATOM 3253 C CA . LEU B 1 60 ? -30.062 -54.688 -23.094 1 97.12 60 LEU B CA 1
ATOM 3254 C C . LEU B 1 60 ? -29.562 -54.344 -21.688 1 97.12 60 LEU B C 1
ATOM 3256 O O . LEU B 1 60 ? -30.156 -54.781 -20.688 1 97.12 60 LEU B O 1
ATOM 3260 N N . VAL B 1 61 ? -28.453 -53.625 -21.641 1 97.06 61 VAL B N 1
ATOM 3261 C CA . VAL B 1 61 ? -27.891 -53.125 -20.391 1 97.06 61 VAL B CA 1
ATOM 3262 C C . VAL B 1 61 ? -27.516 -51.656 -20.547 1 97.06 61 VAL B C 1
ATOM 3264 O O . VAL B 1 61 ? -26.984 -51.25 -21.594 1 97.06 61 VAL B O 1
ATOM 3267 N N . LEU B 1 62 ? -27.891 -50.906 -19.578 1 96.62 62 LEU B N 1
ATOM 3268 C CA . LEU B 1 62 ? -27.453 -49.5 -19.516 1 96.62 62 LEU B CA 1
ATOM 3269 C C . LEU B 1 62 ? -26.047 -49.406 -18.953 1 96.62 62 LEU B C 1
ATOM 3271 O O . LEU B 1 62 ? -25.766 -49.938 -17.875 1 96.62 62 LEU B O 1
ATOM 3275 N N . GLU B 1 63 ? -25.125 -48.688 -19.703 1 94.69 63 GLU B N 1
ATOM 3276 C CA . GLU B 1 63 ? -23.719 -48.562 -19.297 1 94.69 63 GLU B CA 1
ATOM 3277 C C . GLU B 1 63 ? -23.219 -47.125 -19.406 1 94.69 63 GLU B C 1
ATOM 3279 O O . GLU B 1 63 ? -23.719 -46.375 -20.234 1 94.69 63 GLU B O 1
ATOM 3284 N N . PRO B 1 64 ? -22.281 -46.844 -18.516 1 90.19 64 PRO B N 1
ATOM 3285 C CA . PRO B 1 64 ? -21.688 -45.531 -18.641 1 90.19 64 PRO B CA 1
ATOM 3286 C C . PRO B 1 64 ? -20.922 -45.344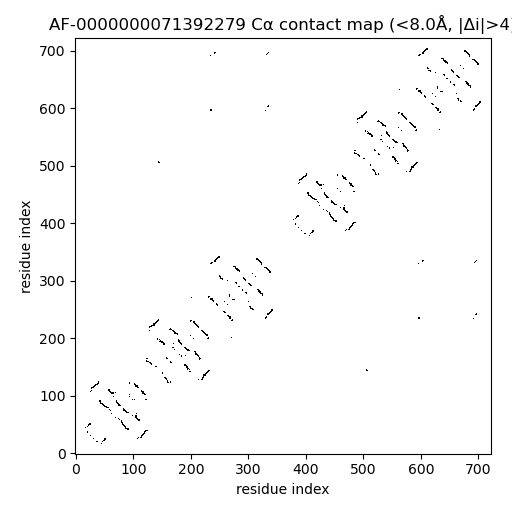 -19.938 1 90.19 64 PRO B C 1
ATOM 3288 O O . PRO B 1 64 ? -20.312 -46.281 -20.453 1 90.19 64 PRO B O 1
ATOM 3291 N N . TYR B 1 65 ? -21.047 -44.188 -20.531 1 90 65 TYR B N 1
ATOM 3292 C CA . TYR B 1 65 ? -20.266 -43.75 -21.703 1 90 65 TYR B CA 1
ATOM 3293 C C . TYR B 1 65 ? -19.672 -42.375 -21.5 1 90 65 TYR B C 1
ATOM 3295 O O . TYR B 1 65 ? -20.391 -41.375 -21.5 1 90 65 TYR B O 1
ATOM 3303 N N . MET B 1 66 ? -18.359 -42.219 -21.234 1 83.88 66 MET B N 1
ATOM 3304 C CA . MET B 1 66 ? -17.594 -41 -21.031 1 83.88 66 MET B CA 1
ATOM 3305 C C . MET B 1 66 ? -18.016 -40.281 -19.75 1 83.88 66 MET B C 1
ATOM 3307 O O . MET B 1 66 ? -17.656 -39.125 -19.516 1 83.88 66 MET B O 1
ATOM 3311 N N . CYS B 1 67 ? -18.969 -40.844 -19.016 1 81.81 67 CYS B N 1
ATOM 3312 C CA . CYS B 1 67 ? -19.453 -40.219 -17.781 1 81.81 67 CYS B CA 1
ATOM 3313 C C . CYS B 1 67 ? -19.844 -41.281 -16.766 1 81.81 67 CYS B C 1
ATOM 3315 O O . CYS B 1 67 ? -20.906 -41.906 -16.859 1 81.81 67 CYS B O 1
ATOM 3317 N N . SER B 1 68 ? -19.078 -41.438 -15.82 1 80.25 68 SER B N 1
ATOM 3318 C CA . SER B 1 68 ? -19.406 -42.438 -14.805 1 80.25 68 SER B CA 1
ATOM 3319 C C . SER B 1 68 ? -20.469 -41.906 -13.836 1 80.25 68 SER B C 1
ATOM 3321 O O . SER B 1 68 ? -21.344 -42.656 -13.406 1 80.25 68 SER B O 1
ATOM 3323 N N . LEU B 1 69 ? -20.484 -40.656 -13.625 1 85.69 69 LEU B N 1
ATOM 3324 C CA . LEU B 1 69 ? -21.391 -40.062 -12.648 1 85.69 69 LEU B CA 1
ATOM 3325 C C . LEU B 1 69 ? -22.812 -40 -13.195 1 85.69 69 LEU B C 1
ATOM 3327 O O . LEU B 1 69 ? -23.781 -39.906 -12.438 1 85.69 69 LEU B O 1
ATOM 3331 N N . CYS B 1 70 ? -22.875 -40.156 -14.516 1 85.75 70 CYS B N 1
ATOM 3332 C CA . CYS B 1 70 ? -24.188 -40.062 -15.164 1 85.75 70 CYS B CA 1
ATOM 3333 C C . CYS B 1 70 ? -25.078 -41.219 -14.758 1 85.75 70 CYS B C 1
ATOM 3335 O O . CYS B 1 70 ? -26.312 -41.094 -14.734 1 85.75 70 CYS B O 1
ATOM 3337 N N . MET B 1 71 ? -24.5 -42.312 -14.391 1 88.81 71 MET B N 1
ATOM 3338 C CA . MET B 1 71 ? -25.281 -43.5 -14.078 1 88.81 71 MET B CA 1
ATOM 3339 C C . MET B 1 71 ? -26.016 -43.344 -12.742 1 88.81 71 MET B C 1
ATOM 3341 O O . MET B 1 71 ? -26.938 -44.094 -12.438 1 88.81 71 MET B O 1
ATOM 3345 N N . LYS B 1 72 ? -25.625 -42.281 -12.039 1 90.38 72 LYS B N 1
ATOM 3346 C CA . LYS B 1 72 ? -26.328 -42 -10.781 1 90.38 72 LYS B CA 1
ATOM 3347 C C . LYS B 1 72 ? -27.672 -41.344 -11.039 1 90.38 72 LYS B C 1
ATOM 3349 O O . LYS B 1 72 ? -28.516 -41.25 -10.148 1 90.38 72 LYS B O 1
ATOM 3354 N N . TYR B 1 73 ? -27.875 -40.906 -12.25 1 93.12 73 TYR B N 1
ATOM 3355 C CA . TYR B 1 73 ? -29.062 -40.125 -12.555 1 93.12 73 TYR B CA 1
ATOM 3356 C C . TYR B 1 73 ? -30.016 -40.906 -13.469 1 93.12 73 TYR B C 1
ATOM 3358 O O . TYR B 1 73 ? -31.156 -40.469 -13.68 1 93.12 73 TYR B O 1
ATOM 3366 N N . LEU B 1 74 ? -29.547 -42.031 -14.094 1 94.5 74 LEU B N 1
ATOM 3367 C CA . LEU B 1 74 ? -30.328 -42.75 -15.109 1 94.5 74 LEU B CA 1
ATOM 3368 C C . LEU B 1 74 ? -30.562 -44.188 -14.711 1 94.5 74 LEU B C 1
ATOM 3370 O O . LEU B 1 74 ? -29.75 -44.781 -14 1 94.5 74 LEU B O 1
ATOM 3374 N N . GLU B 1 75 ? -31.656 -44.719 -15.203 1 96.12 75 GLU B N 1
ATOM 3375 C CA . GLU B 1 75 ? -31.953 -46.156 -15.078 1 96.12 75 GLU B CA 1
ATOM 3376 C C . GLU B 1 75 ? -32.625 -46.688 -16.344 1 96.12 75 GLU B C 1
ATOM 3378 O O . GLU B 1 75 ? -33.219 -45.938 -17.109 1 96.12 75 GLU B O 1
ATOM 3383 N N . LEU B 1 76 ? -32.344 -47.875 -16.578 1 97.19 76 LEU B N 1
ATOM 3384 C CA . LEU B 1 76 ? -33 -48.594 -17.672 1 97.19 76 LEU B CA 1
ATOM 3385 C C . LEU B 1 76 ? -34.125 -49.469 -17.141 1 97.19 76 LEU B C 1
ATOM 3387 O O . LEU B 1 76 ? -33.906 -50.375 -16.312 1 97.19 76 LEU B O 1
ATOM 3391 N N . VAL B 1 77 ? -35.375 -49.094 -17.562 1 96.94 77 VAL B N 1
ATOM 3392 C CA . VAL B 1 77 ? -36.531 -49.938 -17.266 1 96.94 77 VAL B CA 1
ATOM 3393 C C . VAL B 1 77 ? -36.75 -50.906 -18.406 1 96.94 77 VAL B C 1
ATOM 3395 O O . VAL B 1 77 ? -37.281 -50.562 -19.469 1 96.94 77 VAL B O 1
ATOM 3398 N N . TYR B 1 78 ? -36.281 -52.094 -18.125 1 96.81 78 TYR B N 1
ATOM 3399 C CA . TYR B 1 78 ? -36.25 -53.125 -19.156 1 96.81 78 TYR B CA 1
ATOM 3400 C C . TYR B 1 78 ? -36.25 -54.531 -18.562 1 96.81 78 TYR B C 1
ATOM 3402 O O . TYR B 1 78 ? -35.594 -54.781 -17.562 1 96.81 78 TYR B O 1
ATOM 3410 N N . SER B 1 79 ? -37.156 -55.438 -19.125 1 95.38 79 SER B N 1
ATOM 3411 C CA . SER B 1 79 ? -37.125 -56.875 -18.828 1 95.38 79 SER B CA 1
ATOM 3412 C C . SER B 1 79 ? -36.781 -57.688 -20.062 1 95.38 79 SER B C 1
ATOM 3414 O O . SER B 1 79 ? -37.281 -57.375 -21.156 1 95.38 79 SER B O 1
ATOM 3416 N N . ASP B 1 80 ? -36.094 -58.75 -19.781 1 93.25 80 ASP B N 1
ATOM 3417 C CA . ASP B 1 80 ? -35.688 -59.594 -20.906 1 93.25 80 ASP B CA 1
ATOM 3418 C C . ASP B 1 80 ? -36.906 -60.062 -21.703 1 93.25 80 ASP B C 1
ATOM 3420 O O . ASP B 1 80 ? -37.906 -60.5 -21.109 1 93.25 80 ASP B O 1
ATOM 3424 N N . GLY B 1 81 ? -36.781 -59.938 -22.938 1 93.94 81 GLY B N 1
ATOM 3425 C CA . GLY B 1 81 ? -37.844 -60.406 -23.797 1 93.94 81 GLY B CA 1
ATOM 3426 C C . GLY B 1 81 ? -38.812 -59.281 -24.203 1 93.94 81 GLY B C 1
ATOM 3427 O O . GLY B 1 81 ? -39.594 -59.438 -25.141 1 93.94 81 GLY B O 1
ATOM 3428 N N . ASP B 1 82 ? -38.812 -58.156 -23.516 1 95.06 82 ASP B N 1
ATOM 3429 C CA . ASP B 1 82 ? -39.688 -57.031 -23.844 1 95.06 82 ASP B CA 1
ATOM 3430 C C . ASP B 1 82 ? -39.312 -56.438 -25.203 1 95.06 82 ASP B C 1
ATOM 3432 O O . ASP B 1 82 ? -38.125 -56.406 -25.578 1 95.06 82 ASP B O 1
ATOM 3436 N N . SER B 1 83 ? -40.281 -55.906 -25.906 1 96.38 83 SER B N 1
ATOM 3437 C CA . SER B 1 83 ? -40.031 -55.281 -27.203 1 96.38 83 SER B CA 1
ATOM 3438 C C . SER B 1 83 ? -39.75 -53.781 -27.047 1 96.38 83 SER B C 1
ATOM 3440 O O . SER B 1 83 ? -39.406 -53.094 -28.016 1 96.38 83 SER B O 1
ATOM 3442 N N . THR B 1 84 ? -39.969 -53.25 -25.859 1 96.31 84 THR B N 1
ATOM 3443 C CA . THR B 1 84 ? -39.688 -51.844 -25.578 1 96.31 84 THR B CA 1
ATOM 3444 C C . THR B 1 84 ? -38.906 -51.719 -24.281 1 96.31 84 THR B C 1
ATOM 3446 O O . THR B 1 84 ? -38.906 -52.625 -23.438 1 96.31 84 THR B O 1
ATOM 3449 N N . ALA B 1 85 ? -38.156 -50.719 -24.156 1 97.25 85 ALA B N 1
ATOM 3450 C CA . ALA B 1 85 ? -37.406 -50.312 -22.953 1 97.25 85 ALA B CA 1
ATOM 3451 C C . ALA B 1 85 ? -37.438 -48.812 -22.766 1 97.25 85 ALA B C 1
ATOM 3453 O O . ALA B 1 85 ? -37.656 -48.062 -23.719 1 97.25 85 ALA B O 1
ATOM 3454 N N . ILE B 1 86 ? -37.312 -48.406 -21.516 1 97.19 86 ILE B N 1
ATOM 3455 C CA . ILE B 1 86 ? -37.344 -46.969 -21.219 1 97.19 86 ILE B CA 1
ATOM 3456 C C . ILE B 1 86 ? -36.094 -46.594 -20.422 1 97.19 86 ILE B C 1
ATOM 3458 O O . ILE B 1 86 ? -35.75 -47.25 -19.453 1 97.19 86 ILE B O 1
ATOM 3462 N N . VAL B 1 87 ? -35.438 -45.594 -20.938 1 96.62 87 VAL B N 1
ATOM 3463 C CA . VAL B 1 87 ? -34.438 -44.938 -20.109 1 96.62 87 VAL B CA 1
ATOM 3464 C C . VAL B 1 87 ? -35.062 -43.719 -19.422 1 96.62 87 VAL B C 1
ATOM 3466 O O . VAL B 1 87 ? -35.656 -42.875 -20.078 1 96.62 87 VAL B O 1
ATOM 3469 N N . ARG B 1 88 ? -34.938 -43.656 -18.156 1 95.94 88 ARG B N 1
ATOM 3470 C CA . ARG B 1 88 ? -35.531 -42.531 -17.422 1 95.94 88 ARG B CA 1
ATOM 3471 C C . ARG B 1 88 ? -34.594 -42.062 -16.297 1 95.94 88 ARG B C 1
ATOM 3473 O O . ARG B 1 88 ? -33.656 -42.75 -15.938 1 95.94 88 ARG B O 1
ATOM 3480 N N . THR B 1 89 ? -34.844 -40.812 -15.781 1 94.62 89 THR B N 1
ATOM 3481 C CA . THR B 1 89 ? -34.062 -40.281 -14.688 1 94.62 89 THR B CA 1
ATOM 3482 C C . THR B 1 89 ? -34.5 -40.875 -13.352 1 94.62 89 THR B C 1
ATOM 3484 O O . THR B 1 89 ? -35.688 -41.125 -13.148 1 94.62 89 THR B O 1
ATOM 3487 N N . ILE B 1 90 ? -33.531 -41.125 -12.477 1 94.25 90 ILE B N 1
ATOM 3488 C CA . ILE B 1 90 ? -33.844 -41.594 -11.125 1 94.25 90 ILE B CA 1
ATOM 3489 C C . ILE B 1 90 ? -34 -40.406 -10.188 1 94.25 90 ILE B C 1
ATOM 3491 O O . ILE B 1 90 ? -34.625 -40.5 -9.141 1 94.25 90 ILE B O 1
ATOM 3495 N N . LYS B 1 91 ? -33.469 -39.312 -10.5 1 93.81 91 LYS B N 1
ATOM 3496 C CA . LYS B 1 91 ? -33.531 -38.031 -9.82 1 93.81 91 LYS B CA 1
ATOM 3497 C C . LYS B 1 91 ? -33.344 -36.875 -10.805 1 93.81 91 LYS B C 1
ATOM 3499 O O . LYS B 1 91 ? -32.906 -37.094 -11.938 1 93.81 91 LYS B O 1
ATOM 3504 N N . PRO B 1 92 ? -33.719 -35.75 -10.352 1 92.81 92 PRO B N 1
ATOM 3505 C CA . PRO B 1 92 ? -33.562 -34.625 -11.289 1 92.81 92 PRO B CA 1
ATOM 3506 C C . PRO B 1 92 ? -32.125 -34.469 -11.773 1 92.81 92 PRO B C 1
ATOM 3508 O O . PRO B 1 92 ? -31.172 -34.594 -10.984 1 92.81 92 PRO B O 1
ATOM 3511 N N . LEU B 1 93 ? -31.984 -34.188 -13.039 1 90.81 93 LEU B N 1
ATOM 3512 C CA . LEU B 1 93 ? -30.656 -34 -13.625 1 90.81 93 LEU B CA 1
ATOM 3513 C C . LEU B 1 93 ? -29.969 -32.781 -13.047 1 90.81 93 LEU B C 1
ATOM 3515 O O . LEU B 1 93 ? -30.609 -31.75 -12.82 1 90.81 93 LEU B O 1
ATOM 3519 N N . ASP B 1 94 ? -28.703 -32.906 -12.688 1 90.12 94 ASP B N 1
ATOM 3520 C CA . ASP B 1 94 ? -27.875 -31.828 -12.156 1 90.12 94 ASP B CA 1
ATOM 3521 C C . ASP B 1 94 ? -26.578 -31.688 -12.945 1 90.12 94 ASP B C 1
ATOM 3523 O O . ASP B 1 94 ? -25.656 -32.469 -12.773 1 90.12 94 ASP B O 1
ATOM 3527 N N . LEU B 1 95 ? -26.609 -30.75 -13.742 1 87.19 95 LEU B N 1
ATOM 3528 C CA . LEU B 1 95 ? -25.516 -30.547 -14.68 1 87.19 95 LEU B CA 1
ATOM 3529 C C . LEU B 1 95 ? -24.203 -30.328 -13.938 1 87.19 95 LEU B C 1
ATOM 3531 O O . LEU B 1 95 ? -23.156 -30.859 -14.32 1 87.19 95 LEU B O 1
ATOM 3535 N N . GLU B 1 96 ? -24.25 -29.578 -12.836 1 88.88 96 GLU B N 1
ATOM 3536 C CA . GLU B 1 96 ? -23.062 -29.219 -12.078 1 88.88 96 GLU B CA 1
ATOM 3537 C C . GLU B 1 96 ? -22.484 -30.406 -11.328 1 88.88 96 GLU B C 1
ATOM 3539 O O . GLU B 1 96 ? -21.281 -30.531 -11.156 1 88.88 96 GLU B O 1
ATOM 3544 N N . ALA B 1 97 ? -23.375 -31.266 -10.93 1 85.38 97 ALA B N 1
ATOM 3545 C CA . ALA B 1 97 ? -22.938 -32.469 -10.219 1 85.38 97 ALA B CA 1
ATOM 3546 C C . ALA B 1 97 ? -22.344 -33.5 -11.18 1 85.38 97 ALA B C 1
ATOM 3548 O O . ALA B 1 97 ? -21.438 -34.219 -10.812 1 85.38 97 ALA B O 1
ATOM 3549 N N . ILE B 1 98 ? -22.844 -33.531 -12.32 1 82.62 98 ILE B N 1
ATOM 3550 C CA . ILE B 1 98 ? -22.391 -34.5 -13.312 1 82.62 98 ILE B CA 1
ATOM 3551 C C . ILE B 1 98 ? -21.047 -34.062 -13.891 1 82.62 98 ILE B C 1
ATOM 3553 O O . ILE B 1 98 ? -20.234 -34.875 -14.305 1 82.62 98 ILE B O 1
ATOM 3557 N N . LYS B 1 99 ? -20.453 -32.844 -13.391 1 67.5 99 LYS B N 1
ATOM 3558 C CA . LYS B 1 99 ? -19.125 -32.281 -13.625 1 67.5 99 LYS B CA 1
ATOM 3559 C C . LYS B 1 99 ? -18.672 -32.531 -15.062 1 67.5 99 LYS B C 1
ATOM 3561 O O . LYS B 1 99 ? -17.484 -32.719 -15.312 1 67.5 99 LYS B O 1
ATOM 3566 N N . MET B 1 100 ? -19.594 -32.75 -15.914 1 61.84 100 MET B N 1
ATOM 3567 C CA . MET B 1 100 ? -19.031 -33.062 -17.219 1 61.84 100 MET B CA 1
ATOM 3568 C C . MET B 1 100 ? -18.609 -31.812 -17.969 1 61.84 100 MET B C 1
ATOM 3570 O O . MET B 1 100 ? -19.172 -30.734 -17.75 1 61.84 100 MET B O 1
ATOM 3574 N N . SER B 1 101 ? -17.469 -31.938 -18.641 1 58.75 101 SER B N 1
ATOM 3575 C CA . SER B 1 101 ? -16.828 -30.891 -19.422 1 58.75 101 SER B CA 1
ATOM 3576 C C . SER B 1 101 ? -17.766 -30.328 -20.484 1 58.75 101 SER B C 1
ATOM 3578 O O . SER B 1 101 ? -17.562 -29.219 -20.969 1 58.75 101 SER B O 1
ATOM 3580 N N . ALA B 1 102 ? -18.781 -31.188 -20.953 1 60.38 102 ALA B N 1
ATOM 3581 C CA . ALA B 1 102 ? -19.375 -30.797 -22.219 1 60.38 102 ALA B CA 1
ATOM 3582 C C . ALA B 1 102 ? -20.891 -30.656 -22.094 1 60.38 102 ALA B C 1
ATOM 3584 O O . ALA B 1 102 ? -21.609 -30.719 -23.094 1 60.38 102 ALA B O 1
ATOM 3585 N N . ASP B 1 103 ? -21.594 -30.078 -21.078 1 73.69 103 ASP B N 1
ATOM 3586 C CA . ASP B 1 103 ? -23.016 -29.812 -20.969 1 73.69 103 ASP B CA 1
ATOM 3587 C C . ASP B 1 103 ? -23.844 -31 -21.422 1 73.69 103 ASP B C 1
ATOM 3589 O O . ASP B 1 103 ? -24.953 -30.844 -21.938 1 73.69 103 ASP B O 1
ATOM 3593 N N . ALA B 1 104 ? -23.25 -32.156 -21.547 1 83 104 ALA B N 1
ATOM 3594 C CA . ALA B 1 104 ? -24.016 -33.312 -22.047 1 83 104 ALA B CA 1
ATOM 3595 C C . ALA B 1 104 ? -23.828 -34.531 -21.172 1 83 104 ALA B C 1
ATOM 3597 O O . ALA B 1 104 ? -22.797 -34.688 -20.516 1 83 104 ALA B O 1
ATOM 3598 N N . VAL B 1 105 ? -24.906 -35.281 -21.172 1 86.25 105 VAL B N 1
ATOM 3599 C CA . VAL B 1 105 ? -24.844 -36.625 -20.562 1 86.25 105 VAL B CA 1
ATOM 3600 C C . VAL B 1 105 ? -24.641 -37.688 -21.641 1 86.25 105 VAL B C 1
ATOM 3602 O O . VAL B 1 105 ? -25.406 -37.75 -22.609 1 86.25 105 VAL B O 1
ATOM 3605 N N . TYR B 1 106 ? -23.578 -38.438 -21.438 1 88 106 TYR B N 1
ATOM 3606 C CA . TYR B 1 106 ? -23.281 -39.531 -22.344 1 88 106 TYR B CA 1
ATOM 3607 C C . TYR B 1 106 ? -23.547 -40.875 -21.688 1 88 106 TYR B C 1
ATOM 3609 O O . TYR B 1 106 ? -23.125 -41.094 -20.547 1 88 106 TYR B O 1
ATOM 3617 N N . TYR B 1 107 ? -24.359 -41.688 -22.344 1 92.5 107 TYR B N 1
ATOM 3618 C CA . TYR B 1 107 ? -24.562 -43.031 -21.891 1 92.5 107 TYR B CA 1
ATOM 3619 C C . TYR B 1 107 ? -24.719 -44 -23.062 1 92.5 107 TYR B C 1
ATOM 3621 O O . TYR B 1 107 ? -24.766 -43.562 -24.219 1 92.5 107 TYR B O 1
ATOM 3629 N N . SER B 1 108 ? -24.625 -45.25 -22.781 1 96.06 108 SER B N 1
ATOM 3630 C CA . SER B 1 108 ? -24.766 -46.25 -23.828 1 96.06 108 SER B CA 1
ATOM 3631 C C . SER B 1 108 ? -25.719 -47.344 -23.422 1 96.06 108 SER B C 1
ATOM 3633 O O . SER B 1 108 ? -25.844 -47.656 -22.234 1 96.06 108 SER B O 1
ATOM 3635 N N . ILE B 1 109 ? -26.516 -47.75 -24.391 1 96.31 109 ILE B N 1
ATOM 3636 C CA . ILE B 1 109 ? -27.312 -48.969 -24.297 1 96.31 109 ILE B CA 1
ATOM 3637 C C . ILE B 1 109 ? -26.594 -50.125 -25.016 1 96.31 109 ILE B C 1
ATOM 3639 O O . ILE B 1 109 ? -26.547 -50.156 -26.25 1 96.31 109 ILE B O 1
ATOM 3643 N N . SER B 1 110 ? -26.094 -51.031 -24.234 1 96.31 110 SER B N 1
ATOM 3644 C CA . SER B 1 110 ? -25.328 -52.125 -24.812 1 96.31 110 SER B CA 1
ATOM 3645 C C . SER B 1 110 ? -26.172 -53.406 -24.953 1 96.31 110 SER B C 1
ATOM 3647 O O . SER B 1 110 ? -26.984 -53.719 -24.062 1 96.31 110 SER B O 1
ATOM 3649 N N . CYS B 1 111 ? -26.016 -54.062 -26.078 1 95.31 111 CYS B N 1
ATOM 3650 C CA . CYS B 1 111 ? -26.516 -55.406 -26.234 1 95.31 111 CYS B CA 1
ATOM 3651 C C . CYS B 1 111 ? -25.531 -56.438 -25.672 1 95.31 111 CYS B C 1
ATOM 3653 O O . CYS B 1 111 ? -24.344 -56.406 -26 1 95.31 111 CYS B O 1
ATOM 3655 N N . VAL B 1 112 ? -26.062 -57.281 -24.812 1 94.44 112 VAL B N 1
ATOM 3656 C CA . VAL B 1 112 ? -25.172 -58.281 -24.266 1 94.44 112 VAL B CA 1
ATOM 3657 C C . VAL B 1 112 ? -24.578 -59.125 -25.406 1 94.44 112 VAL B C 1
ATOM 3659 O O . VAL B 1 112 ? -25.328 -59.688 -26.203 1 94.44 112 VAL B O 1
ATOM 3662 N N . ARG B 1 113 ? -23.281 -59.125 -25.594 1 90.56 113 ARG B N 1
ATOM 3663 C CA . ARG B 1 113 ? -22.547 -59.844 -26.625 1 90.56 113 ARG B CA 1
ATOM 3664 C C . ARG B 1 113 ? -22.797 -59.188 -28 1 90.56 113 ARG B C 1
ATOM 3666 O O . ARG B 1 113 ? -22.781 -59.875 -29.016 1 90.56 113 ARG B O 1
ATOM 3673 N N . GLY B 1 114 ? -23.188 -57.969 -27.953 1 93 114 GLY B N 1
ATOM 3674 C CA . GLY B 1 114 ? -23.438 -57.25 -29.188 1 93 114 GLY B CA 1
ATOM 3675 C C . GLY B 1 114 ? -22.844 -55.844 -29.188 1 93 114 GLY B C 1
ATOM 3676 O O . GLY B 1 114 ? -21.859 -55.594 -28.484 1 93 114 GLY B O 1
ATOM 3677 N N . ALA B 1 115 ? -23.312 -54.969 -30.031 1 95.31 115 ALA B N 1
ATOM 3678 C CA . ALA B 1 115 ? -22.766 -53.656 -30.25 1 95.31 115 ALA B CA 1
ATOM 3679 C C . ALA B 1 115 ? -23.266 -52.656 -29.188 1 95.31 115 ALA B C 1
ATOM 3681 O O . ALA B 1 115 ? -24.219 -52.969 -28.453 1 95.31 115 ALA B O 1
ATOM 3682 N N . ILE B 1 116 ? -22.531 -51.625 -29.094 1 95.44 116 ILE B N 1
ATOM 3683 C CA . ILE B 1 116 ? -22.891 -50.531 -28.172 1 95.44 116 ILE B CA 1
ATOM 3684 C C . ILE B 1 116 ? -23.625 -49.438 -28.938 1 95.44 116 ILE B C 1
ATOM 3686 O O . ILE B 1 116 ? -23.25 -49.094 -30.047 1 95.44 116 ILE B O 1
ATOM 3690 N N . ASN B 1 117 ? -24.766 -49.031 -28.375 1 97.06 117 ASN B N 1
ATOM 3691 C CA . ASN B 1 117 ? -25.516 -47.875 -28.875 1 97.06 117 ASN B CA 1
ATOM 3692 C C . ASN B 1 117 ? -25.344 -46.656 -28 1 97.06 117 ASN B C 1
ATOM 3694 O O . ASN B 1 117 ? -25.859 -46.594 -26.875 1 97.06 117 ASN B O 1
ATOM 3698 N N . THR B 1 118 ? -24.672 -45.594 -28.484 1 96.19 118 THR B N 1
ATOM 3699 C CA . THR B 1 118 ? -24.328 -44.438 -27.672 1 96.19 118 THR B CA 1
ATOM 3700 C C . THR B 1 118 ? -25.375 -43.344 -27.812 1 96.19 118 THR B C 1
ATOM 3702 O O . THR B 1 118 ? -25.984 -43.188 -28.875 1 96.19 118 THR B O 1
ATOM 3705 N N . ARG B 1 119 ? -25.609 -42.719 -26.703 1 94.38 119 ARG B N 1
ATOM 3706 C CA . ARG B 1 119 ? -26.547 -41.625 -26.641 1 94.38 119 ARG B CA 1
ATOM 3707 C C . ARG B 1 119 ? -25.844 -40.344 -26.156 1 94.38 119 ARG B C 1
ATOM 3709 O O . ARG B 1 119 ? -24.969 -40.406 -25.281 1 94.38 119 ARG B O 1
ATOM 3716 N N . THR B 1 120 ? -26.203 -39.219 -26.781 1 92.19 120 THR B N 1
ATOM 3717 C CA . THR B 1 120 ? -25.859 -37.875 -26.312 1 92.19 120 THR B CA 1
ATOM 3718 C C . THR B 1 120 ? -27.094 -37.094 -25.922 1 92.19 120 THR B C 1
ATOM 3720 O O . THR B 1 120 ? -28 -36.906 -26.734 1 92.19 120 THR B O 1
ATOM 3723 N N . LEU B 1 121 ? -27.156 -36.781 -24.672 1 92.06 121 LEU B N 1
ATOM 3724 C CA . LEU B 1 121 ? -28.266 -35.969 -24.172 1 92.06 121 LEU B CA 1
ATOM 3725 C C . LEU B 1 121 ? -27.75 -34.594 -23.719 1 92.06 121 LEU B C 1
ATOM 3727 O O . LEU B 1 121 ? -27.109 -34.5 -22.672 1 92.06 121 LEU B O 1
ATOM 3731 N N . TYR B 1 122 ? -28.078 -33.562 -24.5 1 90.88 122 TYR B N 1
ATOM 3732 C CA . TYR B 1 122 ? -27.719 -32.188 -24.094 1 90.88 122 TYR B CA 1
ATOM 3733 C C . TYR B 1 122 ? -28.672 -31.672 -23.031 1 90.88 122 TYR B C 1
ATOM 3735 O O . TYR B 1 122 ? -29.891 -31.891 -23.109 1 90.88 122 TYR B O 1
ATOM 3743 N N . ILE B 1 123 ? -28.031 -31.156 -22.016 1 90.88 123 ILE B N 1
ATOM 3744 C CA . ILE B 1 123 ? -28.797 -30.562 -20.922 1 90.88 123 ILE B CA 1
ATOM 3745 C C . ILE B 1 123 ? -28.641 -29.047 -20.953 1 90.88 123 ILE B C 1
ATOM 3747 O O . ILE B 1 123 ? -27.516 -28.531 -21 1 90.88 123 ILE B O 1
ATOM 3751 N N . ALA B 1 124 ? -29.75 -28.328 -20.953 1 91.25 124 ALA B N 1
ATOM 3752 C CA . ALA B 1 124 ? -29.719 -26.875 -20.859 1 91.25 124 ALA B CA 1
ATOM 3753 C C . ALA B 1 124 ? -29.5 -26.406 -19.438 1 91.25 124 ALA B C 1
ATOM 3755 O O . ALA B 1 124 ? -30.266 -26.75 -18.531 1 91.25 124 ALA B O 1
ATOM 3756 N N . ASP B 1 125 ? -28.484 -25.641 -19.234 1 91.88 125 ASP B N 1
ATOM 3757 C CA . ASP B 1 125 ? -28.109 -25.125 -17.922 1 91.88 125 ASP B CA 1
ATOM 3758 C C . ASP B 1 125 ? -29.156 -24.125 -17.406 1 91.88 125 ASP B C 1
ATOM 3760 O O . ASP B 1 125 ? -29.594 -23.25 -18.156 1 91.88 125 ASP B O 1
ATOM 3764 N N . ILE B 1 126 ? -29.609 -24.312 -16.156 1 92.31 126 ILE B N 1
ATOM 3765 C CA . ILE B 1 126 ? -30.469 -23.344 -15.5 1 92.31 126 ILE B CA 1
ATOM 3766 C C . ILE B 1 126 ? -29.734 -22.703 -14.328 1 92.31 126 ILE B C 1
ATOM 3768 O O . ILE B 1 126 ? -28.812 -23.312 -13.758 1 92.31 126 ILE B O 1
ATOM 3772 N N . ASN B 1 127 ? -30.109 -21.453 -13.992 1 94.75 127 ASN B N 1
ATOM 3773 C CA . ASN B 1 127 ? -29.531 -20.766 -12.844 1 94.75 127 ASN B CA 1
ATOM 3774 C C . ASN B 1 127 ? -30.125 -21.25 -11.531 1 94.75 127 ASN B C 1
ATOM 3776 O O . ASN B 1 127 ? -31.125 -20.703 -11.047 1 94.75 127 ASN B O 1
ATOM 3780 N N . ASP B 1 128 ? -29.5 -22.312 -10.93 1 93.31 128 ASP B N 1
ATOM 3781 C CA . ASP B 1 128 ? -30.078 -22.906 -9.727 1 93.31 128 ASP B CA 1
ATOM 3782 C C . ASP B 1 128 ? -29.062 -22.953 -8.594 1 93.31 128 ASP B C 1
ATOM 3784 O O . ASP B 1 128 ? -29.328 -23.5 -7.527 1 93.31 128 ASP B O 1
ATOM 3788 N N . ASN B 1 129 ? -27.938 -22.469 -8.812 1 95.12 129 ASN B N 1
ATOM 3789 C CA . ASN B 1 129 ? -26.922 -22.359 -7.77 1 95.12 129 ASN B CA 1
ATOM 3790 C C . ASN B 1 129 ? -26.641 -20.906 -7.418 1 95.12 129 ASN B C 1
ATOM 3792 O O . ASN B 1 129 ? -26.234 -20.109 -8.281 1 95.12 129 ASN B O 1
ATOM 3796 N N . PRO B 1 130 ? -26.797 -20.578 -6.18 1 97.44 130 PRO B N 1
ATOM 3797 C CA . PRO B 1 130 ? -26.391 -19.234 -5.773 1 97.44 130 PRO B CA 1
ATOM 3798 C C . PRO B 1 130 ? -24.875 -19.094 -5.621 1 97.44 130 PRO B C 1
ATOM 3800 O O . PRO B 1 130 ? -24.172 -20.078 -5.387 1 97.44 130 PRO B O 1
ATOM 3803 N N . PRO B 1 131 ? -24.391 -17.875 -5.867 1 97.75 131 PRO B N 1
ATOM 3804 C CA . PRO B 1 131 ? -22.984 -17.672 -5.52 1 97.75 131 PRO B CA 1
ATOM 3805 C C . PRO B 1 131 ? -22.703 -17.891 -4.035 1 97.75 131 PRO B C 1
ATOM 3807 O O . PRO B 1 131 ? -23.594 -17.703 -3.199 1 97.75 131 PRO B O 1
ATOM 3810 N N . ILE B 1 132 ? -21.562 -18.328 -3.742 1 98.25 132 ILE B N 1
ATOM 3811 C CA . ILE B 1 132 ? -21.109 -18.5 -2.367 1 98.25 132 ILE B CA 1
ATOM 3812 C C . ILE B 1 132 ? -19.75 -17.844 -2.18 1 98.25 132 ILE B C 1
ATOM 3814 O O . ILE B 1 132 ? -18.797 -18.141 -2.906 1 98.25 132 ILE B O 1
ATOM 3818 N N . PHE B 1 133 ? -19.688 -16.953 -1.198 1 98.44 133 PHE B N 1
ATOM 3819 C CA . PHE B 1 133 ? -18.406 -16.328 -0.909 1 98.44 133 PHE B CA 1
ATOM 3820 C C . PHE B 1 133 ? -17.422 -17.344 -0.342 1 98.44 133 PHE B C 1
ATOM 3822 O O . PHE B 1 133 ? -17.812 -18.234 0.408 1 98.44 133 PHE B O 1
ATOM 3829 N N . GLN B 1 134 ? -16.188 -17.125 -0.693 1 97.62 134 GLN B N 1
ATOM 3830 C CA . GLN B 1 134 ? -15.141 -18 -0.194 1 97.62 134 GLN B CA 1
ATOM 3831 C C . GLN B 1 134 ? -15.016 -17.906 1.324 1 97.62 134 GLN B C 1
ATOM 3833 O O . GLN B 1 134 ? -14.547 -18.844 1.975 1 97.62 134 GLN B O 1
ATOM 3838 N N . SER B 1 135 ? -15.406 -16.766 1.891 1 97.81 135 SER B N 1
ATOM 3839 C CA . SER B 1 135 ? -15.43 -16.547 3.332 1 97.81 135 SER B CA 1
ATOM 3840 C C . SER B 1 135 ? -16.672 -15.758 3.75 1 97.81 135 SER B C 1
ATOM 3842 O O . SER B 1 135 ? -17.141 -14.883 3.014 1 97.81 135 SER B O 1
ATOM 3844 N N . LYS B 1 136 ? -17.109 -16.078 4.945 1 97.44 136 LYS B N 1
ATOM 3845 C CA . LYS B 1 136 ? -18.266 -15.359 5.457 1 97.44 136 LYS B CA 1
ATOM 3846 C C . LYS B 1 136 ? -17.875 -13.984 5.98 1 97.44 136 LYS B C 1
ATOM 3848 O O . LYS B 1 136 ? -18.734 -13.125 6.188 1 97.44 136 LYS B O 1
ATOM 3853 N N . SER B 1 137 ? -16.609 -13.859 6.258 1 98.44 137 SER B N 1
ATOM 3854 C CA . SER B 1 137 ? -16.109 -12.562 6.707 1 98.44 137 SER B CA 1
ATOM 3855 C C . SER B 1 137 ? -14.672 -12.336 6.262 1 98.44 137 SER B C 1
ATOM 3857 O O . SER B 1 137 ? -13.883 -13.281 6.172 1 98.44 137 SER B O 1
ATOM 3859 N N . TYR B 1 138 ? -14.414 -11.164 5.898 1 98.31 138 TYR B N 1
ATOM 3860 C CA . TYR B 1 138 ? -13.07 -10.719 5.555 1 98.31 138 TYR B CA 1
ATOM 3861 C C . TYR B 1 138 ? -12.609 -9.609 6.492 1 98.31 138 TYR B C 1
ATOM 3863 O O . TYR B 1 138 ? -13.375 -8.695 6.812 1 98.31 138 TYR B O 1
ATOM 3871 N N . THR B 1 139 ? -11.43 -9.68 6.977 1 98.19 139 THR B N 1
ATOM 3872 C CA . THR B 1 139 ? -10.828 -8.648 7.816 1 98.19 139 THR B CA 1
ATOM 3873 C C . THR B 1 139 ? -9.562 -8.094 7.168 1 98.19 139 THR B C 1
ATOM 3875 O O . THR B 1 139 ? -8.82 -8.828 6.52 1 98.19 139 THR B O 1
ATOM 3878 N N . GLY B 1 140 ? -9.422 -6.809 7.234 1 97.81 140 GLY B N 1
ATOM 3879 C CA . GLY B 1 140 ? -8.234 -6.156 6.699 1 97.81 140 GLY B CA 1
ATOM 3880 C C . GLY B 1 140 ? -7.844 -4.91 7.469 1 97.81 140 GLY B C 1
ATOM 3881 O O . GLY B 1 140 ? -8.578 -4.465 8.359 1 97.81 140 GLY B O 1
ATOM 3882 N N . ARG B 1 141 ? -6.633 -4.359 7.258 1 97.62 141 ARG B N 1
ATOM 3883 C CA . ARG B 1 141 ? -6.113 -3.113 7.816 1 97.62 141 ARG B CA 1
ATOM 3884 C C . ARG B 1 141 ? -5.852 -2.088 6.719 1 97.62 141 ARG B C 1
ATOM 3886 O O . ARG B 1 141 ? -5.352 -2.434 5.645 1 97.62 141 ARG B O 1
ATOM 3893 N N . VAL B 1 142 ? -6.219 -0.897 6.988 1 97.94 142 VAL B N 1
ATOM 3894 C CA . VAL B 1 142 ? -6.004 0.211 6.062 1 97.94 142 VAL B CA 1
ATOM 3895 C C . VAL B 1 142 ? -5.301 1.358 6.781 1 97.94 142 VAL B C 1
ATOM 3897 O O . VAL B 1 142 ? -5.793 1.855 7.797 1 97.94 142 VAL B O 1
ATOM 3900 N N . SER B 1 143 ? -4.191 1.777 6.293 1 97.44 143 SER B N 1
ATOM 3901 C CA . SER B 1 143 ? -3.49 2.922 6.867 1 97.44 143 SER B CA 1
ATOM 3902 C C . SER B 1 143 ? -4.188 4.23 6.516 1 97.44 143 SER B C 1
ATOM 3904 O O . SER B 1 143 ? -4.668 4.402 5.391 1 97.44 143 SER B O 1
ATOM 3906 N N . ASP B 1 144 ? -4.172 5.09 7.473 1 96.19 144 ASP B N 1
ATOM 3907 C CA . ASP B 1 144 ? -4.645 6.453 7.254 1 96.19 144 ASP B CA 1
ATOM 3908 C C . ASP B 1 144 ? -3.85 7.141 6.145 1 96.19 144 ASP B C 1
ATOM 3910 O O . ASP B 1 144 ? -4.297 8.141 5.586 1 96.19 144 ASP B O 1
ATOM 3914 N N . GLY B 1 145 ? -2.723 6.648 5.762 1 95.62 145 GLY B N 1
ATOM 3915 C CA . GLY B 1 145 ? -1.871 7.184 4.711 1 95.62 145 GLY B CA 1
ATOM 3916 C C . GLY B 1 145 ? -2.09 6.516 3.365 1 95.62 145 GLY B C 1
ATOM 3917 O O . GLY B 1 145 ? -1.4 6.828 2.393 1 95.62 145 GLY B O 1
ATOM 3918 N N . THR B 1 146 ? -3.029 5.637 3.309 1 96.38 146 THR B N 1
ATOM 3919 C CA . THR B 1 146 ? -3.297 4.941 2.055 1 96.38 146 THR B CA 1
ATOM 3920 C C . THR B 1 146 ? -3.881 5.898 1.02 1 96.38 146 THR B C 1
ATOM 3922 O O . THR B 1 146 ? -4.855 6.598 1.295 1 96.38 146 THR B O 1
ATOM 3925 N N . PRO B 1 147 ? -3.309 5.941 -0.151 1 94.19 147 PRO B N 1
ATOM 3926 C CA . PRO B 1 147 ? -3.83 6.852 -1.175 1 94.19 147 PRO B CA 1
ATOM 3927 C C . PRO B 1 147 ? -5.16 6.383 -1.758 1 94.19 147 PRO B C 1
ATOM 3929 O O . PRO B 1 147 ? -5.438 5.18 -1.787 1 94.19 147 PRO B O 1
ATOM 3932 N N . VAL B 1 148 ? -5.957 7.32 -2.164 1 94.69 148 VAL B N 1
ATOM 3933 C CA . VAL B 1 148 ? -7.184 7.02 -2.895 1 94.69 148 VAL B CA 1
ATOM 3934 C C . VAL B 1 148 ? -6.855 6.234 -4.16 1 94.69 148 VAL B C 1
ATOM 3936 O O 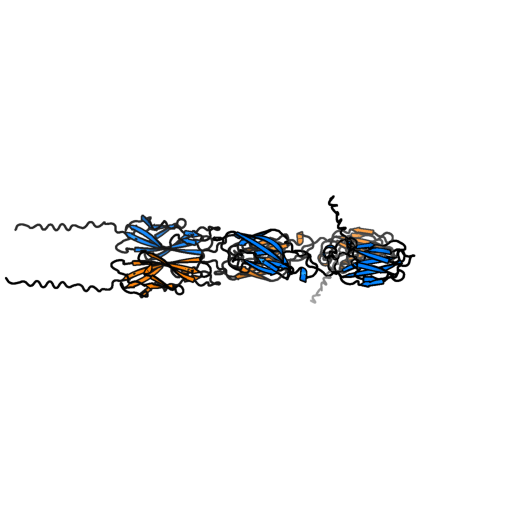. VAL B 1 148 ? -5.852 6.508 -4.824 1 94.69 148 VAL B O 1
ATOM 3939 N N . GLY B 1 149 ? -7.715 5.207 -4.488 1 95.44 149 GLY B N 1
ATOM 3940 C CA . GLY B 1 149 ? -7.516 4.375 -5.664 1 95.44 149 GLY B CA 1
ATOM 3941 C C . GLY B 1 149 ? -6.91 3.023 -5.344 1 95.44 149 GLY B C 1
ATOM 3942 O O . GLY B 1 149 ? -6.941 2.111 -6.172 1 95.44 149 GLY B O 1
ATOM 3943 N N . TRP B 1 150 ? -6.371 2.904 -4.164 1 94.94 150 TRP B N 1
ATOM 3944 C CA . TRP B 1 150 ? -5.738 1.646 -3.781 1 94.94 150 TRP B CA 1
ATOM 3945 C C . TRP B 1 150 ? -6.785 0.603 -3.404 1 94.94 150 TRP B C 1
ATOM 3947 O O . TRP B 1 150 ? -7.797 0.928 -2.779 1 94.94 150 TRP B O 1
ATOM 3957 N N . VAL B 1 151 ? -6.547 -0.644 -3.77 1 96.75 151 VAL B N 1
ATOM 3958 C CA . VAL B 1 151 ? -7.375 -1.778 -3.371 1 96.75 151 VAL B CA 1
ATOM 3959 C C . VAL B 1 151 ? -7.039 -2.188 -1.939 1 96.75 151 VAL B C 1
ATOM 3961 O O . VAL B 1 151 ? -5.883 -2.471 -1.623 1 96.75 151 VAL B O 1
ATOM 3964 N N . VAL B 1 152 ? -8.023 -2.176 -1.095 1 97.88 152 VAL B N 1
ATOM 3965 C CA . VAL B 1 152 ? -7.746 -2.422 0.316 1 97.88 152 VAL B CA 1
ATOM 3966 C C . VAL B 1 152 ? -8.219 -3.824 0.699 1 97.88 152 VAL B C 1
ATOM 3968 O O . VAL B 1 152 ? -7.824 -4.355 1.741 1 97.88 152 VAL B O 1
ATOM 3971 N N . GLN B 1 153 ? -9.078 -4.41 -0.137 1 97.88 153 GLN B N 1
ATOM 3972 C CA . GLN B 1 153 ? -9.594 -5.746 0.124 1 97.88 153 GLN B CA 1
ATOM 3973 C C . GLN B 1 153 ? -10.164 -6.375 -1.146 1 97.88 153 GLN B C 1
ATOM 3975 O O . GLN B 1 153 ? -10.797 -5.691 -1.953 1 97.88 153 GLN B O 1
ATOM 3980 N N . LYS B 1 154 ? -9.867 -7.648 -1.354 1 97.62 154 LYS B N 1
ATOM 3981 C CA . LYS B 1 154 ? -10.453 -8.414 -2.453 1 97.62 154 LYS B CA 1
ATOM 3982 C C . LYS B 1 154 ? -11.406 -9.484 -1.932 1 97.62 154 LYS B C 1
ATOM 3984 O O . LYS B 1 154 ? -11.102 -10.164 -0.951 1 97.62 154 LYS B O 1
ATOM 3989 N N . VAL B 1 155 ? -12.531 -9.633 -2.543 1 98 155 VAL B N 1
ATOM 3990 C CA . VAL B 1 155 ? -13.492 -10.664 -2.166 1 98 155 VAL B CA 1
ATOM 3991 C C . VAL B 1 155 ? -13.906 -11.461 -3.402 1 98 155 VAL B C 1
ATOM 3993 O O . VAL B 1 155 ? -13.953 -10.922 -4.508 1 98 155 VAL B O 1
ATOM 3996 N N . THR B 1 156 ? -14.18 -12.688 -3.172 1 97.19 156 THR B N 1
ATOM 3997 C CA . THR B 1 156 ? -14.523 -13.57 -4.281 1 97.19 156 THR B CA 1
ATOM 3998 C C . THR B 1 156 ? -15.688 -14.477 -3.9 1 97.19 156 THR B C 1
ATOM 4000 O O . THR B 1 156 ? -15.711 -15.039 -2.805 1 97.19 156 THR B O 1
ATOM 4003 N N . ALA B 1 157 ? -16.578 -14.609 -4.734 1 97.25 157 ALA B N 1
ATOM 4004 C CA . ALA B 1 157 ? -17.672 -15.578 -4.648 1 97.25 157 ALA B CA 1
ATOM 4005 C C . ALA B 1 157 ? -17.656 -16.516 -5.852 1 97.25 157 ALA B C 1
ATOM 4007 O O . ALA B 1 157 ? -17.234 -16.141 -6.941 1 97.25 157 ALA B O 1
ATOM 4008 N N . ILE B 1 158 ? -18.156 -17.703 -5.586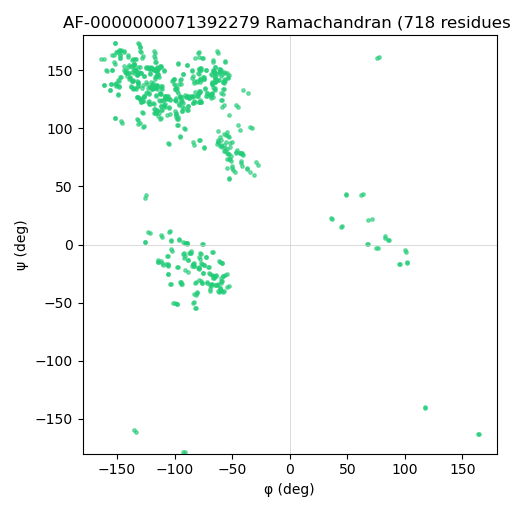 1 96.5 158 ILE B N 1
ATOM 4009 C CA . ILE B 1 158 ? -18.172 -18.703 -6.648 1 96.5 158 ILE B CA 1
ATOM 4010 C C . ILE B 1 158 ? -19.594 -19.172 -6.906 1 96.5 158 ILE B C 1
ATOM 4012 O O . ILE B 1 158 ? -20.312 -19.562 -5.977 1 96.5 158 ILE B O 1
ATOM 4016 N N . ASP B 1 159 ? -19.984 -19.016 -8.125 1 95.69 159 ASP B N 1
ATOM 4017 C CA . ASP B 1 159 ? -21.234 -19.578 -8.633 1 95.69 159 ASP B CA 1
ATOM 4018 C C . ASP B 1 159 ? -20.969 -20.875 -9.398 1 95.69 159 ASP B C 1
ATOM 4020 O O . ASP B 1 159 ? -20.188 -20.891 -10.359 1 95.69 159 ASP B O 1
ATOM 4024 N N . LYS B 1 160 ? -21.578 -21.984 -9.047 1 93.19 160 LYS B N 1
ATOM 4025 C CA . LYS B 1 160 ? -21.219 -23.312 -9.539 1 93.19 160 LYS B CA 1
ATOM 4026 C C . LYS B 1 160 ? -21.906 -23.609 -10.867 1 93.19 160 LYS B C 1
ATOM 4028 O O . LYS B 1 160 ? -21.625 -24.625 -11.492 1 93.19 160 LYS B O 1
ATOM 4033 N N . ASP B 1 161 ? -22.766 -22.734 -11.305 1 92.25 161 ASP B N 1
ATOM 4034 C CA . ASP B 1 161 ? -23.438 -22.984 -12.57 1 92.25 161 ASP B CA 1
ATOM 4035 C C . ASP B 1 161 ? -22.438 -23.188 -13.703 1 92.25 161 ASP B C 1
ATOM 4037 O O . ASP B 1 161 ? -21.297 -22.734 -13.609 1 92.25 161 ASP B O 1
ATOM 4041 N N . MET B 1 162 ? -22.828 -23.812 -14.703 1 88.69 162 MET B N 1
ATOM 4042 C CA . MET B 1 162 ? -21.906 -24.266 -15.742 1 88.69 162 MET B CA 1
ATOM 4043 C C . MET B 1 162 ? -21.625 -23.156 -16.75 1 88.69 162 MET B C 1
ATOM 4045 O O . MET B 1 162 ? -20.469 -22.875 -17.078 1 88.69 162 MET B O 1
ATOM 4049 N N . THR B 1 163 ? -22.719 -22.516 -17.281 1 89.06 163 THR B N 1
ATOM 4050 C CA . THR B 1 163 ? -22.547 -21.531 -18.344 1 89.06 163 THR B CA 1
ATOM 4051 C C . THR B 1 163 ? -22.047 -20.203 -17.781 1 89.06 163 THR B C 1
ATOM 4053 O O . THR B 1 163 ? -22.375 -19.828 -16.656 1 89.06 163 THR B O 1
ATOM 4056 N N . LEU B 1 164 ? -21.344 -19.469 -18.578 1 89.75 164 LEU B N 1
ATOM 4057 C CA . LEU B 1 164 ? -20.812 -18.156 -18.203 1 89.75 164 LEU B CA 1
ATOM 4058 C C . LEU B 1 164 ? -21.938 -17.203 -17.859 1 89.75 164 LEU B C 1
ATOM 4060 O O . LEU B 1 164 ? -21.812 -16.391 -16.953 1 89.75 164 LEU B O 1
ATOM 4064 N N . GLU B 1 165 ? -23 -17.297 -18.562 1 91.12 165 GLU B N 1
ATOM 4065 C CA . GLU B 1 165 ? -24.141 -16.406 -18.344 1 91.12 165 GLU B CA 1
ATOM 4066 C C . GLU B 1 165 ? -24.719 -16.594 -16.953 1 91.12 165 GLU B C 1
ATOM 4068 O O . GLU B 1 165 ? -25.016 -15.609 -16.25 1 91.12 165 GLU B O 1
ATOM 4073 N N . ASN B 1 166 ? -24.781 -17.844 -16.531 1 92.31 166 ASN B N 1
ATOM 4074 C CA . ASN B 1 166 ? -25.406 -18.141 -15.25 1 92.31 166 ASN B CA 1
ATOM 4075 C C . ASN B 1 166 ? -24.438 -17.938 -14.094 1 92.31 166 ASN B C 1
ATOM 4077 O O . ASN B 1 166 ? -24.859 -17.734 -12.953 1 92.31 166 ASN B O 1
ATOM 4081 N N . LYS B 1 167 ? -23.141 -17.922 -14.422 1 92.94 167 LYS B N 1
ATOM 4082 C CA . LYS B 1 167 ? -22.203 -17.844 -13.312 1 92.94 167 LYS B CA 1
ATOM 4083 C C . LYS B 1 167 ? -21.641 -16.422 -13.172 1 92.94 167 LYS B C 1
ATOM 4085 O O . LYS B 1 167 ? -20.906 -16.141 -12.242 1 92.94 167 LYS B O 1
ATOM 4090 N N . ARG B 1 168 ? -22 -15.555 -14.07 1 93.19 168 ARG B N 1
ATOM 4091 C CA . ARG B 1 168 ? -21.547 -14.172 -14 1 93.19 168 ARG B CA 1
ATOM 4092 C C . ARG B 1 168 ? -22.125 -13.469 -12.781 1 93.19 168 ARG B C 1
ATOM 4094 O O . ARG B 1 168 ? -23.328 -13.562 -12.508 1 93.19 168 ARG B O 1
ATOM 4101 N N . LEU B 1 169 ? -21.203 -12.781 -12.117 1 96 169 LEU B N 1
ATOM 4102 C CA . LEU B 1 169 ? -21.625 -12.164 -10.867 1 96 169 LEU B CA 1
ATOM 4103 C C . LEU B 1 169 ? -21.531 -10.641 -10.945 1 96 169 LEU B C 1
ATOM 4105 O O . LEU B 1 169 ? -20.688 -10.117 -11.672 1 96 169 LEU B O 1
ATOM 4109 N N . THR B 1 170 ? -22.391 -9.977 -10.227 1 95.38 170 THR B N 1
ATOM 4110 C CA . THR B 1 170 ? -22.297 -8.555 -9.914 1 95.38 170 THR B CA 1
ATOM 4111 C C . THR B 1 170 ? -22.141 -8.344 -8.406 1 95.38 170 THR B C 1
ATOM 4113 O O . THR B 1 170 ? -22.797 -9.016 -7.609 1 95.38 170 THR B O 1
ATOM 4116 N N . TYR B 1 171 ? -21.25 -7.48 -8.109 1 97.5 171 TYR B N 1
ATOM 4117 C CA . TYR B 1 171 ? -21 -7.191 -6.703 1 97.5 171 TYR B CA 1
ATOM 4118 C C . TYR B 1 171 ? -21.5 -5.805 -6.328 1 97.5 171 TYR B C 1
ATOM 4120 O O . TYR B 1 171 ? -21.5 -4.891 -7.16 1 97.5 171 TYR B O 1
ATOM 4128 N N . SER B 1 172 ? -21.922 -5.617 -5.027 1 97.5 172 SER B N 1
ATOM 4129 C CA . SER B 1 172 ? -22.344 -4.316 -4.512 1 97.5 172 SER B CA 1
ATOM 4130 C C . SER B 1 172 ? -22.141 -4.234 -3 1 97.5 172 SER B C 1
ATOM 4132 O O . SER B 1 172 ? -22.125 -5.262 -2.314 1 97.5 172 SER B O 1
ATOM 4134 N N . ILE B 1 173 ? -21.906 -3.057 -2.559 1 98.25 173 ILE B N 1
ATOM 4135 C CA . ILE B 1 173 ? -21.922 -2.811 -1.12 1 98.25 173 ILE B CA 1
ATOM 4136 C C . ILE B 1 173 ? -23.359 -2.516 -0.671 1 98.25 173 ILE B C 1
ATOM 4138 O O . ILE B 1 173 ? -24.031 -1.656 -1.246 1 98.25 173 ILE B O 1
ATOM 4142 N N . LEU B 1 174 ? -23.766 -3.248 0.313 1 98.25 174 LEU B N 1
ATOM 4143 C CA . LEU B 1 174 ? -25.125 -3.043 0.809 1 98.25 174 LEU B CA 1
ATOM 4144 C C . LEU B 1 174 ? -25.188 -1.811 1.702 1 98.25 174 LEU B C 1
ATOM 4146 O O . LEU B 1 174 ? -24.219 -1.479 2.391 1 98.25 174 LEU B O 1
ATOM 4150 N N . PRO B 1 175 ? -26.359 -1.194 1.707 1 97.44 175 PRO B N 1
ATOM 4151 C CA . PRO B 1 175 ? -26.531 -0.059 2.619 1 97.44 175 PRO B CA 1
ATOM 4152 C C . PRO B 1 175 ? -26.453 -0.466 4.09 1 97.44 175 PRO B C 1
ATOM 4154 O O . PRO B 1 175 ? -26.906 -1.552 4.457 1 97.44 175 PRO B O 1
ATOM 4157 N N . PRO B 1 176 ? -26.047 0.472 4.891 1 97.31 176 PRO B N 1
ATOM 4158 C CA . PRO B 1 176 ? -25.453 1.787 4.629 1 97.31 176 PRO B CA 1
ATOM 4159 C C . PRO B 1 176 ? -24.047 1.696 4.027 1 97.31 176 PRO B C 1
ATOM 4161 O O . PRO B 1 176 ? -23.172 1.065 4.605 1 97.31 176 PRO B O 1
ATOM 4164 N N . VAL B 1 177 ? -23.797 2.391 2.947 1 97.56 177 VAL B N 1
ATOM 4165 C CA . VAL B 1 177 ? -22.562 2.346 2.193 1 97.56 177 VAL B CA 1
ATOM 4166 C C . VAL B 1 177 ? -21.578 3.365 2.76 1 97.56 177 VAL B C 1
ATOM 4168 O O . VAL B 1 177 ? -21.859 4.562 2.789 1 97.56 177 VAL B O 1
ATOM 4171 N N . PRO B 1 178 ? -20.453 2.896 3.225 1 97.69 178 PRO B N 1
ATOM 4172 C CA . PRO B 1 178 ? -19.453 3.881 3.646 1 97.69 178 PRO B CA 1
ATOM 4173 C C . PRO B 1 178 ? -18.969 4.766 2.496 1 97.69 178 PRO B C 1
ATOM 4175 O O . PRO B 1 178 ? -18.734 4.273 1.393 1 97.69 178 PRO B O 1
ATOM 4178 N N . GLU B 1 179 ? -18.766 5.977 2.748 1 96.75 179 GLU B N 1
ATOM 4179 C CA . GLU B 1 179 ? -18.438 6.945 1.71 1 96.75 179 GLU B CA 1
ATOM 4180 C C . GLU B 1 179 ? -16.984 6.77 1.245 1 96.75 179 GLU B C 1
ATOM 4182 O O . GLU B 1 179 ? -16.625 7.215 0.154 1 96.75 179 GLU B O 1
ATOM 4187 N N . ASN B 1 180 ? -16.188 6.105 2.002 1 97.88 180 ASN B N 1
ATOM 4188 C CA . ASN B 1 180 ? -14.742 6.051 1.75 1 97.88 180 ASN B CA 1
ATOM 4189 C C . ASN B 1 180 ? -14.383 4.902 0.811 1 97.88 180 ASN B C 1
ATOM 4191 O O . ASN B 1 180 ? -13.273 4.855 0.278 1 97.88 180 ASN B O 1
ATOM 4195 N N . PHE B 1 181 ? -15.312 3.986 0.581 1 98.44 181 PHE B N 1
ATOM 4196 C CA . PHE B 1 181 ? -14.945 2.777 -0.148 1 98.44 181 PHE B CA 1
ATOM 4197 C C . PHE B 1 181 ? -15.867 2.561 -1.338 1 98.44 181 PHE B C 1
ATOM 4199 O O . PHE B 1 181 ? -17.062 2.875 -1.271 1 98.44 181 PHE B O 1
ATOM 4206 N N . GLY B 1 182 ? -15.258 2.033 -2.395 1 97.88 182 GLY B N 1
ATOM 4207 C CA . GLY B 1 182 ? -15.969 1.618 -3.592 1 97.88 182 GLY B CA 1
ATOM 4208 C C . GLY B 1 182 ? -15.609 0.216 -4.043 1 97.88 182 GLY B C 1
ATOM 4209 O O . GLY B 1 182 ? -14.727 -0.424 -3.463 1 97.88 182 GLY B O 1
ATOM 4210 N N . LEU B 1 183 ? -16.422 -0.24 -5.023 1 97 183 LEU B N 1
ATOM 4211 C CA . LEU B 1 183 ? -16.203 -1.586 -5.539 1 97 183 LEU B CA 1
ATOM 4212 C C . LEU B 1 183 ? -15.883 -1.549 -7.031 1 97 183 LEU B C 1
ATOM 4214 O O . LEU B 1 183 ? -16.516 -0.806 -7.785 1 97 183 LEU B O 1
ATOM 4218 N N . ARG B 1 184 ? -14.867 -2.295 -7.324 1 95 184 ARG B N 1
ATOM 4219 C CA . ARG B 1 184 ? -14.523 -2.49 -8.727 1 95 184 ARG B CA 1
ATOM 4220 C C . ARG B 1 184 ? -14.422 -3.975 -9.07 1 95 184 ARG B C 1
ATOM 4222 O O . ARG B 1 184 ? -13.734 -4.73 -8.375 1 95 184 ARG B O 1
ATOM 4229 N N . TYR B 1 185 ? -15.156 -4.336 -10.102 1 91.69 185 TYR B N 1
ATOM 4230 C CA . TYR B 1 185 ? -15.109 -5.734 -10.523 1 91.69 185 TYR B CA 1
ATOM 4231 C C . TYR B 1 185 ? -13.781 -6.066 -11.188 1 91.69 185 TYR B C 1
ATOM 4233 O O . TYR B 1 185 ? -13.312 -5.328 -12.055 1 91.69 185 TYR B O 1
ATOM 4241 N N . ASP B 1 186 ? -13.18 -7.09 -10.695 1 91.06 186 ASP B N 1
ATOM 4242 C CA . ASP B 1 186 ? -11.984 -7.668 -11.312 1 91.06 186 ASP B CA 1
ATOM 4243 C C . ASP B 1 186 ? -12.344 -8.828 -12.234 1 91.06 186 ASP B C 1
ATOM 4245 O O . ASP B 1 186 ? -12.398 -9.977 -11.797 1 91.06 186 ASP B O 1
ATOM 4249 N N . LEU B 1 187 ? -12.539 -8.555 -13.508 1 83.62 187 LEU B N 1
ATOM 4250 C CA . LEU B 1 187 ? -13 -9.523 -14.492 1 83.62 187 LEU B CA 1
ATOM 4251 C C . LEU B 1 187 ? -12.008 -10.664 -14.648 1 83.62 187 LEU B C 1
ATOM 4253 O O . LEU B 1 187 ? -12.406 -11.82 -14.82 1 83.62 187 LEU B O 1
ATOM 4257 N N . GLN B 1 188 ? -10.797 -10.367 -14.516 1 83.88 188 GLN B N 1
ATOM 4258 C CA . GLN B 1 188 ? -9.75 -11.359 -14.734 1 83.88 188 GLN B CA 1
ATOM 4259 C C . GLN B 1 188 ? -9.75 -12.414 -13.641 1 83.88 188 GLN B C 1
ATOM 4261 O O . GLN B 1 188 ? -9.57 -13.602 -13.914 1 83.88 188 GLN B O 1
ATOM 4266 N N . ASN B 1 189 ? -10.07 -11.961 -12.492 1 86.12 189 ASN B N 1
ATOM 4267 C CA . ASN B 1 189 ? -9.977 -12.883 -11.367 1 86.12 189 ASN B CA 1
ATOM 4268 C C . ASN B 1 189 ? -11.352 -13.234 -10.812 1 86.12 189 ASN B C 1
ATOM 4270 O O . ASN B 1 189 ? -11.461 -13.922 -9.797 1 86.12 189 ASN B O 1
ATOM 4274 N N . ASN B 1 190 ? -12.367 -12.781 -11.539 1 82.62 190 ASN B N 1
ATOM 4275 C CA . ASN B 1 190 ? -13.734 -13.008 -11.094 1 82.62 190 ASN B CA 1
ATOM 4276 C C . ASN B 1 190 ? -13.914 -12.633 -9.625 1 82.62 190 ASN B C 1
ATOM 4278 O O . ASN B 1 190 ? -14.414 -13.43 -8.828 1 82.62 190 ASN B O 1
ATOM 4282 N N . ALA B 1 191 ? -13.375 -11.578 -9.266 1 92.88 191 ALA B N 1
ATOM 4283 C CA . ALA B 1 191 ? -13.391 -11.055 -7.902 1 92.88 191 ALA B CA 1
ATOM 4284 C C . ALA B 1 191 ? -13.836 -9.594 -7.879 1 92.88 191 ALA B C 1
ATOM 4286 O O . ALA B 1 191 ? -14.078 -8.992 -8.93 1 92.88 191 ALA B O 1
ATOM 4287 N N . ALA B 1 192 ? -14.141 -9.172 -6.707 1 96.94 192 ALA B N 1
ATOM 4288 C CA . ALA B 1 192 ? -14.422 -7.754 -6.492 1 96.94 192 ALA B CA 1
ATOM 4289 C C . ALA B 1 192 ? -13.336 -7.102 -5.641 1 96.94 192 ALA B C 1
ATOM 4291 O O . ALA B 1 192 ? -12.992 -7.609 -4.574 1 96.94 192 ALA B O 1
ATOM 4292 N N . ASP B 1 193 ? -12.844 -5.992 -6.145 1 98.06 193 ASP B N 1
ATOM 4293 C CA . ASP B 1 193 ? -11.852 -5.191 -5.426 1 98.06 193 ASP B CA 1
ATOM 4294 C C . ASP B 1 193 ? -12.523 -4.055 -4.656 1 98.06 193 ASP B C 1
ATOM 4296 O O . ASP B 1 193 ? -13.211 -3.221 -5.246 1 98.06 193 ASP B O 1
ATOM 4300 N N . ILE B 1 194 ? -12.328 -4.082 -3.369 1 98.38 194 ILE B N 1
ATOM 4301 C CA . ILE B 1 194 ? -12.727 -2.926 -2.574 1 98.38 194 ILE B CA 1
ATOM 4302 C C . ILE B 1 194 ? -11.617 -1.874 -2.609 1 98.38 194 ILE B C 1
ATOM 4304 O O . ILE B 1 194 ? -10.484 -2.141 -2.195 1 98.38 194 ILE B O 1
ATOM 4308 N N . GLU B 1 195 ? -11.984 -0.714 -3.072 1 98.12 195 GLU B N 1
ATOM 4309 C CA . GLU B 1 195 ? -11.008 0.352 -3.264 1 98.12 195 GLU B CA 1
ATOM 4310 C C . GLU B 1 195 ? -11.328 1.558 -2.383 1 98.12 195 GLU B C 1
ATOM 4312 O O . GLU B 1 195 ? -12.484 1.8 -2.051 1 98.12 195 GLU B O 1
ATOM 4317 N N . LEU B 1 196 ? -10.273 2.275 -2 1 97.88 196 LEU B N 1
ATOM 4318 C CA . LEU B 1 196 ? -10.453 3.547 -1.311 1 97.88 196 LEU B CA 1
ATOM 4319 C C . LEU B 1 196 ? -10.836 4.648 -2.293 1 97.88 196 LEU B C 1
ATOM 4321 O O . LEU B 1 196 ? -10.125 4.895 -3.266 1 97.88 196 LEU B O 1
ATOM 4325 N N . ILE B 1 197 ? -11.992 5.316 -2.084 1 97.31 197 ILE B N 1
ATOM 4326 C CA . ILE B 1 197 ? -12.422 6.332 -3.037 1 97.31 197 ILE B CA 1
ATOM 4327 C C . ILE B 1 197 ? -12.406 7.707 -2.371 1 97.31 197 ILE B C 1
ATOM 4329 O O . ILE B 1 197 ? -12.508 8.734 -3.047 1 97.31 197 ILE B O 1
ATOM 4333 N N . LYS B 1 198 ? -12.328 7.75 -1.09 1 95.5 198 LYS B N 1
ATOM 4334 C CA . LYS B 1 198 ? -12.125 8.93 -0.256 1 95.5 198 LYS B CA 1
ATOM 4335 C C . LYS B 1 198 ? -11.164 8.633 0.891 1 95.5 198 LYS B C 1
ATOM 4337 O O . LYS B 1 198 ? -11.18 7.531 1.449 1 95.5 198 LYS B O 1
ATOM 4342 N N . PRO B 1 199 ? -10.328 9.578 1.217 1 94.06 199 PRO B N 1
ATOM 4343 C CA . PRO B 1 199 ? -9.383 9.312 2.299 1 94.06 199 PRO B CA 1
ATOM 4344 C C . PRO B 1 199 ? -10.07 8.906 3.6 1 94.06 199 PRO B C 1
ATOM 4346 O O . PRO B 1 199 ? -11.195 9.336 3.867 1 94.06 199 PRO B O 1
ATOM 4349 N N . VAL B 1 200 ? -9.391 8.07 4.328 1 95.75 200 VAL B N 1
ATOM 4350 C CA . VAL B 1 200 ? -9.852 7.734 5.672 1 95.75 200 VAL B CA 1
ATOM 4351 C C . VAL B 1 200 ? -9.117 8.594 6.699 1 95.75 200 VAL B C 1
ATOM 4353 O O . VAL B 1 200 ? -8.062 9.148 6.41 1 95.75 200 VAL B O 1
ATOM 4356 N N . ASN B 1 201 ? -9.734 8.758 7.816 1 94.88 201 ASN B N 1
ATOM 4357 C CA . ASN B 1 201 ? -9.18 9.539 8.922 1 94.88 201 ASN B CA 1
ATOM 4358 C C . ASN B 1 201 ? -9.297 8.789 10.25 1 94.88 201 ASN B C 1
ATOM 4360 O O . ASN B 1 201 ? -10.391 8.695 10.82 1 94.88 201 ASN B O 1
ATOM 4364 N N . TYR B 1 202 ? -8.211 8.344 10.711 1 96.38 202 TYR B N 1
ATOM 4365 C CA . TYR B 1 202 ? -8.164 7.566 11.945 1 96.38 202 TYR B CA 1
ATOM 4366 C C . TYR B 1 202 ? -8.758 8.352 13.109 1 96.38 202 TYR B C 1
ATOM 4368 O O . TYR B 1 202 ? -9.398 7.777 13.992 1 96.38 202 TYR B O 1
ATOM 4376 N N . ASN B 1 203 ? -8.461 9.602 13.156 1 95.19 203 ASN B N 1
ATOM 4377 C CA . ASN B 1 203 ? -8.938 10.43 14.258 1 95.19 203 ASN B CA 1
ATOM 4378 C C . ASN B 1 203 ? -10.461 10.406 14.359 1 95.19 203 ASN B C 1
ATOM 4380 O O . ASN B 1 203 ? -11.016 10.617 15.438 1 95.19 203 ASN B O 1
ATOM 4384 N N . ASN B 1 204 ? -11.125 10.164 13.219 1 94.88 204 ASN B N 1
ATOM 4385 C CA . ASN B 1 204 ? -12.586 10.234 13.172 1 94.88 204 ASN B CA 1
ATOM 4386 C C . ASN B 1 204 ? -13.211 8.844 13.297 1 94.88 204 ASN B C 1
ATOM 4388 O O . ASN B 1 204 ? -14.156 8.656 14.07 1 94.88 204 ASN B O 1
ATOM 4392 N N . VAL B 1 205 ? -12.719 7.934 12.461 1 96.5 205 VAL B N 1
ATOM 4393 C CA . VAL B 1 205 ? -13.273 6.582 12.406 1 96.5 205 VAL B CA 1
ATOM 4394 C C . VAL B 1 205 ? -12.133 5.562 12.43 1 96.5 205 VAL B C 1
ATOM 4396 O O . VAL B 1 205 ? -11.211 5.629 11.617 1 96.5 205 VAL B O 1
ATOM 4399 N N . GLN B 1 206 ? -12.164 4.617 13.312 1 97.69 206 GLN B N 1
ATOM 4400 C CA . GLN B 1 206 ? -11.055 3.68 13.484 1 97.69 206 GLN B CA 1
ATOM 4401 C C . GLN B 1 206 ? -11.406 2.307 12.922 1 97.69 206 GLN B C 1
ATOM 4403 O O . GLN B 1 206 ? -10.547 1.426 12.836 1 97.69 206 GLN B O 1
ATOM 4408 N N . GLN B 1 207 ? -12.68 2.139 12.57 1 98.56 207 GLN B N 1
ATOM 4409 C CA . GLN B 1 207 ? -13.102 0.854 12.016 1 98.56 207 GLN B CA 1
ATOM 4410 C C . GLN B 1 207 ? -14.336 1.009 11.141 1 98.56 207 GLN B C 1
ATOM 4412 O O . GLN B 1 207 ? -15.266 1.747 11.484 1 98.56 207 GLN B O 1
ATOM 4417 N N . TYR B 1 208 ? -14.344 0.35 10.062 1 98.62 208 TYR B N 1
ATOM 4418 C CA . TYR B 1 208 ? -15.5 0.252 9.18 1 98.62 208 TYR B CA 1
ATOM 4419 C C . TYR B 1 208 ? -16 -1.184 9.094 1 98.62 208 TYR B C 1
ATOM 4421 O O . TYR B 1 208 ? -15.219 -2.117 8.93 1 98.62 208 TYR B O 1
ATOM 4429 N N . VAL B 1 209 ? -17.25 -1.373 9.195 1 98.69 209 VAL B N 1
ATOM 4430 C CA . VAL B 1 209 ? -17.906 -2.664 9.016 1 98.69 209 VAL B CA 1
ATOM 4431 C C . VAL B 1 209 ? -19.062 -2.518 8.039 1 98.69 209 VAL B C 1
ATOM 4433 O O . VAL B 1 209 ? -19.953 -1.672 8.227 1 98.69 209 VAL B O 1
ATOM 4436 N N . PHE B 1 210 ? -19.047 -3.252 6.988 1 98.69 210 PHE B N 1
ATOM 4437 C CA . PHE B 1 210 ? -20.125 -3.199 6.004 1 98.69 210 PHE B CA 1
ATOM 4438 C C . PHE B 1 210 ? -20.266 -4.539 5.289 1 98.69 210 PHE B C 1
ATOM 4440 O O . PHE B 1 210 ? -19.484 -5.453 5.512 1 98.69 210 PHE B O 1
ATOM 4447 N N . MET B 1 211 ? -21.25 -4.727 4.484 1 98.75 211 MET B N 1
ATOM 4448 C CA . MET B 1 211 ? -21.547 -5.996 3.818 1 98.75 211 MET B CA 1
ATOM 4449 C C . MET B 1 211 ? -21.438 -5.855 2.305 1 98.75 211 MET B C 1
ATOM 4451 O O . MET B 1 211 ? -21.781 -4.816 1.746 1 98.75 211 MET B O 1
ATOM 4455 N N . VAL B 1 212 ? -20.953 -6.844 1.652 1 98.62 212 VAL B N 1
ATOM 4456 C CA . VAL B 1 212 ? -20.875 -6.934 0.198 1 98.62 212 VAL B CA 1
ATOM 4457 C C . VAL B 1 212 ? -21.766 -8.07 -0.294 1 98.62 212 VAL B C 1
ATOM 4459 O O . VAL B 1 212 ? -21.797 -9.148 0.303 1 98.62 212 VAL B O 1
ATOM 4462 N N . GLU B 1 213 ? -22.469 -7.812 -1.32 1 98.31 213 GLU B N 1
ATOM 4463 C CA . GLU B 1 213 ? -23.344 -8.805 -1.943 1 98.31 213 GLU B CA 1
ATOM 4464 C C . GLU B 1 213 ? -22.828 -9.219 -3.312 1 98.31 213 GLU B C 1
ATOM 4466 O O . GLU B 1 213 ? -22.344 -8.383 -4.086 1 98.31 213 GLU B O 1
ATOM 4471 N N . ALA B 1 214 ? -22.812 -10.484 -3.588 1 97.94 214 ALA B N 1
ATOM 4472 C CA . ALA B 1 214 ? -22.625 -11.047 -4.922 1 97.94 214 ALA B CA 1
ATOM 4473 C C . ALA B 1 214 ? -23.938 -11.609 -5.465 1 97.94 214 ALA B C 1
ATOM 4475 O O . ALA B 1 214 ? -24.609 -12.398 -4.789 1 97.94 214 ALA B O 1
ATOM 4476 N N . LYS B 1 215 ? -24.281 -11.203 -6.621 1 97.31 215 LYS B N 1
ATOM 4477 C CA . LYS B 1 215 ? -25.562 -11.586 -7.207 1 97.31 215 LYS B CA 1
ATOM 4478 C C . LYS B 1 215 ? -25.391 -12.07 -8.641 1 97.31 215 LYS B C 1
ATOM 4480 O O . LYS B 1 215 ? -24.641 -11.477 -9.422 1 97.31 215 LYS B O 1
ATOM 4485 N N . ASP B 1 216 ? -26.078 -13.156 -8.938 1 96.69 216 ASP B N 1
ATOM 4486 C CA . ASP B 1 216 ? -26.047 -13.625 -10.32 1 96.69 216 ASP B CA 1
ATOM 4487 C C . ASP B 1 216 ? -27.188 -13.031 -11.133 1 96.69 216 ASP B C 1
ATOM 4489 O O . ASP B 1 216 ? -27.969 -12.211 -10.625 1 96.69 216 ASP B O 1
ATOM 4493 N N . LYS B 1 217 ? -27.312 -13.383 -12.383 1 94.75 217 LYS B N 1
ATOM 4494 C CA . LYS B 1 217 ? -28.281 -12.789 -13.297 1 94.75 217 LYS B CA 1
ATOM 4495 C C . LYS B 1 217 ? -29.703 -13.117 -12.891 1 94.75 217 LYS B C 1
ATOM 4497 O O . LYS B 1 217 ? -30.625 -12.359 -13.18 1 94.75 217 LYS B O 1
ATOM 4502 N N . GLY B 1 218 ? -29.922 -14.273 -12.195 1 96 218 GLY B N 1
ATOM 4503 C CA . GLY B 1 218 ? -31.25 -14.703 -11.781 1 96 218 GLY B CA 1
ATOM 4504 C C . GLY B 1 218 ? -31.672 -14.141 -10.438 1 96 218 GLY B C 1
ATOM 4505 O O . GLY B 1 218 ? -32.781 -14.383 -9.977 1 96 218 GLY B O 1
ATOM 4506 N N . GLY B 1 219 ? -30.781 -13.484 -9.758 1 96.94 219 GLY B N 1
ATOM 4507 C CA . GLY B 1 219 ? -31.125 -12.836 -8.5 1 96.94 219 GLY B CA 1
ATOM 4508 C C . GLY B 1 219 ? -30.688 -13.625 -7.285 1 96.94 219 GLY B C 1
ATOM 4509 O O . GLY B 1 219 ? -30.844 -13.18 -6.152 1 96.94 219 GLY B O 1
ATOM 4510 N N . LEU B 1 220 ? -30.188 -14.82 -7.523 1 97.94 220 LEU B N 1
ATOM 4511 C CA . LEU B 1 220 ? -29.625 -15.547 -6.395 1 97.94 220 LEU B CA 1
ATOM 4512 C C . LEU B 1 220 ? -28.375 -14.852 -5.863 1 97.94 220 LEU B C 1
ATOM 4514 O O . LEU B 1 220 ? -27.562 -14.336 -6.645 1 97.94 220 LEU B O 1
ATOM 4518 N N . SER B 1 221 ? -28.203 -14.773 -4.512 1 98.25 221 SER B N 1
ATOM 4519 C CA . SER B 1 221 ? -27.141 -13.953 -3.965 1 98.25 221 SER B CA 1
ATOM 4520 C C . SER B 1 221 ? -26.594 -14.547 -2.668 1 98.25 221 SER B C 1
ATOM 4522 O O . SER B 1 221 ? -27.172 -15.484 -2.117 1 98.25 221 SER B O 1
ATOM 4524 N N . ASP B 1 222 ? -25.406 -14.109 -2.352 1 98.56 222 ASP B N 1
ATOM 4525 C CA . ASP B 1 222 ? -24.766 -14.336 -1.064 1 98.56 222 ASP B CA 1
ATOM 4526 C C . ASP B 1 222 ? -24.109 -13.055 -0.543 1 98.56 222 ASP B C 1
ATOM 4528 O O . ASP B 1 222 ? -23.906 -12.102 -1.297 1 98.56 222 ASP B O 1
ATOM 4532 N N . THR B 1 223 ? -23.969 -13 0.793 1 98.69 223 THR B N 1
ATOM 4533 C CA . THR B 1 223 ? -23.359 -11.812 1.389 1 98.69 223 THR B CA 1
ATOM 4534 C C . THR B 1 223 ? -22.172 -12.188 2.264 1 98.69 223 THR B C 1
ATOM 4536 O O . THR B 1 223 ? -22.047 -13.336 2.697 1 98.69 223 THR B O 1
ATOM 4539 N N . THR B 1 224 ? -21.266 -11.32 2.385 1 98.69 224 THR B N 1
ATOM 4540 C CA . THR B 1 224 ? -20.141 -11.453 3.309 1 98.69 224 THR B CA 1
ATOM 4541 C C . THR B 1 224 ? -19.906 -10.148 4.066 1 98.69 224 THR B C 1
ATOM 4543 O O . THR B 1 224 ? -20.359 -9.078 3.629 1 98.69 224 THR B O 1
ATOM 4546 N N . THR B 1 225 ? -19.297 -10.211 5.246 1 98.81 225 THR B N 1
ATOM 4547 C CA . THR B 1 225 ? -19.016 -9.047 6.074 1 98.81 225 THR B CA 1
ATOM 4548 C C . THR B 1 225 ? -17.562 -8.609 5.918 1 98.81 225 THR B C 1
ATOM 4550 O O . THR B 1 225 ? -16.641 -9.438 5.934 1 98.81 225 THR B O 1
ATOM 4553 N N . ILE B 1 226 ? -17.391 -7.332 5.75 1 98.81 226 ILE B N 1
ATOM 4554 C CA . ILE B 1 226 ? -16.062 -6.742 5.648 1 98.81 226 ILE B CA 1
ATOM 4555 C C . ILE B 1 226 ? -15.766 -5.91 6.895 1 98.81 226 ILE B C 1
ATOM 4557 O O . ILE B 1 226 ? -16.562 -5.051 7.277 1 98.81 226 ILE B O 1
ATOM 4561 N N . THR B 1 227 ? -14.719 -6.215 7.543 1 98.81 227 THR B N 1
ATOM 4562 C CA . THR B 1 227 ? -14.242 -5.41 8.664 1 98.81 227 THR B CA 1
ATOM 4563 C C . THR B 1 227 ? -12.867 -4.828 8.359 1 98.81 227 THR B C 1
ATOM 4565 O O . THR B 1 227 ? -11.883 -5.566 8.242 1 98.81 227 THR B O 1
ATOM 4568 N N . LEU B 1 228 ? -12.781 -3.502 8.227 1 98.75 228 LEU B N 1
ATOM 4569 C CA . LEU B 1 228 ? -11.523 -2.809 7.973 1 98.75 228 LEU B CA 1
ATOM 4570 C C . LEU B 1 228 ? -11.109 -1.968 9.172 1 98.75 228 LEU B C 1
ATOM 4572 O O . LEU B 1 228 ? -11.836 -1.051 9.57 1 98.75 228 LEU B O 1
ATOM 4576 N N . THR B 1 229 ? -10 -2.32 9.766 1 98.62 229 THR B N 1
ATOM 4577 C CA . THR B 1 229 ? -9.43 -1.529 10.852 1 98.62 229 THR B CA 1
ATOM 4578 C C . THR B 1 229 ? -8.5 -0.451 10.305 1 98.62 229 THR B C 1
ATOM 4580 O O . THR B 1 229 ? -7.617 -0.74 9.492 1 98.62 229 THR B O 1
ATOM 4583 N N . ILE B 1 230 ? -8.758 0.8 10.734 1 98.19 230 ILE B N 1
ATOM 4584 C CA . ILE B 1 230 ? -7.938 1.914 10.273 1 98.19 230 ILE B CA 1
ATOM 4585 C C . ILE B 1 230 ? -6.727 2.074 11.188 1 98.19 230 ILE B C 1
ATOM 4587 O O . ILE B 1 230 ? -6.867 2.141 12.414 1 98.19 230 ILE B O 1
ATOM 4591 N N . GLU B 1 231 ? -5.562 2.076 10.594 1 97.25 231 GLU B N 1
ATOM 4592 C CA . GLU B 1 231 ? -4.324 2.33 11.328 1 97.25 231 GLU B CA 1
ATOM 4593 C C . GLU B 1 231 ? -3.881 3.781 11.18 1 97.25 231 GLU B C 1
ATOM 4595 O O . GLU B 1 231 ? -3.91 4.332 10.078 1 97.25 231 GLU B O 1
ATOM 4600 N N . ASP B 1 232 ? -3.516 4.324 12.273 1 96.5 232 ASP B N 1
ATOM 4601 C CA . ASP B 1 232 ? -3.115 5.73 12.258 1 96.5 232 ASP B CA 1
ATOM 4602 C C . ASP B 1 232 ? -1.832 5.926 11.453 1 96.5 232 ASP B C 1
ATOM 4604 O O . ASP B 1 232 ? -0.999 5.02 11.375 1 96.5 232 ASP B O 1
ATOM 4608 N N . PHE B 1 233 ? -1.674 7.051 10.836 1 95.38 233 PHE B N 1
ATOM 4609 C CA . PHE B 1 233 ? -0.523 7.547 10.086 1 95.38 233 PHE B CA 1
ATOM 4610 C C . PHE B 1 233 ? -0.243 9.008 10.43 1 95.38 233 PHE B C 1
ATOM 4612 O O . PHE B 1 233 ? -1.171 9.797 10.594 1 95.38 233 PHE B O 1
ATOM 4619 N N . ASP B 1 234 ? 1.04 9.336 10.523 1 94.06 234 ASP B N 1
ATOM 4620 C CA . ASP B 1 234 ? 1.416 10.695 10.898 1 94.06 234 ASP B CA 1
ATOM 4621 C C . ASP B 1 234 ? 1.192 11.664 9.734 1 94.06 234 ASP B C 1
ATOM 4623 O O . ASP B 1 234 ? 2.127 11.984 9 1 94.06 234 ASP B O 1
ATOM 4627 N N . ASN B 1 235 ? -0.035 12.141 9.602 1 94 235 ASN B N 1
ATOM 4628 C CA . ASN B 1 235 ? -0.363 12.984 8.453 1 94 235 ASN B CA 1
ATOM 4629 C C . ASN B 1 235 ? -0.903 14.344 8.891 1 94 235 ASN B C 1
ATOM 4631 O O . ASN B 1 235 ? -1.532 15.047 8.102 1 94 235 ASN B O 1
ATOM 4635 N N . LEU B 1 236 ? -0.814 14.656 10.109 1 95 236 LEU B N 1
ATOM 4636 C CA . LEU B 1 236 ? -1.203 15.969 10.617 1 95 236 LEU B CA 1
ATOM 4637 C C . LEU B 1 236 ? -0.029 16.656 11.305 1 95 236 LEU B C 1
ATOM 4639 O O . LEU B 1 236 ? 0.816 15.992 11.906 1 95 236 LEU B O 1
ATOM 4643 N N . ASN B 1 237 ? -0.012 17.984 11.211 1 96.38 237 ASN B N 1
ATOM 4644 C CA . ASN B 1 237 ? 0.952 18.781 11.969 1 96.38 237 ASN B CA 1
ATOM 4645 C C . ASN B 1 237 ? 0.557 18.891 13.438 1 96.38 237 ASN B C 1
ATOM 4647 O O . ASN B 1 237 ? -0.603 18.672 13.789 1 96.38 237 ASN B O 1
ATOM 4651 N N . PRO B 1 238 ? 1.549 19.234 14.266 1 96.94 238 PRO B N 1
ATOM 4652 C CA . PRO B 1 238 ? 1.169 19.578 15.633 1 96.94 238 PRO B CA 1
ATOM 4653 C C . PRO B 1 238 ? 0.269 20.812 15.695 1 96.94 238 PRO B C 1
ATOM 4655 O O . PRO B 1 238 ? 0.077 21.5 14.688 1 96.94 238 PRO B O 1
ATOM 4658 N N . TYR B 1 239 ? -0.298 20.953 16.859 1 95.81 239 TYR B N 1
ATOM 4659 C CA . TYR B 1 239 ? -1.087 22.172 17.078 1 95.81 239 TYR B CA 1
ATOM 4660 C C . TYR B 1 239 ? -0.923 22.672 18.5 1 95.81 239 TYR B C 1
ATOM 4662 O O . TYR B 1 239 ? -0.654 21.891 19.422 1 95.81 239 TYR B O 1
ATOM 4670 N N . PHE B 1 240 ? -0.998 24 18.672 1 97.12 240 PHE B N 1
ATOM 4671 C CA . PHE B 1 240 ? -1.062 24.625 20 1 97.12 240 PHE B CA 1
ATOM 4672 C C . PHE B 1 240 ? -2.498 24.672 20.5 1 97.12 240 PHE B C 1
ATOM 4674 O O . PHE B 1 240 ? -3.432 24.859 19.719 1 97.12 240 PHE B O 1
ATOM 4681 N N . ASP B 1 241 ? -2.654 24.609 21.812 1 96.25 241 ASP B N 1
ATOM 4682 C CA . ASP B 1 241 ? -3.99 24.734 22.391 1 96.25 241 ASP B CA 1
ATOM 4683 C C . ASP B 1 241 ? -4.621 26.078 22.016 1 96.25 241 ASP B C 1
ATOM 4685 O O . ASP B 1 241 ? -5.84 26.172 21.844 1 96.25 241 ASP B O 1
ATOM 4689 N N . HIS B 1 242 ? -3.734 27.047 21.875 1 94.62 242 HIS B N 1
ATOM 4690 C CA . HIS B 1 242 ? -4.148 28.375 21.469 1 94.62 242 HIS B CA 1
ATOM 4691 C C . HIS B 1 242 ? -3.137 29 20.516 1 94.62 242 HIS B C 1
ATOM 4693 O O . HIS B 1 242 ? -1.929 28.797 20.656 1 94.62 242 HIS B O 1
ATOM 4699 N N . CYS B 1 243 ? -3.66 29.766 19.578 1 94.56 243 CYS B N 1
ATOM 4700 C CA . CYS B 1 243 ? -2.75 30.391 18.625 1 94.56 243 CYS B CA 1
ATOM 4701 C C . CYS B 1 243 ? -2.191 31.688 19.188 1 94.56 243 CYS B C 1
ATOM 4703 O O . CYS B 1 243 ? -1.222 32.25 18.656 1 94.56 243 CYS B O 1
ATOM 4705 N N . LEU B 1 244 ? -2.855 32.219 20.203 1 96 244 LEU B N 1
ATOM 4706 C CA . LEU B 1 244 ? -2.438 33.438 20.859 1 96 244 LEU B CA 1
ATOM 4707 C C . LEU B 1 244 ? -2.412 33.281 22.375 1 96 244 LEU B C 1
ATOM 4709 O O . LEU B 1 244 ? -3.406 32.844 22.969 1 96 244 LEU B O 1
ATOM 4713 N N . TYR B 1 245 ? -1.309 33.594 22.938 1 97.06 245 TYR B N 1
ATOM 4714 C CA . TYR B 1 245 ? -1.123 33.656 24.375 1 97.06 245 TYR B CA 1
ATOM 4715 C C . TYR B 1 245 ? -0.762 35.062 24.844 1 97.06 245 TYR B C 1
ATOM 4717 O O . TYR B 1 245 ? -0.155 35.812 24.094 1 97.06 245 TYR B O 1
ATOM 4725 N N . LYS B 1 246 ? -1.162 35.312 26.062 1 95.44 246 LYS B N 1
ATOM 4726 C CA . LYS B 1 246 ? -0.795 36.594 26.703 1 95.44 246 LYS B CA 1
ATOM 4727 C C . LYS B 1 246 ? -0.048 36.344 28 1 95.44 246 LYS B C 1
ATOM 4729 O O . LYS B 1 246 ? -0.408 35.438 28.781 1 95.44 246 LYS B O 1
ATOM 4734 N N . ALA B 1 247 ? 0.956 37.062 28.125 1 96.62 247 ALA B N 1
ATOM 4735 C CA . ALA B 1 247 ? 1.771 36.969 29.328 1 96.62 247 ALA B CA 1
ATOM 4736 C C . ALA B 1 247 ? 2.15 38.375 29.844 1 96.62 247 ALA B C 1
ATOM 4738 O O . ALA B 1 247 ? 2.043 39.344 29.109 1 96.62 247 ALA B O 1
ATOM 4739 N N . SER B 1 248 ? 2.508 38.406 31.109 1 94.44 248 SER B N 1
ATOM 4740 C CA . SER B 1 248 ? 2.947 39.656 31.719 1 94.44 248 SER B CA 1
ATOM 4741 C C . SER B 1 248 ? 4.176 39.438 32.594 1 94.44 248 SER B C 1
ATOM 4743 O O . SER B 1 248 ? 4.363 38.375 33.156 1 94.44 248 SER B O 1
ATOM 4745 N N . ILE B 1 249 ? 4.953 40.5 32.594 1 94.38 249 ILE B N 1
ATOM 4746 C CA . ILE B 1 249 ? 6.141 40.5 33.438 1 94.38 249 ILE B CA 1
ATOM 4747 C C . ILE B 1 249 ? 6.426 41.906 33.938 1 94.38 24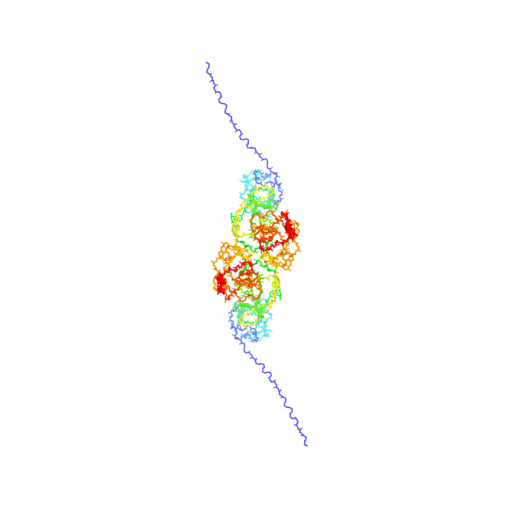9 ILE B C 1
ATOM 4749 O O . ILE B 1 249 ? 6.195 42.875 33.219 1 94.38 249 ILE B O 1
ATOM 4753 N N . GLU B 1 250 ? 6.906 42.062 35.156 1 93.38 250 GLU B N 1
ATOM 4754 C CA . GLU B 1 250 ? 7.285 43.375 35.688 1 93.38 250 GLU B CA 1
ATOM 4755 C C . GLU B 1 250 ? 8.602 43.844 35.094 1 93.38 250 GLU B C 1
ATOM 4757 O O . GLU B 1 250 ? 9.492 43.031 34.812 1 93.38 250 GLU B O 1
ATOM 4762 N N . GLU B 1 251 ? 8.633 45.125 34.906 1 93.19 251 GLU B N 1
ATOM 4763 C CA . GLU B 1 251 ? 9.898 45.656 34.406 1 93.19 251 GLU B CA 1
ATOM 4764 C C . GLU B 1 251 ? 11.047 45.281 35.344 1 93.19 251 GLU B C 1
ATOM 4766 O O . GLU B 1 251 ? 10.867 45.188 36.562 1 93.19 251 GLU B O 1
ATOM 4771 N N . ASN B 1 252 ? 12.258 44.969 34.781 1 90.5 252 ASN B N 1
ATOM 4772 C CA . ASN B 1 252 ? 13.5 44.656 35.5 1 90.5 252 ASN B CA 1
ATOM 4773 C C . ASN B 1 252 ? 13.461 43.25 36.094 1 90.5 252 ASN B C 1
ATOM 4775 O O . ASN B 1 252 ? 14.391 42.844 36.812 1 90.5 252 ASN B O 1
ATOM 4779 N N . GLN B 1 253 ? 12.383 42.625 35.938 1 91.19 253 GLN B N 1
ATOM 4780 C CA . GLN B 1 253 ? 12.289 41.25 36.438 1 91.19 253 GLN B CA 1
ATOM 4781 C C . GLN B 1 253 ? 12.852 40.25 35.406 1 91.19 253 GLN B C 1
ATOM 4783 O O . GLN B 1 253 ? 12.641 40.406 34.219 1 91.19 253 GLN B O 1
ATOM 4788 N N . ILE B 1 254 ? 13.484 39.25 35.938 1 92.62 254 ILE B N 1
ATOM 4789 C CA . ILE B 1 254 ? 13.969 38.125 35.125 1 92.62 254 ILE B CA 1
ATOM 4790 C C . ILE B 1 254 ? 13.32 36.812 35.594 1 92.62 254 ILE B C 1
ATOM 4792 O O . ILE B 1 254 ? 12.945 36.688 36.781 1 92.62 254 ILE B O 1
ATOM 4796 N N . GLY B 1 255 ? 13.203 35.906 34.656 1 93.62 255 GLY B N 1
ATOM 4797 C CA . GLY B 1 255 ? 12.625 34.625 35.031 1 93.62 255 GLY B CA 1
ATOM 4798 C C . GLY B 1 255 ? 11.328 34.312 34.312 1 93.62 255 GLY B C 1
ATOM 4799 O O . GLY B 1 255 ? 11.188 34.594 33.125 1 93.62 255 GLY B O 1
ATOM 4800 N N . LEU B 1 256 ? 10.422 33.75 35.094 1 93.38 256 LEU B N 1
ATOM 4801 C CA . LEU B 1 256 ? 9.188 33.25 34.5 1 93.38 256 LEU B CA 1
ATOM 4802 C C . LEU B 1 256 ? 8.117 34.344 34.469 1 93.38 256 LEU B C 1
ATOM 4804 O O . LEU B 1 256 ? 8.18 35.312 35.25 1 93.38 256 LEU B O 1
ATOM 4808 N N . PHE B 1 257 ? 7.27 34.125 33.531 1 91.75 257 PHE B N 1
ATOM 4809 C CA . PHE B 1 257 ? 6.125 35.031 33.469 1 91.75 257 PHE B CA 1
ATOM 4810 C C . PHE B 1 257 ? 5.25 34.875 34.719 1 91.75 257 PHE B C 1
ATOM 4812 O O . PHE B 1 257 ? 5.148 33.781 35.281 1 91.75 257 PHE B O 1
ATOM 4819 N N . SER B 1 258 ? 4.664 35.969 35.094 1 83.19 258 SER B N 1
ATOM 4820 C CA . SER B 1 258 ? 3.74 35.938 36.219 1 83.19 258 SER B CA 1
ATOM 4821 C C . SER B 1 258 ? 2.469 35.188 35.875 1 83.19 258 SER B C 1
ATOM 4823 O O . SER B 1 258 ? 1.925 34.469 36.719 1 83.19 258 SER B O 1
ATOM 4825 N N . GLU B 1 259 ? 1.985 35.375 34.688 1 89.38 259 GLU B N 1
ATOM 4826 C CA . GLU B 1 259 ? 0.758 34.719 34.25 1 89.38 259 GLU B CA 1
ATOM 4827 C C . GLU B 1 259 ? 0.772 34.5 32.719 1 89.38 259 GLU B C 1
ATOM 4829 O O . GLU B 1 259 ? 1.296 35.312 31.984 1 89.38 259 GLU B O 1
ATOM 4834 N N . ILE B 1 260 ? 0.296 33.344 32.344 1 94.62 260 ILE B N 1
ATOM 4835 C CA . ILE B 1 260 ? 0.065 33.062 30.938 1 94.62 260 ILE B CA 1
ATOM 4836 C C . ILE B 1 260 ? -1.402 32.719 30.719 1 94.62 260 ILE B C 1
ATOM 4838 O O . ILE B 1 260 ? -1.945 31.844 31.406 1 94.62 260 ILE B O 1
ATOM 4842 N N . THR B 1 261 ? -2.049 33.438 29.922 1 94.56 261 THR B N 1
ATOM 4843 C CA . THR B 1 261 ? -3.455 33.188 29.609 1 94.56 261 THR B CA 1
ATOM 4844 C C . THR B 1 261 ? -3.629 32.812 28.141 1 94.56 261 THR B C 1
ATOM 4846 O O . THR B 1 261 ? -2.846 33.219 27.281 1 94.56 261 THR B O 1
ATOM 4849 N N . PRO B 1 262 ? -4.641 32.062 27.781 1 94.44 262 PRO B N 1
ATOM 4850 C CA . PRO B 1 262 ? -5.691 31.547 28.656 1 94.44 262 PRO B CA 1
ATOM 4851 C C . PRO B 1 262 ? -5.246 30.328 29.469 1 94.44 262 PRO B C 1
ATOM 4853 O O . PRO B 1 262 ? -5.883 29.984 30.469 1 94.44 262 PRO B O 1
ATOM 4856 N N . GLU B 1 263 ? -4.246 29.641 29.062 1 95.56 263 GLU B N 1
ATOM 4857 C CA . GLU B 1 263 ? -3.662 28.453 29.688 1 95.56 263 GLU B CA 1
ATOM 4858 C C . GLU B 1 263 ? -2.156 28.391 29.453 1 95.56 263 GLU B C 1
ATOM 4860 O O . GLU B 1 263 ? -1.621 29.141 28.625 1 95.56 263 GLU B O 1
ATOM 4865 N N . PRO B 1 264 ? -1.518 27.516 30.203 1 96.38 264 PRO B N 1
ATOM 4866 C CA . PRO B 1 264 ? -0.093 27.359 29.906 1 96.38 264 PRO B CA 1
ATOM 4867 C C . PRO B 1 264 ? 0.162 26.891 28.484 1 96.38 264 PRO B C 1
ATOM 4869 O O . PRO B 1 264 ? -0.666 26.172 27.906 1 96.38 264 PRO B O 1
ATOM 4872 N N . ILE B 1 265 ? 1.251 27.297 27.938 1 97.75 265 ILE B N 1
ATOM 4873 C CA . ILE B 1 265 ? 1.624 26.953 26.578 1 97.75 265 ILE B CA 1
ATOM 4874 C C . ILE B 1 265 ? 1.717 25.438 26.438 1 97.75 265 ILE B C 1
ATOM 4876 O O . ILE B 1 265 ? 2.408 24.781 27.203 1 97.75 265 ILE B O 1
ATOM 4880 N N . LYS B 1 266 ? 0.98 24.906 25.5 1 97.75 266 LYS B N 1
ATOM 4881 C CA . LYS B 1 266 ? 0.996 23.469 25.234 1 97.75 266 LYS B CA 1
ATOM 4882 C C . LYS B 1 266 ? 0.728 23.188 23.766 1 97.75 266 LYS B C 1
ATOM 4884 O O . LYS B 1 266 ? -0.198 23.75 23.172 1 97.75 266 LYS B O 1
ATOM 4889 N N . ALA B 1 267 ? 1.56 22.422 23.188 1 97.62 267 ALA B N 1
ATOM 4890 C CA . ALA B 1 267 ? 1.382 21.891 21.828 1 97.62 267 ALA B CA 1
ATOM 4891 C C . ALA B 1 267 ? 1.426 20.375 21.828 1 97.62 267 ALA B C 1
ATOM 4893 O O . ALA B 1 267 ? 2.021 19.75 22.703 1 97.62 267 ALA B O 1
ATOM 4894 N N . GLN B 1 268 ? 0.764 19.781 20.875 1 96.06 268 GLN B N 1
ATOM 4895 C CA . GLN B 1 268 ? 0.749 18.328 20.75 1 96.06 268 GLN B CA 1
ATOM 4896 C C . GLN B 1 268 ? 0.561 17.906 19.297 1 96.06 268 GLN B C 1
ATOM 4898 O O . GLN B 1 268 ? 0.152 18.719 18.453 1 96.06 268 GLN B O 1
ATOM 4903 N N . ASP B 1 269 ? 0.834 16.625 19.094 1 96.31 269 ASP B N 1
ATOM 4904 C CA . ASP B 1 269 ? 0.658 16.047 17.766 1 96.31 269 ASP B CA 1
ATOM 4905 C C . ASP B 1 269 ? -0.812 16.047 17.344 1 96.31 269 ASP B C 1
ATOM 4907 O O . ASP B 1 269 ? -1.697 15.844 18.188 1 96.31 269 ASP B O 1
ATOM 4911 N N . GLY B 1 270 ? -1.021 16.297 16.047 1 95.44 270 GLY B N 1
ATOM 4912 C CA . GLY B 1 270 ? -2.387 16.328 15.539 1 95.44 270 GLY B CA 1
ATOM 4913 C C . GLY B 1 270 ? -3 14.945 15.398 1 95.44 270 GLY B C 1
ATOM 4914 O O . GLY B 1 270 ? -4.223 14.812 15.352 1 95.44 270 GLY B O 1
ATOM 4915 N N . ASP B 1 271 ? -2.158 13.984 15.258 1 95.38 271 ASP B N 1
ATOM 4916 C CA . ASP B 1 271 ? -2.631 12.609 15.117 1 95.38 271 ASP B CA 1
ATOM 4917 C C . ASP B 1 271 ? -2.918 11.992 16.484 1 95.38 271 ASP B C 1
ATOM 4919 O O . ASP B 1 271 ? -2.145 12.172 17.422 1 95.38 271 ASP B O 1
ATOM 4923 N N . THR B 1 272 ? -3.916 11.242 16.656 1 92.12 272 THR B N 1
ATOM 4924 C CA . THR B 1 272 ? -4.344 10.75 17.969 1 92.12 272 THR B CA 1
ATOM 4925 C C . THR B 1 272 ? -3.779 9.359 18.234 1 92.12 272 THR B C 1
ATOM 4927 O O . THR B 1 272 ? -3.521 9 19.375 1 92.12 272 THR B O 1
ATOM 4930 N N . GLY B 1 273 ? -3.592 8.523 17.234 1 90.75 273 GLY B N 1
ATOM 4931 C CA . GLY B 1 273 ? -3.025 7.195 17.438 1 90.75 273 GLY B CA 1
ATOM 4932 C C . GLY B 1 273 ? -1.514 7.207 17.562 1 90.75 273 GLY B C 1
ATOM 4933 O O . GLY B 1 273 ? -0.946 6.496 18.391 1 90.75 273 GLY B O 1
ATOM 4934 N N . ILE B 1 274 ? -0.923 8.008 16.703 1 88.5 274 ILE B N 1
ATOM 4935 C CA . ILE B 1 274 ? 0.506 8.289 16.766 1 88.5 274 ILE B CA 1
ATOM 4936 C C . ILE B 1 274 ? 0.74 9.609 17.516 1 88.5 274 ILE B C 1
ATOM 4938 O O . ILE B 1 274 ? 0.123 10.625 17.188 1 88.5 274 ILE B O 1
ATOM 4942 N N . ASN B 1 275 ? 1.255 9.609 18.656 1 88.94 275 ASN B N 1
ATOM 4943 C CA . ASN B 1 275 ? 1.538 10.82 19.406 1 88.94 275 ASN B CA 1
ATOM 4944 C C . ASN B 1 275 ? 3.031 11.133 19.422 1 88.94 275 ASN B C 1
ATOM 4946 O O . ASN B 1 275 ? 3.721 10.828 20.406 1 88.94 275 ASN B O 1
ATOM 4950 N N . GLU B 1 276 ? 3.449 11.859 18.391 1 93.31 276 GLU B N 1
ATOM 4951 C CA . GLU B 1 276 ? 4.859 12.219 18.281 1 93.31 276 GLU B CA 1
ATOM 4952 C C . GLU B 1 276 ? 5.211 13.391 19.188 1 93.31 276 GLU B C 1
ATOM 4954 O O . GLU B 1 276 ? 4.508 14.398 19.203 1 93.31 276 GLU B O 1
ATOM 4959 N N . PRO B 1 277 ? 6.27 13.258 19.922 1 96.19 277 PRO B N 1
ATOM 4960 C CA . PRO B 1 277 ? 6.684 14.391 20.766 1 96.19 277 PRO B CA 1
ATOM 4961 C C . PRO B 1 277 ? 7.02 15.633 19.938 1 96.19 277 PRO B C 1
ATOM 4963 O O . PRO B 1 277 ? 7.449 15.523 18.797 1 96.19 277 PRO B O 1
ATOM 4966 N N . VAL B 1 278 ? 6.809 16.812 20.578 1 97.88 278 VAL B N 1
ATOM 4967 C CA . VAL B 1 278 ? 7.109 18.062 19.906 1 97.88 278 VAL B CA 1
ATOM 4968 C C . VAL B 1 278 ? 8.242 18.781 20.641 1 97.88 278 VAL B C 1
ATOM 4970 O O . VAL B 1 278 ? 8.445 18.578 21.844 1 97.88 278 VAL B O 1
ATOM 4973 N N . VAL B 1 279 ? 8.977 19.516 19.906 1 98.44 279 VAL B N 1
ATOM 4974 C CA . VAL B 1 279 ? 10.047 20.344 20.422 1 98.44 279 VAL B CA 1
ATOM 4975 C C . VAL B 1 279 ? 9.688 21.828 20.234 1 98.44 279 VAL B C 1
ATOM 4977 O O . VAL B 1 279 ? 9.289 22.234 19.141 1 98.44 279 VAL B O 1
ATOM 4980 N N . TYR B 1 280 ? 9.836 22.609 21.344 1 98.69 280 TYR B N 1
ATOM 4981 C CA . TYR B 1 280 ? 9.5 24.031 21.297 1 98.69 280 TYR B CA 1
ATOM 4982 C C . TYR B 1 280 ? 10.719 24.875 20.953 1 98.69 280 TYR B C 1
ATOM 4984 O O . TYR B 1 280 ? 11.836 24.547 21.344 1 98.69 280 TYR B O 1
ATOM 4992 N N . SER B 1 281 ? 10.477 25.922 20.266 1 98.62 281 SER B N 1
ATOM 4993 C CA . SER B 1 281 ? 11.516 26.906 19.953 1 98.62 281 SER B CA 1
ATOM 4994 C C . SER B 1 281 ? 10.93 28.297 19.766 1 98.62 281 SER B C 1
ATOM 4996 O O . SER B 1 281 ? 9.727 28.438 19.562 1 98.62 281 SER B O 1
ATOM 4998 N N . ILE B 1 282 ? 11.719 29.312 19.969 1 98.31 282 ILE B N 1
ATOM 4999 C CA . ILE B 1 282 ? 11.367 30.672 19.609 1 98.31 282 ILE B CA 1
ATOM 5000 C C . ILE B 1 282 ? 11.875 31 18.203 1 98.31 282 ILE B C 1
ATOM 5002 O O . ILE B 1 282 ? 13.078 30.891 17.938 1 98.31 282 ILE B O 1
ATOM 5006 N N . THR B 1 283 ? 11.008 31.359 17.375 1 96.94 283 THR B N 1
ATOM 5007 C CA . THR B 1 283 ? 11.422 31.625 16 1 96.94 283 THR B CA 1
ATOM 5008 C C . THR B 1 283 ? 11.742 33.094 15.805 1 96.94 283 THR B C 1
ATOM 5010 O O . THR B 1 283 ? 12.625 33.469 15.023 1 96.94 283 THR B O 1
ATOM 5013 N N . SER B 1 284 ? 10.984 33.938 16.531 1 95.94 284 SER B N 1
ATOM 5014 C CA . SER B 1 284 ? 11.227 35.375 16.406 1 95.94 284 SER B CA 1
ATOM 5015 C C . SER B 1 284 ? 10.68 36.156 17.609 1 95.94 284 SER B C 1
ATOM 5017 O O . SER B 1 284 ? 9.719 35.719 18.234 1 95.94 284 SER B O 1
ATOM 5019 N N . VAL B 1 285 ? 11.32 37.219 17.875 1 96.62 285 VAL B N 1
ATOM 5020 C CA . VAL B 1 285 ? 10.867 38.188 18.891 1 96.62 285 VAL B CA 1
ATOM 5021 C C . VAL B 1 285 ? 10.75 39.562 18.266 1 96.62 285 VAL B C 1
ATOM 5023 O O . VAL B 1 285 ? 11.656 40.031 17.547 1 96.62 285 VAL B O 1
ATOM 5026 N N . ILE B 1 286 ? 9.641 40.156 18.5 1 93 286 ILE B N 1
ATOM 5027 C CA . ILE B 1 286 ? 9.375 41.469 17.938 1 93 286 ILE B CA 1
ATOM 5028 C C . ILE B 1 286 ? 9.172 42.5 19.062 1 93 286 ILE B C 1
ATOM 5030 O O . ILE B 1 286 ? 8.219 42.375 19.844 1 93 286 ILE B O 1
ATOM 5034 N N . PRO B 1 287 ? 10.039 43.531 19.047 1 94 287 PRO B N 1
ATOM 5035 C CA . PRO B 1 287 ? 11.172 43.906 18.188 1 94 287 PRO B CA 1
ATOM 5036 C C . PRO B 1 287 ? 12.344 42.938 18.312 1 94 287 PRO B C 1
ATOM 5038 O O . PRO B 1 287 ? 12.57 42.375 19.391 1 94 287 PRO B O 1
ATOM 5041 N N . ASN B 1 288 ? 13.164 42.906 17.281 1 94.5 288 ASN B N 1
ATOM 5042 C CA . ASN B 1 288 ? 14.227 41.906 17.156 1 94.5 288 ASN B CA 1
ATOM 5043 C C . ASN B 1 288 ? 15.328 42.125 18.188 1 94.5 288 ASN B C 1
ATOM 5045 O O . ASN B 1 288 ? 16.062 41.188 18.531 1 94.5 288 ASN B O 1
ATOM 5049 N N . GLU B 1 289 ? 15.484 43.344 18.656 1 94.44 289 GLU B N 1
ATOM 5050 C CA . GLU B 1 289 ? 16.531 43.656 19.625 1 94.44 289 GLU B CA 1
ATOM 5051 C C . GLU B 1 289 ? 16.359 42.844 20.906 1 94.44 289 GLU B C 1
ATOM 5053 O O . GLU B 1 289 ? 17.312 42.688 21.672 1 94.44 289 GLU B O 1
ATOM 5058 N N . TYR B 1 290 ? 15.219 42.25 21.109 1 95.5 290 TYR B N 1
ATOM 5059 C CA . TYR B 1 290 ? 14.953 41.5 22.344 1 95.5 290 TYR B CA 1
ATOM 5060 C C . TYR B 1 290 ? 15.023 40 22.109 1 95.5 290 TYR B C 1
ATOM 5062 O O . TYR B 1 290 ? 14.594 39.219 22.953 1 95.5 290 TYR B O 1
ATOM 5070 N N . GLN B 1 291 ? 15.5 39.594 21.016 1 95.56 291 GLN B N 1
ATOM 5071 C CA . GLN B 1 291 ? 15.57 38.188 20.641 1 95.56 291 GLN B CA 1
ATOM 5072 C C . GLN B 1 291 ? 16.297 37.344 21.703 1 95.56 291 GLN B C 1
ATOM 5074 O O . GLN B 1 291 ? 15.867 36.25 22.047 1 95.56 291 GLN B O 1
ATOM 5079 N N . ASN B 1 292 ? 17.297 37.938 22.281 1 95.62 292 ASN B N 1
ATOM 5080 C CA . ASN B 1 292 ? 18.125 37.219 23.234 1 95.62 292 ASN B CA 1
ATOM 5081 C C . ASN B 1 292 ? 17.609 37.375 24.656 1 95.62 292 ASN B C 1
ATOM 5083 O O . ASN B 1 292 ? 18.219 36.844 25.594 1 95.62 292 ASN B O 1
ATOM 5087 N N . SER B 1 293 ? 16.547 38.062 24.781 1 96.31 293 SER B N 1
ATOM 5088 C CA . SER B 1 293 ? 16.016 38.281 26.125 1 96.31 293 SER B CA 1
ATOM 5089 C C . SER B 1 293 ? 15.062 37.188 26.547 1 96.31 293 SER B C 1
ATOM 5091 O O . SER B 1 293 ? 14.539 37.188 27.656 1 96.31 293 SER B O 1
ATOM 5093 N N . PHE B 1 294 ? 14.891 36.219 25.656 1 97.81 294 PHE B N 1
ATOM 5094 C CA . PHE B 1 294 ? 13.93 35.156 25.938 1 97.81 294 PHE B CA 1
ATOM 5095 C C . PHE B 1 294 ? 14.539 33.781 25.656 1 97.81 294 PHE B C 1
ATOM 5097 O O . PHE B 1 294 ? 15.312 33.625 24.703 1 97.81 294 PHE B O 1
ATOM 5104 N N . GLU B 1 295 ? 14.156 32.844 26.438 1 97.88 295 GLU B N 1
ATOM 5105 C CA . GLU B 1 295 ? 14.453 31.438 26.234 1 97.88 295 GLU B CA 1
ATOM 5106 C C . GLU B 1 295 ? 13.219 30.562 26.438 1 97.88 295 GLU B C 1
ATOM 5108 O O . GLU B 1 295 ? 12.305 30.953 27.188 1 97.88 295 GLU B O 1
ATOM 5113 N N . ILE B 1 296 ? 13.234 29.5 25.75 1 98.25 296 ILE B N 1
ATOM 5114 C CA . ILE B 1 296 ? 12.109 28.578 25.891 1 98.25 296 ILE B CA 1
ATOM 5115 C C . ILE B 1 296 ? 12.625 27.172 26.188 1 98.25 296 ILE B C 1
ATOM 5117 O O . ILE B 1 296 ? 13.617 26.734 25.594 1 98.25 296 ILE B O 1
ATOM 5121 N N . ASP B 1 297 ? 12.023 26.484 27.156 1 98.19 297 ASP B N 1
ATOM 5122 C CA . ASP B 1 297 ? 12.336 25.062 27.375 1 98.19 297 ASP B CA 1
ATOM 5123 C C . ASP B 1 297 ? 11.875 24.219 26.188 1 98.19 297 ASP B C 1
ATOM 5125 O O . ASP B 1 297 ? 10.688 24.188 25.875 1 98.19 297 ASP B O 1
ATOM 5129 N N . ARG B 1 298 ? 12.703 23.453 25.625 1 97.88 298 ARG B N 1
ATOM 5130 C CA . ARG B 1 298 ? 12.445 22.734 24.391 1 97.88 298 ARG B CA 1
ATOM 5131 C C . ARG B 1 298 ? 11.445 21.609 24.609 1 97.88 298 ARG B C 1
ATOM 5133 O O . ARG B 1 298 ? 10.797 21.156 23.656 1 97.88 298 ARG B O 1
ATOM 5140 N N . ASN B 1 299 ? 11.227 21.156 25.844 1 97.44 299 ASN B N 1
ATOM 5141 C CA . ASN B 1 299 ? 10.375 20.016 26.141 1 97.44 299 ASN B CA 1
ATOM 5142 C C . ASN B 1 299 ? 9.031 20.453 26.703 1 97.44 299 ASN B C 1
ATOM 5144 O O . ASN B 1 299 ? 7.992 19.875 26.391 1 97.44 299 ASN B O 1
ATOM 5148 N N . THR B 1 300 ? 9.016 21.578 27.484 1 96.06 300 THR B N 1
ATOM 5149 C CA . THR B 1 300 ? 7.805 21.953 28.203 1 96.06 300 THR B CA 1
ATOM 5150 C C . THR B 1 300 ? 7.117 23.141 27.562 1 96.06 300 THR B C 1
ATOM 5152 O O . THR B 1 300 ? 5.93 23.375 27.781 1 96.06 300 THR B O 1
ATOM 5155 N N . GLY B 1 301 ? 7.938 23.969 26.844 1 97.12 301 GLY B N 1
ATOM 5156 C CA . GLY B 1 301 ? 7.383 25.156 26.219 1 97.12 301 GLY B CA 1
ATOM 5157 C C . GLY B 1 301 ? 7.344 26.359 27.172 1 97.12 301 GLY B C 1
ATOM 5158 O O . GLY B 1 301 ? 6.832 27.422 26.812 1 97.12 301 GLY B O 1
ATOM 5159 N N . VAL B 1 302 ? 7.883 26.172 28.359 1 97.38 302 VAL B N 1
ATOM 5160 C CA . VAL B 1 302 ? 7.898 27.266 29.312 1 97.38 302 VAL B CA 1
ATOM 5161 C C . VAL B 1 302 ? 8.898 28.328 28.875 1 97.38 302 VAL B C 1
ATOM 5163 O O . VAL B 1 302 ? 10.047 28.016 28.547 1 97.38 302 VAL B O 1
ATOM 5166 N N . ILE B 1 303 ? 8.477 29.578 28.844 1 97.56 303 ILE B N 1
ATOM 5167 C CA . ILE B 1 303 ? 9.305 30.6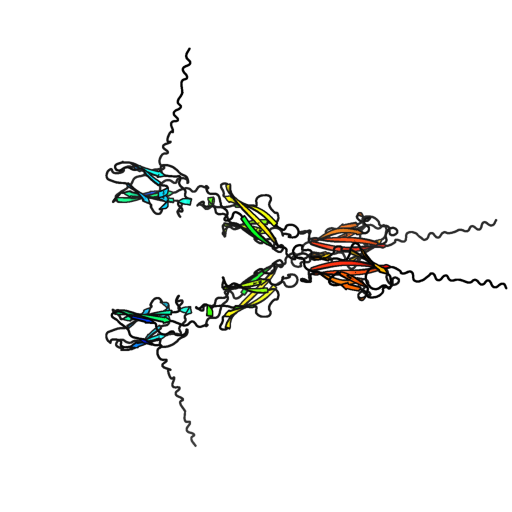88 28.406 1 97.56 303 ILE B CA 1
ATOM 5168 C C . ILE B 1 303 ? 9.828 31.438 29.641 1 97.56 303 ILE B C 1
ATOM 5170 O O . ILE B 1 303 ? 9.102 31.641 30.609 1 97.56 303 ILE B O 1
ATOM 5174 N N . SER B 1 304 ? 11.062 31.859 29.531 1 96.56 304 SER B N 1
ATOM 5175 C CA . SER B 1 304 ? 11.68 32.656 30.578 1 96.56 304 SER B CA 1
ATOM 5176 C C . SER B 1 304 ? 12.375 33.906 30 1 96.56 304 SER B C 1
ATOM 5178 O O . SER B 1 304 ? 12.859 33.875 28.859 1 96.56 304 SER B O 1
ATOM 5180 N N . VAL B 1 305 ? 12.344 34.938 30.781 1 96.06 305 VAL B N 1
ATOM 5181 C CA . VAL B 1 305 ? 13.055 36.156 30.438 1 96.06 305 VAL B CA 1
ATOM 5182 C C . VAL B 1 305 ? 14.477 36.125 30.984 1 96.06 305 VAL B C 1
ATOM 5184 O O . VAL B 1 305 ? 14.68 35.875 32.188 1 96.06 305 VAL B O 1
ATOM 5187 N N . THR B 1 306 ? 15.406 36.375 30.125 1 96 306 THR B N 1
ATOM 5188 C CA . THR B 1 306 ? 16.797 36.219 30.531 1 96 306 THR B CA 1
ATOM 5189 C C . THR B 1 306 ? 17.469 37.562 30.75 1 96 306 THR B C 1
ATOM 5191 O O . THR B 1 306 ? 18.547 37.625 31.344 1 96 306 THR B O 1
ATOM 5194 N N . ALA B 1 307 ? 16.891 38.594 30.203 1 93.38 307 ALA B N 1
ATOM 5195 C CA . ALA B 1 307 ? 17.406 39.938 30.406 1 93.38 307 ALA B CA 1
ATOM 5196 C C . ALA B 1 307 ? 16.281 40.906 30.797 1 93.38 307 ALA B C 1
ATOM 5198 O O . ALA B 1 307 ? 15.188 40.844 30.234 1 93.38 307 ALA B O 1
ATOM 5199 N N . ALA B 1 308 ? 16.656 41.75 31.766 1 89.94 308 ALA B N 1
ATOM 5200 C CA . ALA B 1 308 ? 15.641 42.688 32.281 1 89.94 308 ALA B CA 1
ATOM 5201 C C . ALA B 1 308 ? 15.109 43.594 31.172 1 89.94 308 ALA B C 1
ATOM 5203 O O . ALA B 1 308 ? 15.867 44.031 30.297 1 89.94 308 ALA B O 1
ATOM 5204 N N . LEU B 1 309 ? 13.875 43.875 31.297 1 92.12 309 LEU B N 1
ATOM 5205 C CA . LEU B 1 309 ? 13.188 44.688 30.312 1 92.12 309 LEU B CA 1
ATOM 5206 C C . LEU B 1 309 ? 12.75 46.031 30.906 1 92.12 309 LEU B C 1
ATOM 5208 O O . LEU B 1 309 ? 12.398 46.094 32.094 1 92.12 309 LEU B O 1
ATOM 5212 N N . ASP B 1 310 ? 12.836 47 30.078 1 90.69 310 ASP B N 1
ATOM 5213 C CA . ASP B 1 310 ? 12.492 48.375 30.516 1 90.69 310 ASP B CA 1
ATOM 5214 C C . ASP B 1 310 ? 11.172 48.812 29.891 1 90.69 310 ASP B C 1
ATOM 5216 O O . ASP B 1 310 ? 11.07 48.969 28.672 1 90.69 310 ASP B O 1
ATOM 5220 N N . ARG B 1 311 ? 10.219 49.125 30.75 1 88.88 311 ARG B N 1
ATOM 5221 C CA . ARG B 1 311 ? 8.883 49.5 30.297 1 88.88 311 ARG B CA 1
ATOM 5222 C C . ARG B 1 311 ? 8.922 50.812 29.484 1 88.88 311 ARG B C 1
ATOM 5224 O O . ARG B 1 311 ? 8.141 50.969 28.547 1 88.88 311 ARG B O 1
ATOM 5231 N N . GLU B 1 312 ? 9.805 51.719 29.859 1 88.81 312 GLU B N 1
ATOM 5232 C CA . GLU B 1 312 ? 9.906 53.031 29.188 1 88.81 312 GLU B CA 1
ATOM 5233 C C . GLU B 1 312 ? 10.406 52.844 27.75 1 88.81 312 GLU B C 1
ATOM 5235 O O . GLU B 1 312 ? 10.094 53.688 26.891 1 88.81 312 GLU B O 1
ATOM 5240 N N . GLN B 1 313 ? 11.141 51.844 27.562 1 89 313 GLN B N 1
ATOM 5241 C CA . GLN B 1 313 ? 11.656 51.562 26.234 1 89 313 GLN B CA 1
ATOM 5242 C C . GLN B 1 313 ? 10.625 50.844 25.375 1 89 313 GLN B C 1
ATOM 5244 O O . GLN B 1 313 ? 10.469 51.125 24.188 1 89 313 GLN B O 1
ATOM 5249 N N . THR B 1 314 ? 9.992 49.875 26.062 1 89.19 314 THR B N 1
ATOM 5250 C CA . THR B 1 314 ? 8.977 49.094 25.344 1 89.19 314 THR B CA 1
ATOM 5251 C C . THR B 1 314 ? 7.898 48.594 26.297 1 89.19 314 THR B C 1
ATOM 5253 O O . THR B 1 314 ? 8.211 48.094 27.359 1 89.19 314 THR B O 1
ATOM 5256 N N . GLY B 1 315 ? 6.566 48.719 25.828 1 91.06 315 GLY B N 1
ATOM 5257 C CA . GLY B 1 315 ? 5.473 48.281 26.688 1 91.06 315 GLY B CA 1
ATOM 5258 C C . GLY B 1 315 ? 4.984 46.875 26.359 1 91.06 315 GLY B C 1
ATOM 5259 O O . GLY B 1 315 ? 4.309 46.25 27.172 1 91.06 315 GLY B O 1
ATOM 5260 N N . GLN B 1 316 ? 5.32 46.5 25.188 1 93.94 316 GLN B N 1
ATOM 5261 C CA . GLN B 1 316 ? 4.844 45.188 24.75 1 93.94 316 GLN B CA 1
ATOM 5262 C C . GLN B 1 316 ? 5.844 44.531 23.812 1 93.94 316 GLN B C 1
ATOM 5264 O O . GLN B 1 316 ? 6.434 45.188 22.953 1 93.94 316 GLN B O 1
ATOM 5269 N N . ILE B 1 317 ? 6.094 43.219 24.016 1 95.62 317 ILE B N 1
ATOM 5270 C CA . ILE B 1 317 ? 6.977 42.438 23.172 1 95.62 317 ILE B CA 1
ATOM 5271 C C . ILE B 1 317 ? 6.223 41.219 22.656 1 95.62 317 ILE B C 1
ATOM 5273 O O . ILE B 1 317 ? 5.426 40.594 23.375 1 95.62 317 ILE B O 1
ATOM 5277 N N . THR B 1 318 ? 6.426 40.875 21.438 1 96.31 318 THR B N 1
ATOM 5278 C CA . THR B 1 318 ? 5.805 39.719 20.828 1 96.31 318 THR B CA 1
ATOM 5279 C C . THR B 1 318 ? 6.824 38.594 20.656 1 96.31 318 THR B C 1
ATOM 5281 O O . THR B 1 318 ? 7.887 38.812 20.062 1 96.31 318 THR B O 1
ATOM 5284 N N . VAL B 1 319 ? 6.543 37.469 21.156 1 97.5 319 VAL B N 1
ATOM 5285 C CA . VAL B 1 319 ? 7.375 36.281 21 1 97.5 319 VAL B CA 1
ATOM 5286 C C . VAL B 1 319 ? 6.66 35.25 20.125 1 97.5 319 VAL B C 1
ATOM 5288 O O . VAL B 1 319 ? 5.555 34.812 20.453 1 97.5 319 VAL B O 1
ATOM 5291 N N . VAL B 1 320 ? 7.215 34.875 19.016 1 97.62 320 VAL B N 1
ATOM 5292 C CA . VAL B 1 320 ? 6.668 33.844 18.141 1 97.62 320 VAL B CA 1
ATOM 5293 C C . VAL B 1 320 ? 7.305 32.5 18.469 1 97.62 320 VAL B C 1
ATOM 5295 O O . VAL B 1 320 ? 8.531 32.344 18.438 1 97.62 320 VAL B O 1
ATOM 5298 N N . ILE B 1 321 ? 6.508 31.531 18.766 1 98.31 321 ILE B N 1
ATOM 5299 C CA . ILE B 1 321 ? 7.012 30.219 19.156 1 98.31 321 ILE B CA 1
ATOM 5300 C C . ILE B 1 321 ? 6.57 29.172 18.125 1 98.31 321 ILE B C 1
ATOM 5302 O O . ILE B 1 321 ? 5.613 29.391 17.375 1 98.31 321 ILE B O 1
ATOM 5306 N N . GLN B 1 322 ? 7.328 28.062 18.078 1 98.31 322 GLN B N 1
ATOM 5307 C CA . GLN B 1 322 ? 7.078 26.984 17.141 1 98.31 322 GLN B CA 1
ATOM 5308 C C . GLN B 1 322 ? 7.188 25.625 17.828 1 98.31 322 GLN B C 1
ATOM 5310 O O . GLN B 1 322 ? 8.062 25.422 18.672 1 98.31 322 GLN B O 1
ATOM 5315 N N . ALA B 1 323 ? 6.258 24.812 17.562 1 98.31 323 ALA B N 1
ATOM 5316 C CA . ALA B 1 323 ? 6.34 23.391 17.922 1 98.31 323 ALA B CA 1
ATOM 5317 C C . ALA B 1 323 ? 6.656 22.531 16.703 1 98.31 323 ALA B C 1
ATOM 5319 O O . ALA B 1 323 ? 5.973 22.609 15.68 1 98.31 323 ALA B O 1
ATOM 5320 N N . THR B 1 324 ? 7.691 21.766 16.766 1 97.94 324 THR B N 1
ATOM 5321 C CA . THR B 1 324 ? 8.133 20.875 15.688 1 97.94 324 THR B CA 1
ATOM 5322 C C . THR B 1 324 ? 8.141 19.422 16.141 1 97.94 324 THR B C 1
ATOM 5324 O O . THR B 1 324 ? 8.617 19.109 17.234 1 97.94 324 THR B O 1
ATOM 5327 N N . GLN B 1 325 ? 7.59 18.594 15.242 1 96.06 325 GLN B N 1
ATOM 5328 C CA . GLN B 1 325 ? 7.703 17.172 15.578 1 96.06 325 GLN B CA 1
ATOM 5329 C C . GLN B 1 325 ? 9.164 16.719 15.594 1 96.06 325 GLN B C 1
ATOM 5331 O O . GLN B 1 325 ? 9.945 17.125 14.734 1 96.06 325 GLN B O 1
ATOM 5336 N N . GLN B 1 326 ? 9.43 15.883 16.531 1 94.94 326 GLN B N 1
ATOM 5337 C CA . GLN B 1 326 ? 10.82 15.461 16.703 1 94.94 326 GLN B CA 1
ATOM 5338 C C . GLN B 1 326 ? 11.289 14.617 15.516 1 94.94 326 GLN B C 1
ATOM 5340 O O . GLN B 1 326 ? 12.453 14.703 15.109 1 94.94 326 GLN B O 1
ATOM 5345 N N . ASN B 1 327 ? 10.438 13.859 14.953 1 89.69 327 ASN B N 1
ATOM 5346 C CA . ASN B 1 327 ? 10.828 12.898 13.93 1 89.69 327 ASN B CA 1
A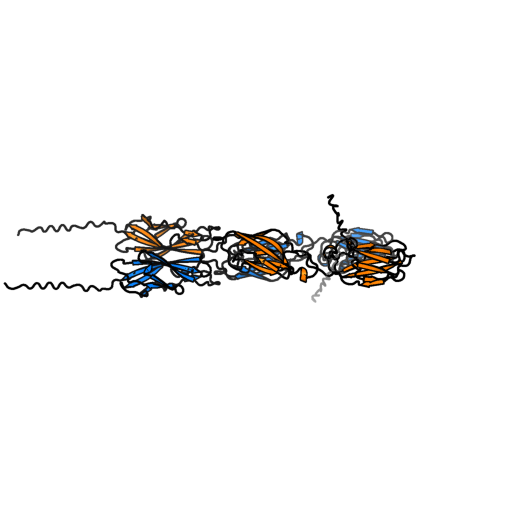TOM 5347 C C . ASN B 1 327 ? 10.711 13.492 12.523 1 89.69 327 ASN B C 1
ATOM 5349 O O . ASN B 1 327 ? 11.148 12.883 11.547 1 89.69 327 ASN B O 1
ATOM 5353 N N . ASP B 1 328 ? 10.156 14.641 12.414 1 91.5 328 ASP B N 1
ATOM 5354 C CA . ASP B 1 328 ? 9.922 15.266 11.109 1 91.5 328 ASP B CA 1
ATOM 5355 C C . ASP B 1 328 ? 9.922 16.781 11.227 1 91.5 328 ASP B C 1
ATOM 5357 O O . ASP B 1 328 ? 8.906 17.391 11.602 1 91.5 328 ASP B O 1
ATOM 5361 N N . THR B 1 329 ? 10.875 17.422 10.75 1 92.75 329 THR B N 1
ATOM 5362 C CA . THR B 1 329 ? 11.07 18.859 10.945 1 92.75 329 THR B CA 1
ATOM 5363 C C . THR B 1 329 ? 10.148 19.656 10.031 1 92.75 329 THR B C 1
ATOM 5365 O O . THR B 1 329 ? 9.992 20.875 10.211 1 92.75 329 THR B O 1
ATOM 5368 N N . SER B 1 330 ? 9.484 18.953 9.148 1 90.69 330 SER B N 1
ATOM 5369 C CA . SER B 1 330 ? 8.562 19.641 8.25 1 90.69 330 SER B CA 1
ATOM 5370 C C . SER B 1 330 ? 7.203 19.859 8.906 1 90.69 330 SER B C 1
ATOM 5372 O O . SER B 1 330 ? 6.391 20.641 8.422 1 90.69 330 SER B O 1
ATOM 5374 N N . LYS B 1 331 ? 6.961 19.172 9.938 1 94.94 331 LYS B N 1
ATOM 5375 C CA . LYS B 1 331 ? 5.684 19.281 10.633 1 94.94 331 LYS B CA 1
ATOM 5376 C C . LYS B 1 331 ? 5.777 20.219 11.828 1 94.94 331 LYS B C 1
ATOM 5378 O O . LYS B 1 331 ? 6.25 19.828 12.898 1 94.94 331 LYS B O 1
ATOM 5383 N N . THR B 1 332 ? 5.258 21.391 11.617 1 96.31 332 THR B N 1
ATOM 5384 C CA . THR B 1 332 ? 5.395 22.438 12.617 1 96.31 332 THR B CA 1
ATOM 5385 C C . THR B 1 332 ? 4.055 23.141 12.859 1 96.31 332 THR B C 1
ATOM 5387 O O . THR B 1 332 ? 3.117 22.969 12.078 1 96.31 332 THR B O 1
ATOM 5390 N N . ALA B 1 333 ? 3.938 23.766 13.945 1 96.56 333 ALA B N 1
ATOM 5391 C CA . ALA B 1 333 ? 2.859 24.688 14.289 1 96.56 333 ALA B CA 1
ATOM 5392 C C . ALA B 1 333 ? 3.406 25.938 14.969 1 96.56 333 ALA B C 1
ATOM 5394 O O . ALA B 1 333 ? 4.344 25.859 15.766 1 96.56 333 ALA B O 1
ATOM 5395 N N . ASP B 1 334 ? 2.846 27.078 14.664 1 97 334 ASP B N 1
ATOM 5396 C CA . ASP B 1 334 ? 3.291 28.344 15.258 1 97 334 ASP B CA 1
ATOM 5397 C C . ASP B 1 334 ? 2.219 28.922 16.172 1 97 334 ASP B C 1
ATOM 5399 O O . ASP B 1 334 ? 1.03 28.641 16.016 1 97 334 ASP B O 1
ATOM 5403 N N . ALA B 1 335 ? 2.621 29.688 17.125 1 97.5 335 ALA B N 1
ATOM 5404 C CA . ALA B 1 335 ? 1.767 30.469 18 1 97.5 335 ALA B CA 1
ATOM 5405 C C . ALA B 1 335 ? 2.453 31.766 18.422 1 97.5 335 ALA B C 1
ATOM 5407 O O . ALA B 1 335 ? 3.66 31.938 18.219 1 97.5 335 ALA B O 1
ATOM 5408 N N . VAL B 1 336 ? 1.636 32.688 18.922 1 97.62 336 VAL B N 1
ATOM 5409 C CA . VAL B 1 336 ? 2.133 34 19.312 1 97.62 336 VAL B CA 1
ATOM 5410 C C . VAL B 1 336 ? 1.93 34.219 20.812 1 97.62 336 VAL B C 1
ATOM 5412 O O . VAL B 1 336 ? 0.876 33.875 21.344 1 97.62 336 VAL B O 1
ATOM 5415 N N . VAL B 1 337 ? 2.938 34.75 21.453 1 97.44 337 VAL B N 1
ATOM 5416 C CA . VAL B 1 337 ? 2.854 35.156 22.859 1 97.44 337 VAL B CA 1
ATOM 5417 C C . VAL B 1 337 ? 3.037 36.688 22.969 1 97.44 337 VAL B C 1
ATOM 5419 O O . VAL B 1 337 ? 4.117 37.188 22.688 1 97.44 337 VAL B O 1
ATOM 5422 N N . LEU B 1 338 ? 2.02 37.344 23.359 1 96 338 LEU B N 1
ATOM 5423 C CA . LEU B 1 338 ? 2.1 38.781 23.625 1 96 338 LEU B CA 1
ATOM 5424 C C . LEU B 1 338 ? 2.516 39.031 25.078 1 96 338 LEU B C 1
ATOM 5426 O O . LEU B 1 338 ? 1.757 38.75 26 1 96 338 LEU B O 1
ATOM 5430 N N . VAL B 1 339 ? 3.658 39.625 25.25 1 96.06 339 VAL B N 1
ATOM 5431 C CA . VAL B 1 339 ? 4.207 39.875 26.578 1 96.06 339 VAL B CA 1
ATOM 5432 C C . VAL B 1 339 ? 4.051 41.344 26.938 1 96.06 339 VAL B C 1
ATOM 5434 O O . VAL B 1 339 ? 4.648 42.219 26.312 1 96.06 339 VAL B O 1
ATOM 5437 N N . THR B 1 340 ? 3.346 41.625 27.938 1 94.62 340 THR B N 1
ATOM 5438 C CA . THR B 1 340 ? 3.164 42.969 28.453 1 94.62 340 THR B CA 1
ATOM 5439 C C . THR B 1 340 ? 4.145 43.25 29.594 1 94.62 340 THR B C 1
ATOM 5441 O O . THR B 1 340 ? 4.25 42.469 30.531 1 94.62 340 THR B O 1
ATOM 5444 N N . ILE B 1 341 ? 4.871 44.344 29.453 1 94.31 341 ILE B N 1
ATOM 5445 C CA . ILE B 1 341 ? 5.785 44.75 30.5 1 94.31 341 ILE B CA 1
ATOM 5446 C C . ILE B 1 341 ? 5.074 45.75 31.438 1 94.31 341 ILE B C 1
ATOM 5448 O O . ILE B 1 341 ? 4.684 46.844 31.031 1 94.31 341 ILE B O 1
ATOM 5452 N N . VAL B 1 342 ? 4.945 45.375 32.656 1 92.88 342 VAL B N 1
ATOM 5453 C CA . VAL B 1 342 ? 4.207 46.156 33.625 1 92.88 342 VAL B CA 1
ATOM 5454 C C . VAL B 1 342 ? 5.172 47.031 34.406 1 92.88 342 VAL B C 1
ATOM 5456 O O . VAL B 1 342 ? 6.254 46.625 34.812 1 92.88 342 VAL B O 1
ATOM 5459 N N . ASP B 1 343 ? 4.762 48.281 34.625 1 90.75 343 ASP B N 1
ATOM 5460 C CA . ASP B 1 343 ? 5.586 49.281 35.312 1 90.75 343 ASP B CA 1
ATOM 5461 C C . ASP B 1 343 ? 5.645 49 36.812 1 90.75 343 ASP B C 1
ATOM 5463 O O . ASP B 1 343 ? 4.652 48.562 37.406 1 90.75 343 ASP B O 1
ATOM 5467 N N . VAL B 1 344 ? 6.883 49.062 37.375 1 83.62 344 VAL B N 1
ATOM 5468 C CA . VAL B 1 344 ? 7.051 49 38.812 1 83.62 344 VAL B CA 1
ATOM 5469 C C . VAL B 1 344 ? 7.227 50.438 39.375 1 83.62 344 VAL B C 1
ATOM 5471 O O . VAL B 1 344 ? 7.953 51.25 38.781 1 83.62 344 VAL B O 1
ATOM 5474 N N . THR B 1 345 ? 6.32 51 40.125 1 71.25 345 THR B N 1
ATOM 5475 C CA . THR B 1 345 ? 6.332 52.312 40.719 1 71.25 345 THR B CA 1
ATOM 5476 C C . THR B 1 345 ? 7.66 52.594 41.406 1 71.25 345 THR B C 1
ATOM 5478 O O . THR B 1 345 ? 7.949 52.031 42.469 1 71.25 345 THR B O 1
ATOM 5481 N N . ASP B 1 346 ? 8.703 52.656 40.969 1 60.03 346 ASP B N 1
ATOM 5482 C CA . ASP B 1 346 ? 9.898 53 41.75 1 60.03 346 ASP B CA 1
ATOM 5483 C C . ASP B 1 346 ? 10.047 54.5 41.906 1 60.03 346 ASP B C 1
ATOM 5485 O O . ASP B 1 346 ? 10.953 54.969 42.594 1 60.03 346 ASP B O 1
ATOM 5489 N N . ASN B 1 347 ? 9.656 55.375 40.938 1 53.75 347 ASN B N 1
ATOM 5490 C CA . ASN B 1 347 ? 9.977 56.75 41.188 1 53.75 347 ASN B CA 1
ATOM 5491 C C . ASN B 1 347 ? 8.945 57.438 42.094 1 53.75 347 ASN B C 1
ATOM 5493 O O . ASN B 1 347 ? 7.828 57.719 41.688 1 53.75 347 ASN B O 1
ATOM 5497 N N . PRO B 1 348 ? 9.133 57.312 43.344 1 53.72 348 PRO B N 1
ATOM 5498 C CA . PRO B 1 348 ? 8.266 58.125 44.219 1 53.72 348 PRO B CA 1
ATOM 5499 C C . PRO B 1 348 ? 8.125 59.562 43.75 1 53.72 348 PRO B C 1
ATOM 5501 O O . PRO B 1 348 ? 9.047 60.094 43.156 1 53.72 348 PRO B O 1
ATOM 5504 N N . PRO B 1 349 ? 6.941 59.969 43.438 1 54.84 349 PRO B N 1
ATOM 5505 C CA . PRO B 1 349 ? 6.84 61.375 43.094 1 54.84 349 PRO B CA 1
ATOM 5506 C C . PRO B 1 349 ? 7.801 62.25 43.906 1 54.84 349 PRO B C 1
ATOM 5508 O O . PRO B 1 349 ? 7.926 62.062 45.125 1 54.84 349 PRO B O 1
ATOM 5511 N N . LYS B 1 350 ? 8.891 62.625 43.312 1 54.62 350 LYS B N 1
ATOM 5512 C CA . LYS B 1 350 ? 9.688 63.656 43.969 1 54.62 350 LYS B CA 1
ATOM 5513 C C . LYS B 1 350 ? 8.836 64.875 44.375 1 54.62 350 LYS B C 1
ATOM 5515 O O . LYS B 1 350 ? 8.227 65.5 43.5 1 54.62 350 LYS B O 1
ATOM 5520 N N . ILE B 1 351 ? 8.289 64.812 45.531 1 49.75 351 ILE B N 1
ATOM 5521 C CA . ILE B 1 351 ? 7.695 66 46.062 1 49.75 351 ILE B CA 1
ATOM 5522 C C . ILE B 1 351 ? 8.742 67.125 46.094 1 49.75 351 ILE B C 1
ATOM 5524 O O . ILE B 1 351 ? 9.758 67 46.781 1 49.75 351 ILE B O 1
ATOM 5528 N N . ASP B 1 352 ? 8.953 67.75 44.969 1 46.09 352 ASP B N 1
ATOM 5529 C CA . ASP B 1 352 ? 9.727 69 45.062 1 46.09 352 ASP B CA 1
ATOM 5530 C C . ASP B 1 352 ? 9.297 69.812 46.25 1 46.09 352 ASP B C 1
ATOM 5532 O O . ASP B 1 352 ? 8.148 70.25 46.312 1 46.09 352 ASP B O 1
ATOM 5536 N N . GLN B 1 353 ? 9.75 69.438 47.406 1 46.31 353 GLN B N 1
ATOM 5537 C CA . GLN B 1 353 ? 9.617 70.375 48.531 1 46.31 353 GLN B CA 1
ATOM 5538 C C . GLN B 1 353 ? 10.195 71.75 48.219 1 46.31 353 GLN B C 1
ATOM 5540 O O . GLN B 1 353 ? 11.414 71.875 48.094 1 46.31 353 GLN B O 1
ATOM 5545 N N . GLY B 1 354 ? 9.711 72.438 47.125 1 44.28 354 GLY B N 1
ATOM 5546 C CA . GLY B 1 354 ? 10.023 73.875 47.031 1 44.28 354 GLY B CA 1
ATOM 5547 C C . GLY B 1 354 ? 9.891 74.625 48.344 1 44.28 354 GLY B C 1
ATOM 5548 O O . GLY B 1 354 ? 8.789 74.75 48.875 1 44.28 354 GLY B O 1
ATOM 5549 N N . VAL B 1 355 ? 10.805 74.375 49.219 1 46.88 355 VAL B N 1
ATOM 5550 C CA . VAL B 1 355 ? 11.023 75.312 50.375 1 46.88 355 VAL B CA 1
ATOM 5551 C C . VAL B 1 355 ? 11.227 76.75 49.844 1 46.88 355 VAL B C 1
ATOM 5553 O O . VAL B 1 355 ? 12.211 77 49.156 1 46.88 355 VAL B O 1
ATOM 5556 N N . HIS B 1 356 ? 10.172 77.438 49.375 1 44.88 356 HIS B N 1
ATOM 5557 C CA . HIS B 1 356 ? 10.203 78.875 49.25 1 44.88 356 HIS B CA 1
ATOM 5558 C C . HIS B 1 356 ? 10.648 79.5 50.562 1 44.88 356 HIS B C 1
ATOM 5560 O O . HIS B 1 356 ? 9.953 79.438 51.562 1 44.88 356 HIS B O 1
ATOM 5566 N N . SER B 1 357 ? 11.93 79.375 50.938 1 43.16 357 SER B N 1
ATOM 5567 C CA . SER B 1 357 ? 12.508 80.25 51.938 1 43.16 357 SER B CA 1
ATOM 5568 C C . SER B 1 357 ? 12.297 81.75 51.562 1 43.16 357 SER B C 1
ATOM 5570 O O . SER B 1 357 ? 12.82 82.188 50.562 1 43.16 357 SER B O 1
ATOM 5572 N N . SER B 1 358 ? 11.109 82.25 51.781 1 43.06 358 SER B N 1
ATOM 5573 C CA . SER B 1 358 ? 10.844 83.688 51.781 1 43.06 358 SER B CA 1
ATOM 5574 C C . SER B 1 358 ? 11.836 84.375 52.688 1 43.06 358 SER B C 1
ATOM 5576 O O . SER B 1 358 ? 11.891 84.188 53.875 1 43.06 358 SER B O 1
ATOM 5578 N N . HIS B 1 359 ? 13.109 84.562 52.25 1 38.69 359 HIS B N 1
ATOM 5579 C CA . HIS B 1 359 ? 14.047 85.438 52.844 1 38.69 359 HIS B CA 1
ATOM 5580 C C . HIS B 1 359 ? 13.461 86.875 52.938 1 38.69 359 HIS B C 1
ATOM 5582 O O . HIS B 1 359 ? 13.008 87.438 51.938 1 38.69 359 HIS B O 1
ATOM 5588 N N . LEU B 1 360 ? 12.938 87.188 54.094 1 40.91 360 LEU B N 1
ATOM 5589 C CA . LEU B 1 360 ? 12.633 88.5 54.625 1 40.91 360 LEU B CA 1
ATOM 5590 C C . LEU B 1 360 ? 13.844 89.438 54.531 1 40.91 360 LEU B C 1
ATOM 5592 O O . LEU B 1 360 ? 14.883 89.188 55.125 1 40.91 360 LEU B O 1
ATOM 5596 N N . VAL B 1 361 ? 14.117 89.875 53.219 1 35.62 361 VAL B N 1
ATOM 5597 C CA . VAL B 1 361 ? 14.883 91.125 53.281 1 35.62 361 VAL B CA 1
ATOM 5598 C C . VAL B 1 361 ? 14.016 92.25 53.844 1 35.62 361 VAL B C 1
ATOM 5600 O O . VAL B 1 361 ? 12.828 92.312 53.5 1 35.62 361 VAL B O 1
#

pLDDT: mean 88.91, std 16.42, range [30.2, 98.81]

Nearest PDB structures (foldseek):
  8egw-assembly1_A  TM=5.400E-01  e=1.064E-21  Homo sapiens
  8egx-assembly1_A  TM=5.899E-01  e=2.135E-19  Homo sapiens
  7stz-assembly1_C  TM=5.244E-01  e=3.493E-19  Homo sapiens
  6e8f-assembly2_C  TM=4.949E-01  e=4.059E-17  Homo sapiens
  8ton-assembly1_A  TM=4.119E-01  e=2.399E-12  Mus musculus

Foldseek 3Di:
DPPPPPPPPPPPPPPPVQPDAQEEEEFDFAAAAEDETDEEEFQDFHWHYKYAQDDLPWDKDKFADLFPCLVQFWDKADDRRDRMITITTPGTHDQLSSVDPPQWGKIWIHIDVTDIYIYIYHYHWDLDWFWDKPDQEDEWEDELPDDFPDFGDKTATFTSTDDPQNTQKDKDWDPPDDPQWDWDQDPVVRIITITGHHGDACVVDQKDKTKMWIAHPVGRIDIHIYIYGYDYDQDAFKEWPDQEKEFEDEAQDWWFTPDIPPDPTDIWRPTDRDTFAKFKDWDAKPVRVCVVQWDAHGRRRTMIGNGGHDCVVPFKMKTKMKIAGPVDRVRMYIHIYIYGYDYDPPDDPPPPPPPPPPPDD/DPPPPPPPPPPPPPPPVLPDAQEEEEFDFAAAAEDETDEEEFQDFHWHYKYAQDDLVWDKDKFADPFPCLVQFWDKADDRRDRMITITTPGTHDQLSSVDPPQWGKIWIHIDVTDIYIYIYHYHWDQDFFWDKPDQEDEWEDELPDDFPDFGDKTATFTSTDDCQNTQKDKDWDPPDDPQWDWDQDPVVRIITITGHHGDACVVDQKDKTKMWIAHPVGRIDIHIYIYGYDYDQDAFKEWPDQEKEFEDEAQDWWFTPDIPPDPTDIWRPTDRDTFAKFKDWPAKPVRVCVVQWDAHGRRRTMIGNGGHDCVVPFKMKIKMKIAGPVDRVRMYIHIYIYGYDYDPPDDPPPPPPPPPPPPD

Secondary structure (DSSP, 8-state):
---------------------SEEEE--TTT--EEEPPPEETT--SEEEEEE---TT--EEEEESS-SGGGGTEEEE--TT-S-EEEEESS---HHHHT-TTSEEEEEEEETTS-EEEEEEEEE-------EES-SEEEEEEETTPPTT-EEEEE-EE---SSHHHH--EEEEPSSPPTTEEEEEETTTTEEEEEE-S---TTT-SEEEEEEEEE-TTS-EEEEEEEEEEEP---S--EES-SEEEEEEETT--EE-SEEESS---EE-S-SSS---EEEEEEEEESGGGGGGEEE-TTT--EEE-S---TTT-SEEEEEEEEEETTEEEEEEEEEEEEEEEP---S--------------/---------------------SEEEE--TTT-EEEEEEEEETT--SEEEEEE---TT--EEEEESS-SGGGGTEEEE--TT-S-EEEEESS---HHHHT-TTSEEEEEEEETTS-EEEEEEEEE-------EES-SEEEEEEETTPPTT-EEEEE-EE---SSHHHH--EEEEPSSPPTTEEEEEETTTTEEEEEE-S---TTT-SEEEEEEEEE-TTS-EEEEEEEEEEEP---S--EES-SEEEEEEETT--EE-SEEESS---EE-S-SSS---EEEEEEEEESGGGGGGEEE-TTT--EEE-S---TTT-SEEEEEEEEEETTEEEEEEEEEEEEEEEP---S--------------

Organism: Carassius auratus (NCBI:txid7957)

Solvent-accessible surface area (backbone atoms only — not comparable to full-atom values): 39956 Å² total; per-residue (Å²): 136,87,80,80,79,79,80,81,79,78,76,78,73,75,70,72,73,77,65,72,45,73,40,77,45,72,74,38,53,77,80,29,42,80,46,77,52,71,70,42,53,50,53,45,68,48,37,51,31,33,36,40,80,41,56,63,88,50,43,81,43,75,40,68,33,102,27,74,59,44,56,75,33,47,45,66,54,69,57,83,51,42,44,53,34,35,36,26,43,75,42,56,43,52,68,62,77,47,62,48,94,68,58,45,48,34,33,24,49,28,28,69,98,44,19,55,23,39,38,39,35,38,46,41,84,60,80,81,50,49,32,41,52,81,46,69,59,47,77,43,70,42,52,36,31,52,58,65,69,42,71,63,46,75,47,47,56,50,35,66,36,81,48,67,73,47,33,40,70,46,75,46,70,42,82,78,64,60,81,34,54,41,79,43,78,33,78,90,72,57,28,37,32,32,23,30,70,33,73,61,48,37,83,81,49,49,64,48,74,44,3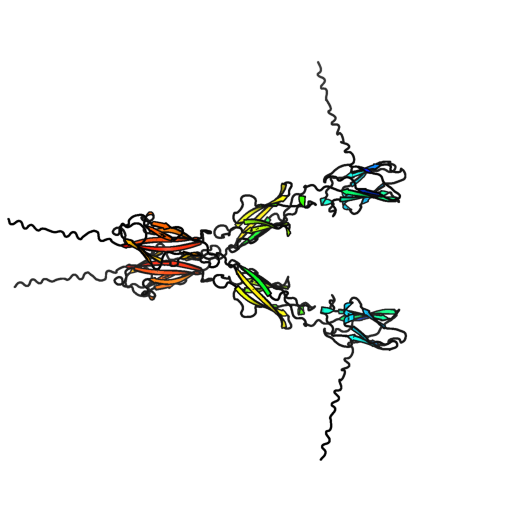8,40,36,40,30,31,79,85,64,40,55,32,67,29,39,38,39,39,38,41,34,61,47,90,39,47,27,34,43,52,84,51,58,62,34,39,32,35,39,51,39,63,48,65,38,65,58,80,46,55,34,93,51,74,64,49,67,44,43,56,30,73,78,51,71,56,59,52,36,35,42,72,79,45,29,44,62,63,91,47,44,77,26,50,48,55,40,41,78,66,46,53,54,32,33,71,43,63,43,54,36,90,80,42,51,63,40,38,39,32,35,35,35,25,32,72,92,40,80,83,30,49,28,61,33,38,35,41,33,37,36,38,81,66,90,69,74,66,78,76,72,75,75,76,76,78,74,79,75,86,122,134,86,77,80,78,77,79,78,77,77,76,74,72,73,70,70,71,76,66,70,45,71,40,77,44,73,74,37,52,78,79,29,44,79,47,77,51,70,70,41,54,50,54,44,68,48,37,50,31,33,35,42,80,42,55,63,86,50,44,81,42,75,42,68,32,102,28,74,61,45,56,74,33,46,45,67,54,70,56,86,52,44,44,53,33,34,36,26,44,75,42,56,43,49,67,60,78,48,62,49,93,68,59,45,48,33,31,24,49,29,29,70,98,43,20,55,21,40,38,37,34,38,45,42,85,62,80,80,51,49,33,40,52,81,46,68,60,48,76,42,70,41,52,35,31,53,59,64,72,41,71,64,46,76,49,45,54,49,35,66,36,81,49,68,73,47,32,40,70,46,74,46,69,42,84,78,64,62,80,35,54,42,80,42,80,34,77,89,71,56,27,37,33,32,22,30,70,34,75,60,49,37,84,80,48,48,65,48,75,44,40,41,36,38,29,31,78,85,65,40,53,32,68,28,38,40,38,38,38,40,35,62,46,91,39,47,28,33,42,50,85,51,58,62,34,39,32,34,40,52,40,64,47,65,37,66,57,77,47,54,35,92,51,74,64,49,68,42,43,56,29,75,78,52,72,54,58,54,36,36,42,73,79,48,30,44,63,64,91,49,44,78,27,50,48,55,39,41,79,65,45,54,54,31,32,73,43,62,43,54,37,91,82,43,52,62,40,37,38,31,34,34,37,26,32,73,93,39,80,85,31,49,29,60,32,38,35,42,33,36,38,38,80,69,91,69,74,66,78,76,71,76,74,74,74,76,75,77,73,83,122

InterPro domains:
  IPR002126 Cadherin-like [PF00028] (138-230)
  IPR002126 Cadherin-like [PF00028] (261-341)
  IPR002126 Cadherin-like [PR00205] (23-42)
  IPR002126 Cadherin-like [PR00205] (133-162)
  IPR002126 Cadherin-like [PR00205] (207-219)
  IPR002126 Cadherin-like [PR00205] (219-238)
  IPR002126 Cadherin-like [PR00205] (238-251)
  IPR002126 Cadherin-like [PR00205] (299-325)
  IPR002126 Cadherin-like [PR00205] (333-350)
  IPR002126 Cadherin-like [PS50268] (134-240)
  IPR002126 Cadherin-like [PS50268] (241-351)
  IPR002126 Cadherin-like [SM00112] (155-238)
  IPR002126 Cadherin-like [SM00112] (265-349)
  IPR015919 Cadherin-like superfamily [SSF49313] (122-257)
  IPR015919 Cadherin-like superfamily [SSF49313] (236-351)
  IPR020894 Cadherin conserved site [PS00232] (121-131)
  IPR050174 Protocadherin/Cadherin-related Cell Adhesion [PTHR24028] (87-353)